Protein AF-A0A8S1TG07-F1 (afdb_monomer_lite)

Organism: NCBI:txid43138

Sequence (524 aa):
MSHNAILKWIGYLVNVPEGTTLKDLSDGRILTNLLNKLNPEVYPQKVQSSPQKNFQMDMLCVTNLVQNLKQSISNLPEINSLLIAKHQDTAEIIKLISIIIKIMIESQLAQEAILKLDEEQVQNILQFINQYQEEDIGNHQPSDRKLLDKIDELEDENQQLKQLLEQQDKNQAQHFNKIKQQEQLLIQKENEISELKLQLQKNIHIEENLSGTLIEQLKFQLTTINKDKKELLEQNEILQHKLQNYQNLENINQQLQQELTQRCKQDKVIEELKTNIEIFKQQMDLKDSKISKLQDQIKQTAQNQQKECSKLVELEMQNEQLKQEIEDTQRSKNKEIHQLNQKLNELKIQVDTIQTERQETQRSSVHYQQSPRCLDSEFKTLLNDNIGGYYSEQTIQEFQQQIQQKEQQLQQKEILYDQKIKTLEAKINKEKETNIQHIQITSQLQEENKKLKIELEKLIDTNYQVSRIHAEKQQNMLLISVIECLNEKVNQLHTQQKEHLKSDKKIQPQILTRNSISLWSAKQ

Foldseek 3Di:
DLQVLLVQLLCLQDPDDPPDDLLNCLLVPSVLSNVCSQPVVLRPDPDDDDPDLDLVNSLVNLVSVVVSLCVVDVDQDDQDSCCSSPVVPSVSSLSSSLSSVVSLVPGPVSVVSLVVDDPVSNVSNVVSNVVVVVVVPPDDDDDCVVVVVVVVVVVVVVVVVVVVVVVVVVVVVVVVVVVVVVVVVVVVVVVVVVVVVVVVVVVVVPDDDDDPDVVVVVVVVVVVVVVVVVVVVVVVVVVVVVVVVVVVVVVVVVVVVVVVVVVVVVVVVVVVVVVVVVVVVVVVVVVVVVVVVVVVVVVVVVVVVVVVVVVVVVVVVVVVVVVVVVVVVVVVVVVVVVVVVVVVVVVVVVVVVVVVVVVVVVVVVVPDPDDDDDPPVVVVVVCCVVVVPPDDPVNVVVVVVVVVVVVVVVVVVVVVVVVVVVVVVVVVVVVVVVVVVVVVVVVVVVVVVVVVVVVVVVVVVVVVVVVVVVVVVVVVVVVVVVVVVVVVVVVVVVVVVVVVVVVPPDDDDDDDDDDDDDPDDDDD

Structure (mmCIF, N/CA/C/O backbone):
data_AF-A0A8S1TG07-F1
#
_entry.id   AF-A0A8S1TG07-F1
#
loop_
_atom_site.group_PDB
_atom_site.id
_atom_site.type_symbol
_atom_site.label_atom_id
_atom_site.label_alt_id
_atom_site.label_comp_id
_atom_site.label_asym_id
_atom_site.label_entity_id
_atom_site.label_seq_id
_atom_site.pdbx_PDB_ins_code
_atom_site.Cartn_x
_atom_site.Cartn_y
_atom_site.Cartn_z
_atom_site.occupancy
_atom_site.B_iso_or_equiv
_atom_site.auth_seq_id
_atom_site.auth_comp_id
_atom_site.auth_asym_id
_atom_site.auth_atom_id
_atom_site.pdbx_PDB_model_num
ATOM 1 N N . MET A 1 1 ? 21.723 26.572 16.203 1.00 52.69 1 MET A N 1
ATOM 2 C CA . MET A 1 1 ? 22.487 25.426 16.739 1.00 52.69 1 MET A CA 1
ATOM 3 C C . MET A 1 1 ? 22.075 24.140 16.019 1.00 52.69 1 MET A C 1
ATOM 5 O O . MET A 1 1 ? 22.934 23.530 15.399 1.00 52.69 1 MET A O 1
ATOM 9 N N . SER A 1 2 ? 20.777 23.817 15.949 1.00 62.00 2 SER A N 1
ATOM 10 C CA . SER A 1 2 ? 20.242 22.598 15.306 1.00 62.00 2 SER A CA 1
ATOM 11 C C . SER A 1 2 ? 20.645 22.348 13.841 1.00 62.00 2 SER A C 1
ATOM 13 O O . SER A 1 2 ? 21.039 21.242 13.486 1.00 62.00 2 SER A O 1
ATOM 15 N N . HIS A 1 3 ? 20.630 23.373 12.984 1.00 76.25 3 HIS A N 1
ATOM 16 C CA . HIS A 1 3 ? 20.900 23.207 11.546 1.00 76.25 3 HIS A CA 1
ATOM 17 C C . HIS A 1 3 ? 22.311 22.707 11.203 1.00 76.25 3 HIS A C 1
ATOM 19 O O . HIS A 1 3 ? 22.504 22.059 10.178 1.00 76.25 3 HIS A O 1
ATOM 25 N N . ASN A 1 4 ? 23.303 22.982 12.055 1.00 82.31 4 ASN A N 1
ATOM 26 C CA . ASN A 1 4 ? 24.678 22.549 11.806 1.00 82.31 4 ASN A CA 1
ATOM 27 C C . ASN A 1 4 ? 24.826 21.030 12.005 1.00 82.31 4 ASN A C 1
ATOM 29 O O . ASN A 1 4 ? 25.563 20.375 11.275 1.00 82.31 4 ASN A O 1
ATOM 33 N N . ALA A 1 5 ? 24.067 20.455 12.946 1.00 85.56 5 ALA A N 1
ATOM 34 C CA . ALA A 1 5 ? 24.003 19.011 13.148 1.00 85.56 5 ALA A CA 1
ATOM 35 C C . ALA A 1 5 ? 23.365 18.299 11.941 1.00 85.56 5 ALA A C 1
ATOM 37 O O . ALA A 1 5 ? 23.879 17.282 11.486 1.00 85.56 5 ALA A O 1
ATOM 38 N N . ILE A 1 6 ? 22.316 18.887 11.352 1.00 87.69 6 ILE A N 1
ATOM 39 C CA . ILE A 1 6 ? 21.683 18.378 10.121 1.00 87.69 6 ILE A CA 1
ATOM 40 C C . ILE A 1 6 ? 22.669 18.390 8.952 1.00 87.69 6 ILE A C 1
ATOM 42 O O . ILE A 1 6 ? 22.798 17.398 8.242 1.00 87.69 6 ILE A O 1
ATOM 46 N N . LEU A 1 7 ? 23.398 19.491 8.761 1.00 87.44 7 LEU A N 1
ATOM 47 C CA . LEU A 1 7 ? 24.392 19.595 7.691 1.00 87.44 7 LEU A CA 1
ATOM 48 C C . LEU A 1 7 ? 25.540 18.596 7.876 1.00 87.44 7 LEU A C 1
ATOM 50 O O . LEU A 1 7 ? 25.976 17.999 6.894 1.00 87.44 7 LEU A O 1
ATOM 54 N N . LYS A 1 8 ? 25.981 18.350 9.117 1.00 87.00 8 LYS A N 1
ATOM 55 C CA . LYS A 1 8 ? 26.945 17.281 9.422 1.00 87.00 8 LYS A CA 1
ATOM 56 C C . LYS A 1 8 ? 26.387 15.894 9.107 1.00 87.00 8 LYS A C 1
ATOM 58 O O . LYS A 1 8 ? 27.087 15.090 8.500 1.00 87.00 8 LYS A O 1
ATOM 63 N N . TRP A 1 9 ? 25.131 15.624 9.462 1.00 90.06 9 TRP A N 1
ATOM 64 C CA . TRP A 1 9 ? 24.476 14.353 9.150 1.00 90.06 9 TRP A CA 1
ATOM 65 C C . TRP A 1 9 ? 24.390 14.112 7.638 1.00 90.06 9 TRP A C 1
ATOM 67 O O . TRP A 1 9 ? 24.780 13.050 7.154 1.00 90.06 9 TRP A O 1
ATOM 77 N N . ILE A 1 10 ? 23.976 15.133 6.880 1.00 89.56 10 ILE A N 1
ATOM 78 C CA . ILE A 1 10 ? 23.982 15.118 5.411 1.00 89.56 10 ILE A CA 1
ATOM 79 C C . ILE A 1 10 ? 25.411 14.922 4.882 1.00 89.56 10 ILE A C 1
ATOM 81 O O . ILE A 1 10 ? 25.613 14.129 3.965 1.00 89.56 10 ILE A O 1
ATOM 85 N N . GLY A 1 11 ? 26.404 15.576 5.491 1.00 86.75 11 GLY A N 1
ATOM 86 C CA . GLY A 1 11 ? 27.824 15.472 5.141 1.00 86.75 11 GLY A CA 1
ATOM 87 C C . GLY A 1 11 ? 28.412 14.060 5.253 1.00 86.75 11 GLY A C 1
ATOM 88 O O . GLY A 1 11 ? 29.303 13.704 4.486 1.00 86.75 11 GLY A O 1
ATOM 89 N N . TYR A 1 12 ? 27.894 13.217 6.153 1.00 87.31 12 TYR A N 1
ATOM 90 C CA . TYR A 1 12 ? 28.292 11.804 6.230 1.00 87.31 12 TYR A CA 1
ATOM 91 C C . TYR A 1 12 ? 27.732 10.950 5.088 1.00 87.31 12 TYR A C 1
ATOM 93 O O . TYR A 1 12 ? 28.267 9.875 4.801 1.00 87.31 12 TYR A O 1
ATOM 101 N N . LEU A 1 13 ? 26.656 11.404 4.447 1.00 86.81 13 LEU A N 1
ATOM 102 C CA . LEU A 1 13 ? 25.990 10.693 3.361 1.00 86.81 13 LEU A CA 1
ATOM 103 C C . LEU A 1 13 ? 26.477 11.188 2.005 1.00 86.81 13 LEU A C 1
ATOM 105 O O . LEU A 1 13 ? 26.804 10.380 1.138 1.00 86.81 13 LEU A O 1
ATOM 109 N N . VAL A 1 14 ? 26.590 12.496 1.817 1.00 86.38 14 VAL A N 1
ATOM 110 C CA . VAL A 1 14 ? 27.080 13.126 0.589 1.00 86.38 14 VAL A CA 1
ATOM 111 C C . VAL A 1 14 ? 28.225 14.071 0.922 1.00 86.38 14 VAL A C 1
ATOM 113 O O . VAL A 1 14 ? 28.182 14.742 1.941 1.00 86.38 14 VAL A O 1
ATOM 116 N N . ASN A 1 15 ? 29.256 14.135 0.072 1.00 78.06 15 ASN A N 1
ATOM 117 C CA . ASN A 1 15 ? 30.380 15.046 0.299 1.00 78.06 15 ASN A CA 1
ATOM 118 C C . ASN A 1 15 ? 29.881 16.497 0.290 1.00 78.06 15 ASN A C 1
ATOM 120 O O . ASN A 1 15 ? 29.569 17.046 -0.768 1.00 78.06 15 ASN A O 1
ATOM 124 N N . VAL A 1 16 ? 29.827 17.103 1.474 1.00 79.81 16 VAL A N 1
ATOM 125 C CA . VAL A 1 16 ? 29.476 18.507 1.688 1.00 79.81 16 VAL A CA 1
ATOM 126 C C . VAL A 1 16 ? 30.754 19.262 2.077 1.00 79.81 16 VAL A C 1
ATOM 128 O O . VAL A 1 16 ? 31.426 18.835 3.016 1.00 79.81 16 VAL A O 1
ATOM 131 N N . PRO A 1 17 ? 31.126 20.355 1.382 1.00 76.75 17 PRO A N 1
ATOM 132 C CA . PRO A 1 17 ? 32.299 21.154 1.738 1.00 76.75 17 PRO A CA 1
ATOM 133 C C . PRO A 1 17 ? 32.243 21.681 3.179 1.00 76.75 17 PRO A C 1
ATOM 135 O O . PRO A 1 17 ? 31.180 22.077 3.667 1.00 76.75 17 PRO A O 1
ATOM 138 N N . GLU A 1 18 ? 33.387 21.742 3.859 1.00 71.81 18 GLU A N 1
ATOM 139 C CA . GLU A 1 18 ? 33.464 22.361 5.186 1.00 71.81 18 GLU A CA 1
ATOM 140 C C . GLU A 1 18 ? 33.040 23.839 5.125 1.00 71.81 18 GLU A C 1
ATOM 142 O O . GLU A 1 18 ? 33.429 24.577 4.222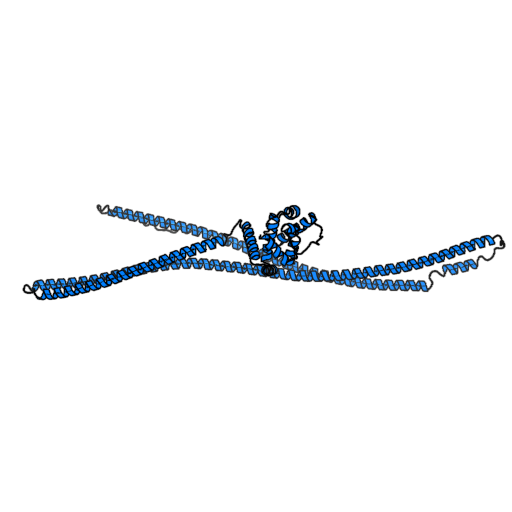 1.00 71.81 18 GLU A O 1
ATOM 147 N N . GLY A 1 19 ? 32.212 24.271 6.082 1.00 75.62 19 GLY A N 1
ATOM 148 C CA . GLY A 1 19 ? 31.660 25.631 6.121 1.00 75.62 19 GLY A CA 1
ATOM 149 C C . GLY A 1 19 ? 30.370 25.838 5.318 1.00 75.62 19 GLY A C 1
ATOM 150 O O . GLY A 1 19 ? 29.871 26.961 5.279 1.00 75.62 19 GLY A O 1
ATOM 151 N N . THR A 1 20 ? 29.807 24.781 4.720 1.00 82.56 20 THR A N 1
ATOM 152 C CA . THR A 1 20 ? 28.484 24.827 4.072 1.00 82.56 20 THR A CA 1
ATOM 153 C C . THR A 1 20 ? 27.418 25.307 5.059 1.00 82.56 20 THR A C 1
ATOM 155 O O . THR A 1 20 ? 27.335 24.835 6.193 1.00 82.56 20 THR A O 1
ATOM 158 N N . THR A 1 21 ? 26.581 26.238 4.614 1.00 85.31 21 THR A N 1
ATOM 159 C CA . THR A 1 21 ? 25.441 26.781 5.357 1.00 85.31 21 THR A CA 1
ATOM 160 C C . THR A 1 21 ? 24.118 26.299 4.760 1.00 85.31 21 THR A C 1
ATOM 162 O O . THR A 1 21 ? 24.073 25.758 3.659 1.00 85.31 21 THR A O 1
ATOM 165 N N . LEU A 1 22 ? 22.995 26.548 5.443 1.00 83.00 22 LEU A N 1
ATOM 166 C CA . LEU A 1 22 ? 21.664 26.255 4.888 1.00 83.00 22 LEU A CA 1
ATOM 167 C C . LEU A 1 22 ? 21.429 26.914 3.523 1.00 83.00 22 LEU A C 1
ATOM 169 O O . LEU A 1 22 ? 20.780 26.331 2.661 1.00 83.00 22 LEU A O 1
ATOM 173 N N . LYS A 1 23 ? 21.965 28.121 3.311 1.00 84.25 23 LYS A N 1
ATOM 174 C CA . LYS A 1 23 ? 21.800 28.847 2.047 1.00 84.25 23 LYS A CA 1
ATOM 175 C C . LYS A 1 23 ? 22.496 28.147 0.889 1.00 84.25 23 LYS A C 1
ATOM 177 O O . LYS A 1 23 ? 22.039 28.260 -0.241 1.00 84.25 23 LYS A O 1
ATOM 182 N N . ASP A 1 24 ? 23.545 27.382 1.158 1.00 85.00 24 ASP A N 1
ATOM 183 C CA . ASP A 1 24 ? 24.257 26.622 0.133 1.00 85.00 24 ASP A CA 1
ATOM 184 C C . ASP A 1 24 ? 23.464 25.390 -0.337 1.00 85.00 24 ASP A C 1
ATOM 186 O O . ASP A 1 24 ? 23.785 24.812 -1.367 1.00 85.00 24 ASP A O 1
ATOM 190 N N . LEU A 1 25 ? 22.372 25.030 0.353 1.00 86.56 25 LEU A N 1
ATOM 191 C CA . LEU A 1 25 ? 21.413 24.019 -0.109 1.00 86.56 25 LEU A CA 1
ATOM 192 C C . LEU A 1 25 ? 20.386 24.575 -1.111 1.00 86.56 25 LEU A C 1
ATOM 194 O O . LEU A 1 25 ? 19.627 23.804 -1.700 1.00 86.56 25 LEU A O 1
ATOM 198 N N . SER A 1 26 ? 20.347 25.899 -1.310 1.00 87.12 26 SER A N 1
ATOM 199 C CA . SER A 1 26 ? 19.372 26.566 -2.188 1.00 87.12 26 SER A CA 1
ATOM 200 C C . SER A 1 26 ? 19.537 26.240 -3.673 1.00 87.12 26 SER A C 1
ATOM 202 O O . SER A 1 26 ? 18.605 26.459 -4.444 1.00 87.12 26 SER A O 1
ATOM 204 N N . ASP A 1 27 ? 20.685 25.687 -4.075 1.00 84.44 27 ASP A N 1
ATOM 205 C CA . ASP A 1 27 ? 20.922 25.231 -5.447 1.00 84.44 27 ASP A CA 1
ATOM 206 C C . ASP A 1 27 ? 20.288 23.861 -5.752 1.00 84.44 27 ASP A C 1
ATOM 208 O O . ASP A 1 27 ? 20.254 23.435 -6.906 1.00 84.44 27 ASP A O 1
ATOM 212 N N . GLY A 1 28 ? 19.785 23.166 -4.723 1.00 84.94 28 GLY A N 1
ATOM 213 C CA . GLY A 1 28 ? 19.126 21.866 -4.821 1.00 84.94 28 GLY A CA 1
ATOM 214 C C . GLY A 1 28 ? 20.052 20.685 -5.130 1.00 84.94 28 GLY A C 1
ATOM 215 O O . GLY A 1 28 ? 19.589 19.543 -5.131 1.00 84.94 28 GLY A O 1
ATOM 216 N N . ARG A 1 29 ? 21.353 20.897 -5.359 1.00 86.38 29 ARG A N 1
ATOM 217 C CA . ARG A 1 29 ? 22.276 19.856 -5.847 1.00 86.38 29 ARG A CA 1
ATOM 218 C C . ARG A 1 29 ? 22.662 18.880 -4.751 1.00 86.38 29 ARG A C 1
ATOM 220 O O . ARG A 1 29 ? 22.574 17.671 -4.950 1.00 86.38 29 ARG A O 1
ATOM 227 N N . ILE A 1 30 ? 23.042 19.404 -3.585 1.00 87.94 30 ILE A N 1
ATOM 228 C CA . ILE A 1 30 ? 23.383 18.591 -2.407 1.00 87.94 30 ILE A CA 1
ATOM 229 C C . ILE A 1 30 ? 22.183 17.717 -2.020 1.00 87.94 30 ILE A C 1
ATOM 231 O O . ILE A 1 30 ? 22.331 16.514 -1.815 1.00 87.94 30 ILE A O 1
ATOM 235 N N . LEU A 1 31 ? 20.986 18.306 -2.005 1.00 90.12 31 LEU A N 1
ATOM 236 C CA . LEU A 1 31 ? 19.740 17.624 -1.657 1.00 90.12 31 LEU A CA 1
ATOM 237 C C . LEU A 1 31 ? 19.324 16.577 -2.703 1.00 90.12 31 LEU A C 1
ATOM 239 O O . LEU A 1 31 ? 18.894 15.484 -2.342 1.00 90.12 31 LEU A O 1
ATOM 243 N N . THR A 1 32 ? 19.510 16.864 -3.993 1.00 88.44 32 THR A N 1
ATOM 244 C CA . THR A 1 32 ? 19.253 15.893 -5.071 1.00 88.44 32 THR A CA 1
ATOM 245 C C . THR A 1 32 ? 20.206 14.701 -4.987 1.00 88.44 32 THR A C 1
ATOM 247 O O . THR A 1 32 ? 19.767 13.557 -5.089 1.00 88.44 32 THR A O 1
ATOM 250 N N . ASN A 1 33 ? 21.499 14.949 -4.755 1.00 87.94 33 ASN A N 1
ATOM 251 C CA . ASN A 1 33 ? 22.495 13.890 -4.578 1.00 87.94 33 ASN A CA 1
ATOM 252 C C . ASN A 1 33 ? 22.193 13.035 -3.344 1.00 87.94 33 ASN A C 1
ATOM 254 O O . ASN A 1 33 ? 22.359 11.818 -3.377 1.00 87.94 33 ASN A O 1
ATOM 258 N N . LEU A 1 34 ? 21.740 13.673 -2.262 1.00 90.25 34 LEU A N 1
ATOM 259 C CA . LEU A 1 34 ? 21.344 12.995 -1.036 1.00 90.25 34 LEU A CA 1
ATOM 260 C C . LEU A 1 34 ? 20.173 12.045 -1.293 1.00 90.25 34 LEU A C 1
ATOM 262 O O . LEU A 1 34 ? 20.295 10.859 -1.009 1.00 90.25 34 LEU A O 1
ATOM 266 N N . LEU A 1 35 ? 19.078 12.526 -1.891 1.00 90.06 35 LEU A N 1
ATOM 267 C CA . LEU A 1 35 ? 17.924 11.677 -2.205 1.00 90.06 35 LEU A CA 1
ATOM 268 C C . LEU A 1 35 ? 18.282 10.533 -3.156 1.00 90.06 35 LEU A C 1
ATOM 270 O O . LEU A 1 35 ? 17.869 9.399 -2.921 1.00 90.06 35 LEU A O 1
ATOM 274 N N . ASN A 1 36 ? 19.094 10.804 -4.182 1.00 89.62 36 ASN A N 1
ATOM 275 C CA . ASN A 1 36 ? 19.564 9.765 -5.094 1.00 89.62 36 ASN A CA 1
ATOM 276 C C . ASN A 1 36 ? 20.380 8.689 -4.368 1.00 89.62 36 ASN A C 1
ATOM 278 O O . ASN A 1 36 ? 20.211 7.507 -4.644 1.00 89.62 36 ASN A O 1
ATOM 282 N N . LYS A 1 37 ? 21.226 9.077 -3.410 1.00 88.38 37 LYS A N 1
ATOM 283 C CA . LYS A 1 37 ? 22.025 8.128 -2.632 1.00 88.38 37 LYS A CA 1
ATOM 284 C C . LYS A 1 37 ? 21.196 7.312 -1.640 1.00 88.38 37 LYS A C 1
ATOM 286 O O . LYS A 1 37 ? 21.542 6.165 -1.376 1.00 88.38 37 LYS A O 1
ATOM 291 N N . LEU A 1 38 ? 20.123 7.888 -1.099 1.00 87.88 38 LEU A N 1
ATOM 292 C CA . LEU A 1 38 ? 19.205 7.187 -0.198 1.00 87.88 38 LEU A CA 1
ATOM 293 C C . LEU A 1 38 ? 18.323 6.190 -0.953 1.00 87.88 38 LEU A C 1
ATOM 295 O O . LEU A 1 38 ? 18.100 5.088 -0.457 1.00 87.88 38 LEU A O 1
ATOM 299 N N . ASN A 1 39 ? 17.820 6.568 -2.132 1.00 86.56 39 ASN A N 1
ATOM 300 C CA . ASN A 1 39 ? 17.015 5.690 -2.975 1.00 86.56 39 ASN A CA 1
ATOM 301 C C . ASN A 1 39 ? 17.141 6.069 -4.470 1.00 86.56 39 ASN A C 1
ATOM 303 O O . ASN A 1 39 ? 16.399 6.932 -4.954 1.00 86.56 39 ASN A O 1
ATOM 307 N N . PRO A 1 40 ? 18.055 5.423 -5.221 1.00 84.38 40 PRO A N 1
ATOM 308 C CA . PRO A 1 40 ? 18.324 5.768 -6.617 1.00 84.38 40 PRO A CA 1
ATOM 309 C C . PRO A 1 40 ? 17.154 5.477 -7.562 1.00 84.38 40 PRO A C 1
ATOM 311 O O . PRO A 1 40 ? 17.006 6.163 -8.573 1.00 84.38 40 PRO A O 1
ATOM 314 N N . GLU A 1 41 ? 16.341 4.463 -7.245 1.00 80.50 41 GLU A N 1
ATOM 315 C CA . GLU A 1 41 ? 15.202 4.039 -8.069 1.00 80.50 41 GLU A CA 1
ATOM 316 C C . GLU A 1 41 ? 14.044 5.037 -7.982 1.00 80.50 41 GLU A C 1
ATOM 318 O O . GLU A 1 41 ? 13.410 5.346 -8.990 1.00 80.50 41 GLU A O 1
ATOM 323 N N . VAL A 1 42 ? 13.801 5.577 -6.784 1.00 81.31 42 VAL A N 1
ATOM 324 C CA . VAL A 1 42 ? 12.736 6.559 -6.528 1.00 81.31 42 VAL A CA 1
ATOM 325 C C . VAL A 1 42 ? 13.178 7.976 -6.907 1.00 81.31 42 VAL A C 1
ATOM 327 O O . VAL A 1 42 ? 12.393 8.748 -7.456 1.00 81.31 42 VAL A O 1
ATOM 330 N N . TYR A 1 43 ? 14.451 8.314 -6.679 1.00 83.31 43 TYR A N 1
ATOM 331 C CA . TYR A 1 43 ? 15.003 9.647 -6.932 1.00 83.31 43 TYR A CA 1
ATOM 332 C C . TYR A 1 43 ? 16.174 9.600 -7.933 1.00 83.31 43 TYR A C 1
ATOM 334 O O . TYR A 1 43 ? 17.329 9.835 -7.561 1.00 83.31 43 TYR A O 1
ATOM 342 N N . PRO A 1 44 ? 15.923 9.313 -9.225 1.00 74.31 44 PRO A N 1
ATOM 343 C CA . PRO A 1 44 ? 16.978 9.232 -10.229 1.00 74.31 44 PRO A CA 1
ATOM 344 C C . PRO A 1 44 ? 17.585 10.610 -10.523 1.00 74.31 44 PRO A C 1
ATOM 346 O O . PRO A 1 44 ? 16.881 11.600 -10.753 1.00 74.31 44 PRO A O 1
ATOM 349 N N . GLN A 1 45 ? 18.915 10.673 -10.569 1.00 70.38 45 GLN A N 1
ATOM 350 C CA . GLN A 1 45 ? 19.649 11.896 -10.875 1.00 70.38 45 GLN A CA 1
ATOM 351 C C . GLN A 1 45 ? 19.559 12.213 -12.380 1.00 70.38 45 GLN A C 1
ATOM 353 O O . GLN A 1 45 ? 20.213 11.582 -13.203 1.00 70.38 45 GLN A O 1
ATOM 358 N N . LYS A 1 46 ? 18.728 13.196 -12.756 1.00 61.19 46 LYS A N 1
ATOM 359 C CA . LYS A 1 46 ? 18.485 13.575 -14.167 1.00 61.19 46 LYS A CA 1
ATOM 360 C C . LYS A 1 46 ? 19.320 14.761 -14.674 1.00 61.19 46 LYS A C 1
ATOM 362 O O . LYS A 1 46 ? 19.208 15.115 -15.843 1.00 61.19 46 LYS A O 1
ATOM 367 N N . VAL A 1 47 ? 20.134 15.402 -13.829 1.00 55.62 47 VAL A N 1
ATOM 368 C CA . VAL A 1 47 ? 20.805 16.672 -14.166 1.00 55.62 47 VAL A CA 1
ATOM 369 C C . VAL A 1 47 ? 22.327 16.516 -14.148 1.00 55.62 47 VAL A C 1
ATOM 371 O O . VAL A 1 47 ? 22.914 16.249 -13.101 1.00 55.62 47 VAL A O 1
ATOM 374 N N . GLN A 1 48 ? 22.965 16.730 -15.304 1.00 51.19 48 GLN A N 1
ATOM 375 C CA . GLN A 1 48 ? 24.410 16.945 -15.409 1.00 51.19 48 GLN A CA 1
ATOM 376 C C . GLN A 1 48 ? 24.771 18.276 -14.737 1.00 51.19 48 GLN A C 1
ATOM 378 O O . GLN A 1 48 ? 24.304 19.345 -15.126 1.00 51.19 48 GLN A O 1
ATOM 383 N N . SER A 1 49 ? 25.599 18.203 -13.701 1.00 51.09 49 SER A N 1
ATOM 384 C CA . SER A 1 49 ? 26.063 19.347 -12.922 1.00 51.09 49 SER A CA 1
ATOM 385 C C . SER A 1 49 ? 27.050 20.206 -13.721 1.00 51.09 49 SER A C 1
ATOM 387 O O . SER A 1 49 ? 28.198 19.805 -13.907 1.00 51.09 49 SER A O 1
ATOM 389 N N . SER A 1 50 ? 26.649 21.411 -14.143 1.00 49.84 50 SER A N 1
ATOM 390 C CA . SER A 1 50 ? 27.598 22.457 -14.547 1.00 49.84 50 SER A CA 1
ATOM 391 C C . SER A 1 50 ? 27.989 23.294 -13.316 1.00 49.84 50 SER A C 1
ATOM 393 O O . SER A 1 50 ? 27.114 23.756 -12.584 1.00 49.84 50 SER A O 1
ATOM 395 N N . PRO A 1 51 ? 29.281 23.500 -13.016 1.00 54.91 51 PRO A N 1
ATOM 396 C CA . PRO A 1 51 ? 29.731 24.149 -11.775 1.00 54.91 51 PRO A CA 1
ATOM 397 C C . PRO A 1 51 ? 29.473 25.668 -11.707 1.00 54.91 51 PRO A C 1
ATOM 399 O O . PRO A 1 51 ? 29.828 26.309 -10.722 1.00 54.91 51 PRO A O 1
ATOM 402 N N . GLN A 1 52 ? 28.862 26.269 -12.731 1.00 58.47 52 GLN A N 1
ATOM 403 C CA . GLN A 1 52 ? 28.565 27.700 -12.753 1.00 58.47 52 GLN A CA 1
ATOM 404 C C . GLN A 1 52 ? 27.273 27.998 -11.979 1.00 58.47 52 GLN A C 1
ATOM 406 O O . GLN A 1 52 ? 26.229 27.410 -12.266 1.00 58.47 52 GLN A O 1
ATOM 411 N N . LYS A 1 53 ? 27.346 28.933 -11.017 1.00 62.66 53 LYS A N 1
ATOM 412 C CA . LYS A 1 53 ? 26.177 29.499 -10.324 1.00 62.66 53 LYS A CA 1
ATOM 413 C C . LYS A 1 53 ? 25.307 30.226 -11.347 1.00 62.66 53 LYS A C 1
ATOM 415 O O . LYS A 1 53 ? 25.642 31.327 -11.782 1.00 62.66 53 LYS A O 1
ATOM 420 N N . ASN A 1 54 ? 24.215 29.595 -11.754 1.00 75.12 54 ASN A N 1
ATOM 421 C CA . ASN A 1 54 ? 23.230 30.176 -12.650 1.00 75.12 54 ASN A CA 1
ATOM 422 C C . ASN A 1 54 ? 21.859 29.951 -12.025 1.00 75.12 54 ASN A C 1
ATOM 424 O O . ASN A 1 54 ? 21.375 28.824 -11.987 1.00 75.12 54 ASN A O 1
ATOM 428 N N . PHE A 1 55 ? 21.219 31.043 -11.609 1.00 78.31 55 PHE A N 1
ATOM 429 C CA . PHE A 1 55 ? 19.893 31.029 -10.999 1.00 78.31 55 PHE A CA 1
ATOM 430 C C . PHE A 1 55 ? 18.869 30.200 -11.799 1.00 78.31 55 PHE A C 1
ATOM 432 O O . PHE A 1 55 ? 18.056 29.500 -11.206 1.00 78.31 55 PHE A O 1
ATOM 439 N N . GLN A 1 56 ? 18.912 30.228 -13.136 1.00 79.44 56 GLN A N 1
ATOM 440 C CA . GLN A 1 56 ? 17.992 29.433 -13.958 1.00 79.44 56 GLN A CA 1
ATOM 441 C C . GLN A 1 56 ? 18.226 27.925 -13.798 1.00 79.44 56 GLN A C 1
ATOM 443 O O . GLN A 1 56 ? 17.269 27.155 -13.767 1.00 79.44 56 GLN A O 1
ATOM 448 N N . MET A 1 57 ? 19.488 27.510 -13.663 1.00 79.44 57 MET A N 1
ATOM 449 C CA . MET A 1 57 ? 19.862 26.112 -13.439 1.00 79.44 57 MET A CA 1
ATOM 450 C C . MET A 1 57 ? 19.558 25.669 -12.010 1.00 79.44 57 MET A C 1
ATOM 452 O O . MET A 1 57 ? 19.076 24.557 -11.814 1.00 79.44 57 MET A O 1
ATOM 456 N N . ASP A 1 58 ? 19.782 26.544 -11.034 1.00 82.25 58 ASP A N 1
ATOM 457 C CA . ASP A 1 58 ? 19.483 26.281 -9.625 1.00 82.25 58 ASP A CA 1
ATOM 458 C C . ASP A 1 58 ? 17.961 26.157 -9.424 1.00 82.25 58 ASP A C 1
ATOM 460 O O . ASP A 1 58 ? 17.475 25.193 -8.836 1.00 82.25 58 ASP A O 1
ATOM 464 N N . MET A 1 59 ? 17.177 27.049 -10.041 1.00 85.38 59 MET A N 1
ATOM 465 C CA . MET A 1 59 ? 15.713 26.971 -10.059 1.00 85.38 59 MET A CA 1
ATOM 466 C C . MET A 1 59 ? 15.219 25.694 -10.740 1.00 85.38 59 MET A C 1
ATOM 468 O O . MET A 1 59 ? 14.305 25.051 -10.228 1.00 85.38 59 MET A O 1
ATOM 472 N N . LEU A 1 60 ? 15.821 25.295 -11.864 1.00 83.69 60 LEU A N 1
ATOM 473 C CA . LEU A 1 60 ? 15.483 24.041 -12.537 1.00 83.69 60 LEU A CA 1
ATOM 474 C C . LEU A 1 60 ? 15.808 22.825 -11.654 1.00 83.69 60 LEU A C 1
ATOM 476 O O . LEU A 1 60 ? 15.003 21.900 -11.570 1.00 83.69 60 LEU A O 1
ATOM 480 N N . CYS A 1 61 ? 16.952 22.836 -10.964 1.00 85.50 61 CYS A N 1
ATOM 481 C CA . CYS A 1 61 ? 17.365 21.767 -10.057 1.00 85.50 61 CYS A CA 1
ATOM 482 C C . CYS A 1 61 ? 16.395 21.627 -8.878 1.00 85.50 61 CYS A C 1
ATOM 484 O O . CYS A 1 61 ? 15.879 20.535 -8.642 1.00 85.50 61 CYS A O 1
ATOM 486 N N . VAL A 1 62 ? 16.054 22.733 -8.210 1.00 87.38 62 VAL A N 1
ATOM 487 C CA . VAL A 1 62 ? 15.084 22.740 -7.104 1.00 87.38 62 VAL A CA 1
ATOM 488 C C . VAL A 1 62 ? 13.675 22.380 -7.585 1.00 87.38 62 VAL A C 1
ATOM 490 O O . VAL A 1 62 ? 12.961 21.655 -6.898 1.00 87.38 62 VAL A O 1
ATOM 493 N N . THR A 1 63 ? 13.258 22.830 -8.771 1.00 87.44 63 THR A N 1
ATOM 494 C CA . THR A 1 63 ? 11.940 22.477 -9.333 1.00 87.44 63 THR A CA 1
ATOM 495 C C . THR A 1 63 ? 11.848 20.979 -9.612 1.00 87.44 63 THR A C 1
ATOM 497 O O . THR A 1 63 ? 10.873 20.341 -9.219 1.00 87.44 63 THR A O 1
ATOM 500 N N . ASN A 1 64 ? 12.887 20.394 -10.215 1.00 86.44 64 ASN A N 1
ATOM 501 C CA . ASN A 1 64 ? 12.962 18.952 -10.452 1.00 86.44 64 ASN A CA 1
ATOM 502 C C . ASN A 1 64 ? 12.999 18.160 -9.138 1.00 86.44 64 ASN A C 1
ATOM 504 O O . ASN A 1 64 ? 12.330 17.137 -9.023 1.00 86.44 64 ASN A O 1
ATOM 508 N N . LEU A 1 65 ? 13.739 18.646 -8.137 1.00 88.94 65 LEU A N 1
ATOM 509 C CA . LEU A 1 65 ? 13.783 18.063 -6.797 1.00 88.94 65 LEU A CA 1
ATOM 510 C C . LEU A 1 65 ? 12.385 18.022 -6.162 1.00 88.94 65 LEU A C 1
ATOM 512 O O . LEU A 1 65 ? 11.928 16.959 -5.747 1.00 88.94 65 LEU A O 1
ATOM 516 N N . VAL A 1 66 ? 11.674 19.153 -6.148 1.00 88.56 66 VAL A N 1
ATOM 517 C CA . VAL A 1 66 ? 10.303 19.239 -5.618 1.00 88.56 66 VAL A CA 1
ATOM 518 C C . VAL A 1 66 ? 9.345 18.360 -6.425 1.00 88.56 66 VAL A C 1
ATOM 520 O O . VAL A 1 66 ? 8.485 17.702 -5.846 1.00 88.56 66 VAL A O 1
ATOM 523 N N . GLN A 1 67 ? 9.493 18.288 -7.749 1.00 86.06 67 GLN A N 1
ATOM 524 C CA . GLN A 1 67 ? 8.660 17.432 -8.594 1.00 86.06 67 GLN A CA 1
ATOM 525 C C . GLN A 1 67 ? 8.882 15.939 -8.309 1.00 86.06 67 GLN A C 1
ATOM 527 O O . GLN A 1 67 ? 7.907 15.197 -8.206 1.00 86.06 67 GLN A O 1
ATOM 532 N N . ASN A 1 68 ? 10.131 15.506 -8.124 1.00 86.19 68 ASN A N 1
ATOM 533 C CA . ASN A 1 68 ? 10.454 14.130 -7.739 1.00 86.19 68 ASN A CA 1
ATOM 534 C C . ASN A 1 68 ? 9.882 13.787 -6.350 1.00 86.19 68 ASN A C 1
ATOM 536 O O . ASN A 1 68 ? 9.328 12.705 -6.150 1.00 86.19 68 ASN A O 1
ATOM 540 N N . LEU A 1 69 ? 9.946 14.730 -5.403 1.00 88.62 69 LEU A N 1
ATOM 541 C CA . LEU A 1 69 ? 9.315 14.584 -4.088 1.00 88.62 69 LEU A CA 1
ATOM 542 C C . LEU A 1 69 ? 7.786 14.464 -4.202 1.00 88.62 69 LEU A C 1
ATOM 544 O O . LEU A 1 69 ? 7.206 13.574 -3.589 1.00 88.62 69 LEU A O 1
ATOM 548 N N . LYS A 1 70 ? 7.133 15.279 -5.043 1.00 86.25 70 LYS A N 1
ATOM 549 C CA . LYS A 1 70 ? 5.676 15.206 -5.290 1.00 86.25 70 LYS A CA 1
ATOM 550 C C . LYS A 1 70 ? 5.234 13.885 -5.918 1.00 86.25 70 LYS A C 1
ATOM 552 O O . LYS A 1 70 ? 4.120 13.440 -5.672 1.00 86.25 70 LYS A O 1
ATOM 557 N N . GLN A 1 71 ? 6.077 13.265 -6.743 1.00 83.56 71 GLN A N 1
ATOM 558 C CA . GLN A 1 71 ? 5.783 11.951 -7.327 1.00 83.56 71 GLN A CA 1
ATOM 559 C C . GLN A 1 71 ? 5.839 10.826 -6.288 1.00 83.56 71 GLN A C 1
ATOM 561 O O . GLN A 1 71 ? 5.146 9.824 -6.441 1.00 83.56 71 GLN A O 1
ATOM 566 N N . SER A 1 72 ? 6.642 11.009 -5.238 1.00 81.88 72 SER A N 1
ATOM 567 C CA . SER A 1 72 ? 6.909 9.988 -4.220 1.00 81.88 72 SER A CA 1
ATOM 568 C C . SER A 1 72 ? 6.046 10.161 -2.963 1.00 81.88 72 SER A C 1
ATOM 570 O O . SER A 1 72 ? 5.774 9.187 -2.268 1.00 81.88 72 SER A O 1
ATOM 572 N N . ILE A 1 73 ? 5.589 11.385 -2.675 1.00 83.50 73 ILE A N 1
ATOM 573 C CA . ILE A 1 73 ? 4.832 11.748 -1.470 1.00 83.50 73 ILE A CA 1
ATOM 574 C C . ILE A 1 73 ? 3.485 12.351 -1.888 1.00 83.50 73 ILE A C 1
ATOM 576 O O . ILE A 1 73 ? 3.426 13.464 -2.411 1.00 83.50 73 ILE A O 1
ATOM 580 N N . SER A 1 74 ? 2.390 11.632 -1.624 1.00 71.25 74 SER A N 1
ATOM 581 C CA . SER A 1 74 ? 1.038 11.993 -2.080 1.00 71.25 74 SER A CA 1
ATOM 582 C C . SER A 1 74 ? 0.473 13.278 -1.459 1.00 71.25 74 SER A C 1
ATOM 584 O O . SER A 1 74 ? -0.334 13.944 -2.098 1.00 71.25 74 SER A O 1
ATOM 586 N N . ASN A 1 75 ? 0.920 13.648 -0.254 1.00 76.50 75 ASN A N 1
ATOM 587 C CA . ASN A 1 75 ? 0.481 14.843 0.481 1.00 76.50 75 ASN A CA 1
ATOM 588 C C . ASN A 1 75 ? 1.662 15.787 0.767 1.00 76.50 75 ASN A C 1
ATOM 590 O O . ASN A 1 75 ? 1.874 16.200 1.904 1.00 76.50 75 ASN A O 1
ATOM 594 N N . LEU A 1 76 ? 2.489 16.075 -0.244 1.00 80.62 76 LEU A N 1
ATOM 595 C CA . LEU A 1 76 ? 3.626 16.979 -0.071 1.00 80.62 76 LEU A CA 1
ATOM 596 C C . LEU A 1 76 ? 3.138 18.423 0.185 1.00 80.62 76 LEU A C 1
ATOM 598 O O . LEU A 1 76 ? 2.373 18.937 -0.638 1.00 80.62 76 LEU A O 1
ATOM 602 N N . PRO A 1 77 ? 3.609 19.104 1.249 1.00 78.88 77 PRO A N 1
ATOM 603 C CA . PRO A 1 77 ? 3.376 20.533 1.446 1.00 78.88 77 PRO A CA 1
ATOM 604 C C . PRO A 1 77 ? 3.785 21.357 0.218 1.00 78.88 77 PRO A C 1
ATOM 606 O O . PRO A 1 77 ? 4.676 20.970 -0.546 1.00 78.88 77 PRO A O 1
ATOM 609 N N . GLU A 1 78 ? 3.144 22.507 0.007 1.00 82.56 78 GLU A N 1
ATOM 610 C CA . GLU A 1 78 ? 3.507 23.391 -1.100 1.00 82.56 78 GLU A CA 1
ATOM 611 C C . GLU A 1 78 ? 4.885 24.021 -0.840 1.00 82.56 78 GLU A C 1
ATOM 613 O O . GLU A 1 78 ? 5.051 24.822 0.076 1.00 82.56 78 GLU A O 1
ATOM 618 N N . ILE A 1 79 ? 5.876 23.629 -1.647 1.00 86.81 79 ILE A N 1
ATOM 619 C CA . ILE A 1 79 ? 7.245 24.155 -1.601 1.00 86.81 79 ILE A CA 1
ATOM 620 C C . ILE A 1 79 ? 7.440 25.111 -2.772 1.00 86.81 79 ILE A C 1
ATOM 622 O O . ILE A 1 79 ? 7.269 24.722 -3.934 1.00 86.81 79 ILE A O 1
ATOM 626 N N . ASN A 1 80 ? 7.852 26.345 -2.486 1.00 86.75 80 ASN A N 1
ATOM 627 C CA . ASN A 1 80 ? 8.064 27.345 -3.521 1.00 86.75 80 ASN A CA 1
ATOM 628 C C . ASN A 1 80 ? 9.514 27.329 -4.032 1.00 86.75 80 ASN A C 1
ATOM 630 O O . ASN A 1 80 ? 10.405 27.986 -3.489 1.00 86.75 80 ASN A O 1
ATOM 634 N N . SER A 1 81 ? 9.742 26.627 -5.145 1.00 86.88 81 SER A N 1
ATOM 635 C CA . SER A 1 81 ? 11.064 26.515 -5.781 1.00 86.88 81 SER A CA 1
ATOM 636 C C . SER A 1 81 ? 11.688 27.868 -6.158 1.00 86.88 81 SER A C 1
ATOM 638 O O . SER A 1 81 ? 12.913 27.989 -6.171 1.00 86.88 81 SER A O 1
ATOM 640 N N . LEU A 1 82 ? 10.875 28.900 -6.430 1.00 85.38 82 LEU A N 1
ATOM 641 C CA . LEU A 1 82 ? 11.359 30.246 -6.753 1.00 85.38 82 LEU A CA 1
ATOM 642 C C . LEU A 1 82 ? 11.928 30.956 -5.517 1.00 85.38 82 LEU A C 1
ATOM 644 O O . LEU A 1 82 ? 12.980 31.591 -5.611 1.00 85.38 82 LEU A O 1
ATOM 648 N N . LEU A 1 83 ? 11.259 30.846 -4.366 1.00 87.69 83 LEU A N 1
ATOM 649 C CA . LEU A 1 83 ? 11.732 31.444 -3.111 1.00 87.69 83 LEU A CA 1
ATOM 650 C C . LEU A 1 83 ? 13.032 30.790 -2.629 1.00 87.69 83 LEU A C 1
ATOM 652 O O . LEU A 1 83 ? 13.931 31.487 -2.158 1.00 87.69 83 LEU A O 1
ATOM 656 N N . ILE A 1 84 ? 13.174 29.483 -2.848 1.00 86.25 84 ILE A N 1
ATOM 657 C CA . ILE A 1 84 ? 14.398 28.741 -2.531 1.00 86.25 84 ILE A CA 1
ATOM 658 C C . ILE A 1 84 ? 15.547 29.181 -3.445 1.00 86.25 84 ILE A C 1
ATOM 660 O O . ILE A 1 84 ? 16.546 29.705 -2.956 1.00 86.25 84 ILE A O 1
ATOM 664 N N . ALA A 1 85 ? 15.404 29.038 -4.766 1.00 84.44 85 ALA A N 1
ATOM 665 C CA . ALA A 1 85 ? 16.522 29.237 -5.691 1.00 84.44 85 ALA A CA 1
ATOM 666 C C . ALA A 1 85 ? 16.890 30.715 -5.919 1.00 84.44 85 ALA A C 1
ATOM 668 O O . ALA A 1 85 ? 18.059 31.036 -6.127 1.00 84.44 85 ALA A O 1
ATOM 669 N N . LYS A 1 86 ? 15.910 31.636 -5.906 1.00 81.19 86 LYS A N 1
ATOM 670 C CA . LYS A 1 86 ? 16.144 33.066 -6.199 1.00 81.19 86 LYS A CA 1
ATOM 671 C C . LYS A 1 86 ? 16.440 33.884 -4.955 1.00 81.19 86 LYS A C 1
ATOM 673 O O . LYS A 1 86 ? 17.312 34.748 -4.971 1.00 81.19 86 LYS A O 1
ATOM 678 N N . HIS A 1 87 ? 15.640 33.668 -3.916 1.00 81.94 87 HIS A N 1
ATOM 679 C CA . HIS A 1 87 ? 15.616 34.520 -2.732 1.00 81.94 87 HIS A CA 1
ATOM 680 C C . HIS A 1 87 ? 16.364 33.902 -1.550 1.00 81.94 87 HIS A C 1
ATOM 682 O O . HIS A 1 87 ? 16.568 34.594 -0.555 1.00 81.94 87 HIS A O 1
ATOM 688 N N . GLN A 1 88 ? 16.819 32.645 -1.681 1.00 85.44 88 GLN A N 1
ATOM 689 C CA . GLN A 1 88 ? 17.476 31.879 -0.619 1.00 85.44 88 GLN A CA 1
ATOM 690 C C . GLN A 1 88 ? 16.688 31.961 0.689 1.00 85.44 88 GLN A C 1
ATOM 692 O O . GLN A 1 88 ? 17.260 32.158 1.765 1.00 85.44 88 GLN A O 1
ATOM 697 N N . ASP A 1 89 ? 15.361 31.882 0.565 1.00 87.56 89 ASP A N 1
ATOM 698 C CA . ASP A 1 89 ? 14.459 32.038 1.690 1.00 87.56 89 ASP A CA 1
ATOM 699 C C . ASP A 1 89 ? 14.686 30.902 2.690 1.00 87.56 89 ASP A C 1
ATOM 701 O O . ASP A 1 89 ? 14.488 29.723 2.389 1.00 87.56 89 ASP A O 1
ATOM 705 N N . THR A 1 90 ? 15.150 31.263 3.885 1.00 84.62 90 THR A N 1
ATOM 706 C CA . THR A 1 90 ? 15.542 30.289 4.904 1.00 84.62 90 THR A CA 1
ATOM 707 C C . THR A 1 90 ? 14.351 29.451 5.369 1.00 84.62 90 THR A C 1
ATOM 709 O O . THR A 1 90 ? 14.545 28.284 5.693 1.00 84.62 90 THR A O 1
ATOM 712 N N . ALA A 1 91 ? 13.133 30.003 5.389 1.00 85.06 91 ALA A N 1
ATOM 713 C CA . ALA A 1 91 ? 11.952 29.272 5.837 1.00 85.06 91 ALA A CA 1
ATOM 714 C C . ALA A 1 91 ? 11.551 28.200 4.814 1.00 85.06 91 ALA A C 1
ATOM 716 O O . ALA A 1 91 ? 11.330 27.051 5.186 1.00 85.06 91 ALA A O 1
ATOM 717 N N . GLU A 1 92 ? 11.545 28.533 3.522 1.00 87.00 92 GLU A N 1
ATOM 718 C CA . GLU A 1 92 ? 11.279 27.558 2.455 1.00 87.00 92 GLU A CA 1
ATOM 719 C C . GLU A 1 92 ? 12.387 26.501 2.329 1.00 87.00 92 GLU A C 1
ATOM 721 O O . GLU A 1 92 ? 12.098 25.322 2.112 1.00 87.00 92 GLU A O 1
ATOM 726 N N . ILE A 1 93 ? 13.653 26.882 2.535 1.00 88.31 93 ILE A N 1
ATOM 727 C CA . ILE A 1 93 ? 14.772 25.928 2.601 1.00 88.31 93 ILE A CA 1
ATOM 728 C C . ILE A 1 93 ? 14.581 24.958 3.772 1.00 88.31 93 ILE A C 1
ATOM 730 O O . ILE A 1 93 ? 14.740 23.751 3.600 1.00 88.31 93 ILE A O 1
ATOM 734 N N . ILE A 1 94 ? 14.212 25.462 4.952 1.00 87.12 94 ILE A N 1
ATOM 735 C CA . ILE A 1 94 ? 13.950 24.631 6.132 1.00 87.12 94 ILE A CA 1
ATOM 736 C C . ILE A 1 94 ? 12.784 23.673 5.874 1.00 87.12 94 ILE A C 1
ATOM 738 O O . ILE A 1 94 ? 12.934 22.486 6.146 1.00 87.12 94 ILE A O 1
ATOM 742 N N . LYS A 1 95 ? 11.673 24.132 5.281 1.00 87.12 95 LYS A N 1
ATOM 743 C CA . LYS A 1 95 ? 10.545 23.256 4.911 1.00 87.12 95 LYS A CA 1
ATOM 744 C C . LYS A 1 95 ? 10.982 22.107 4.003 1.00 87.12 95 LYS A C 1
ATOM 746 O O . LYS A 1 95 ? 10.641 20.951 4.256 1.00 87.12 95 LYS A O 1
ATOM 751 N N . LEU A 1 96 ? 11.770 22.410 2.969 1.00 89.06 96 LEU A N 1
ATOM 752 C CA . LEU A 1 96 ? 12.304 21.400 2.055 1.00 89.06 96 LEU A CA 1
ATOM 753 C C . LEU A 1 96 ? 13.220 20.402 2.785 1.00 89.06 96 LEU A C 1
ATOM 755 O O . LEU A 1 96 ? 13.114 19.196 2.568 1.00 89.06 96 LEU A O 1
ATOM 759 N N . ILE A 1 97 ? 14.088 20.883 3.676 1.00 88.75 97 ILE A N 1
ATOM 760 C CA . ILE A 1 97 ? 14.980 20.032 4.476 1.00 88.75 97 ILE A CA 1
ATOM 761 C C . ILE A 1 97 ? 14.187 19.144 5.436 1.00 88.75 97 ILE A C 1
ATOM 763 O O . ILE A 1 97 ? 14.496 17.962 5.540 1.00 88.75 97 ILE A O 1
ATOM 767 N N . SER A 1 98 ? 13.150 19.664 6.095 1.00 87.31 98 SER A N 1
ATOM 768 C CA . SER A 1 98 ? 12.299 18.888 7.004 1.00 87.31 98 SER A CA 1
ATOM 769 C C . SER A 1 98 ? 11.643 17.704 6.295 1.00 87.31 98 SER A C 1
ATOM 771 O O . SER A 1 98 ? 11.612 16.599 6.831 1.00 87.31 98 SER A O 1
ATOM 773 N N . ILE A 1 99 ? 11.187 17.898 5.056 1.00 88.56 99 ILE A N 1
ATOM 774 C CA . ILE A 1 99 ? 10.641 16.822 4.219 1.00 88.56 99 ILE A CA 1
ATOM 775 C C . ILE A 1 99 ? 11.713 15.778 3.896 1.00 88.56 99 ILE A C 1
ATOM 777 O O . ILE A 1 99 ? 11.468 14.580 4.012 1.00 88.56 99 ILE A O 1
ATOM 781 N N . ILE A 1 100 ? 12.914 16.218 3.522 1.00 89.06 100 ILE A N 1
ATOM 782 C CA . ILE A 1 100 ? 14.022 15.310 3.207 1.00 89.06 100 ILE A CA 1
ATOM 783 C C . ILE A 1 100 ? 14.471 14.534 4.449 1.00 89.06 100 ILE A C 1
ATOM 785 O O . ILE A 1 100 ? 14.767 13.348 4.345 1.00 89.06 100 ILE A O 1
ATOM 789 N N . ILE A 1 101 ? 14.448 15.151 5.630 1.00 88.12 101 ILE A N 1
ATOM 790 C CA . ILE A 1 101 ? 14.739 14.472 6.895 1.00 88.12 101 ILE A CA 1
ATOM 791 C C . ILE A 1 101 ? 13.715 13.372 7.184 1.00 88.12 101 ILE A C 1
ATOM 793 O O . ILE A 1 101 ? 14.124 12.290 7.599 1.00 88.12 101 ILE A O 1
ATOM 797 N N . LYS A 1 102 ? 12.417 13.585 6.911 1.00 86.38 102 LYS A N 1
ATOM 798 C CA . LYS A 1 102 ? 11.403 12.517 7.040 1.00 86.38 102 LYS A CA 1
ATOM 799 C C . LYS A 1 102 ? 11.789 11.291 6.196 1.00 86.38 102 LYS A C 1
ATOM 801 O O . LYS A 1 102 ? 11.747 10.174 6.694 1.00 86.38 102 LYS A O 1
ATOM 806 N N . ILE A 1 103 ? 12.276 11.511 4.972 1.00 87.38 103 ILE A N 1
ATOM 807 C CA . ILE A 1 103 ? 12.767 10.438 4.086 1.00 87.38 103 ILE A CA 1
ATOM 808 C C . ILE A 1 103 ? 14.057 9.804 4.630 1.00 87.38 103 ILE A C 1
ATOM 810 O O . ILE A 1 103 ? 14.231 8.590 4.574 1.00 87.38 103 ILE A O 1
ATOM 814 N N . MET A 1 104 ? 14.979 10.612 5.160 1.00 87.25 104 MET A N 1
ATOM 815 C CA . MET A 1 104 ? 16.231 10.121 5.740 1.00 87.25 104 MET A CA 1
ATOM 816 C C . MET A 1 104 ? 15.984 9.191 6.928 1.00 87.25 104 MET A C 1
ATOM 818 O O . MET A 1 104 ? 16.639 8.163 7.023 1.00 87.25 104 MET A O 1
ATOM 822 N N . ILE A 1 105 ? 15.039 9.506 7.814 1.00 85.81 105 ILE A N 1
ATOM 823 C CA . ILE A 1 105 ? 14.764 8.689 9.007 1.00 85.81 105 ILE A CA 1
ATOM 824 C C . ILE A 1 105 ? 14.329 7.265 8.630 1.00 85.81 105 ILE A C 1
ATOM 826 O O . ILE A 1 105 ? 14.667 6.317 9.334 1.00 85.81 105 ILE A O 1
ATOM 830 N N . GLU A 1 106 ? 13.636 7.098 7.504 1.00 84.00 106 GLU A N 1
ATOM 831 C CA . GLU A 1 106 ? 13.201 5.791 6.997 1.00 84.00 106 GLU A CA 1
ATOM 832 C C . GLU A 1 106 ? 14.323 5.015 6.279 1.00 84.00 106 GLU A C 1
ATOM 834 O O . GLU A 1 106 ? 14.189 3.819 6.020 1.00 84.00 106 GLU A O 1
ATOM 839 N N . SER A 1 107 ? 15.450 5.663 5.964 1.00 87.56 107 SER A N 1
ATOM 840 C CA . SER A 1 107 ? 16.567 5.042 5.251 1.00 87.56 107 SER A CA 1
ATOM 841 C C . SER A 1 107 ? 17.601 4.441 6.201 1.00 87.56 107 SER A C 1
ATOM 843 O O . SER A 1 107 ? 18.202 5.138 7.020 1.00 87.56 107 SER A O 1
ATOM 845 N N . GLN A 1 108 ? 17.914 3.158 6.003 1.00 86.56 108 GLN A N 1
ATOM 846 C CA . GLN A 1 108 ? 18.945 2.451 6.769 1.00 86.56 108 GLN A CA 1
ATOM 847 C C . GLN A 1 108 ? 20.323 3.137 6.686 1.00 86.56 108 GLN A C 1
ATOM 849 O O . GLN A 1 108 ? 21.009 3.270 7.696 1.00 86.56 108 GLN A O 1
ATOM 854 N N . LEU A 1 109 ? 20.710 3.655 5.513 1.00 87.12 109 LEU A N 1
ATOM 855 C CA . LEU A 1 109 ? 21.990 4.357 5.334 1.00 87.12 109 LEU A CA 1
ATOM 856 C C . LEU A 1 109 ? 22.083 5.625 6.191 1.00 87.12 109 LEU A C 1
ATOM 858 O O . LEU A 1 109 ? 23.136 5.938 6.747 1.00 87.12 109 LEU A O 1
ATOM 862 N N . ALA A 1 110 ? 20.983 6.368 6.300 1.00 87.44 110 ALA A N 1
ATOM 863 C CA . ALA A 1 110 ? 20.931 7.573 7.114 1.00 87.44 110 ALA A CA 1
ATOM 864 C C . ALA A 1 110 ? 20.873 7.251 8.614 1.00 87.44 110 ALA A C 1
ATOM 866 O O . ALA A 1 110 ? 21.519 7.953 9.395 1.00 87.44 110 ALA A O 1
ATOM 867 N N . GLN A 1 111 ? 20.193 6.168 9.007 1.00 86.75 111 GLN A N 1
ATOM 868 C CA . GLN A 1 111 ? 20.230 5.649 10.379 1.00 86.75 111 GLN A CA 1
ATOM 869 C C . GLN A 1 111 ? 21.651 5.229 10.786 1.00 86.75 111 GLN A C 1
ATOM 871 O O . GLN A 1 111 ? 22.104 5.571 11.870 1.00 86.75 111 GLN A O 1
ATOM 876 N N . GLU A 1 112 ? 22.420 4.579 9.912 1.00 88.44 112 GLU A N 1
ATOM 877 C CA . GLU A 1 112 ? 23.829 4.262 10.192 1.00 88.44 112 GLU A CA 1
ATOM 878 C C . GLU A 1 112 ? 24.711 5.519 10.272 1.00 88.44 112 GLU A C 1
ATOM 880 O O . GLU A 1 112 ? 25.649 5.588 11.070 1.00 88.44 112 GLU A O 1
ATOM 885 N N . ALA A 1 113 ? 24.417 6.542 9.464 1.00 87.69 113 ALA A N 1
ATOM 886 C CA . ALA A 1 113 ? 25.144 7.808 9.491 1.00 87.69 113 ALA A CA 1
ATOM 887 C C . ALA A 1 113 ? 24.871 8.632 10.761 1.00 87.69 113 ALA A C 1
ATOM 889 O O . ALA A 1 113 ? 25.765 9.355 11.200 1.00 87.69 113 ALA A O 1
ATOM 890 N N . ILE A 1 114 ? 23.683 8.513 11.370 1.00 89.69 114 ILE A N 1
ATOM 891 C CA . ILE A 1 114 ? 23.342 9.263 12.590 1.00 89.69 114 ILE A CA 1
ATOM 892 C C . ILE A 1 114 ? 24.186 8.811 13.789 1.00 89.69 114 ILE A C 1
ATOM 894 O O . ILE A 1 114 ? 24.531 9.626 14.636 1.00 89.69 114 ILE A O 1
ATOM 898 N N . LEU A 1 115 ? 24.603 7.538 13.815 1.00 87.94 115 LEU A N 1
ATOM 899 C CA . LEU A 1 115 ? 25.435 6.957 14.878 1.00 87.94 115 LEU A CA 1
ATOM 900 C C . LEU A 1 115 ? 26.866 7.515 14.910 1.00 87.94 115 LEU A C 1
ATOM 902 O O . LEU A 1 115 ? 27.604 7.266 15.859 1.00 87.94 115 LEU A O 1
ATOM 906 N N . LYS A 1 116 ? 27.278 8.245 13.868 1.00 88.69 116 LYS A N 1
ATOM 907 C CA . LYS A 1 116 ? 28.595 8.897 13.784 1.00 88.69 116 LYS A CA 1
ATOM 908 C C . LYS A 1 116 ? 28.603 10.299 14.398 1.00 88.69 116 LYS A C 1
ATOM 910 O O . LYS A 1 116 ? 29.669 10.905 14.486 1.00 88.69 116 LYS A O 1
ATOM 915 N N . LEU A 1 117 ? 27.434 10.820 14.768 1.00 88.88 117 LEU A N 1
ATOM 916 C CA . LEU A 1 117 ? 27.276 12.123 15.402 1.00 88.88 117 LEU A CA 1
ATOM 917 C C . LEU A 1 117 ? 27.465 12.003 16.916 1.00 88.88 117 LEU A C 1
ATOM 919 O O . LEU A 1 117 ? 27.219 10.951 17.505 1.00 88.88 117 LEU A O 1
ATOM 923 N N . ASP A 1 118 ? 27.891 13.095 17.547 1.00 89.94 118 ASP A N 1
ATOM 924 C CA . ASP A 1 118 ? 27.917 13.177 19.007 1.00 89.94 118 ASP A CA 1
ATOM 925 C C . ASP A 1 118 ? 26.500 13.342 19.586 1.00 89.94 118 ASP A C 1
ATOM 927 O O . ASP A 1 118 ? 25.545 13.703 18.894 1.00 89.94 118 ASP A O 1
ATOM 931 N N . GLU A 1 119 ? 26.356 13.052 20.878 1.00 85.88 119 GLU A N 1
ATOM 932 C CA . GLU A 1 119 ? 25.060 13.057 21.562 1.00 85.88 119 GLU A CA 1
ATOM 933 C C . GLU A 1 119 ? 24.375 14.434 21.499 1.00 85.88 119 GLU A C 1
ATOM 935 O O . GLU A 1 119 ? 23.167 14.522 21.281 1.00 85.88 119 GLU A O 1
ATOM 940 N N . GLU A 1 120 ? 25.149 15.520 21.583 1.00 88.06 120 GLU A N 1
ATOM 941 C CA . GLU A 1 120 ? 24.643 16.888 21.444 1.00 88.06 120 GLU A CA 1
ATOM 942 C C . GLU A 1 120 ? 24.073 17.147 20.036 1.00 88.06 120 GLU A C 1
ATOM 944 O O . GLU A 1 120 ? 23.012 17.761 19.890 1.00 88.06 120 GLU A O 1
ATOM 949 N N . GLN A 1 121 ? 24.730 16.668 18.977 1.00 88.12 121 GLN A N 1
ATOM 950 C CA . GLN A 1 121 ? 24.245 16.773 17.598 1.00 88.12 121 GLN A CA 1
ATOM 951 C C . GLN A 1 121 ? 22.990 15.931 17.368 1.00 88.12 121 GLN A C 1
ATOM 953 O O . GLN A 1 121 ? 22.065 16.405 16.706 1.00 88.12 121 GLN A O 1
ATOM 958 N N . VAL A 1 122 ? 22.919 14.727 17.939 1.00 86.75 122 VAL A N 1
ATOM 959 C CA . VAL A 1 122 ? 21.722 13.879 17.853 1.00 86.75 122 VAL A CA 1
ATOM 960 C C . VAL A 1 122 ? 20.531 14.557 18.535 1.00 86.75 122 VAL A C 1
ATOM 962 O O . VAL A 1 122 ? 19.465 14.666 17.928 1.00 86.75 122 VAL A O 1
ATOM 965 N N . GLN A 1 123 ? 20.710 15.104 19.741 1.00 84.62 123 GLN A N 1
ATOM 966 C CA . GLN A 1 123 ? 19.652 15.843 20.445 1.00 84.62 123 GLN A CA 1
ATOM 967 C C . GLN A 1 123 ? 19.190 17.083 19.666 1.00 84.62 123 GLN A C 1
ATOM 969 O O . GLN A 1 123 ? 17.994 17.347 19.550 1.00 84.62 123 GLN A O 1
ATOM 974 N N . ASN A 1 124 ? 20.126 17.807 19.052 1.00 86.62 124 ASN A N 1
ATOM 975 C CA . ASN A 1 124 ? 19.833 18.946 18.183 1.00 86.62 124 ASN A CA 1
ATOM 976 C C . ASN A 1 124 ? 18.995 18.566 16.943 1.00 86.62 124 ASN A C 1
ATOM 978 O O . ASN A 1 124 ? 18.145 19.351 16.513 1.00 86.62 124 ASN A O 1
ATOM 982 N N . ILE A 1 125 ? 19.224 17.382 16.364 1.00 86.50 125 ILE A N 1
ATOM 983 C CA . ILE A 1 125 ? 18.434 16.853 15.240 1.00 86.50 125 ILE A CA 1
ATOM 984 C C . ILE A 1 125 ? 17.042 16.429 15.714 1.00 86.50 125 ILE A C 1
ATOM 986 O O . ILE A 1 125 ? 16.055 16.786 15.076 1.00 86.50 125 ILE A O 1
ATOM 990 N N . LEU A 1 126 ? 16.941 15.731 16.848 1.00 84.00 126 LEU A N 1
ATOM 991 C CA . LEU A 1 126 ? 15.656 15.335 17.434 1.00 84.00 126 LEU A CA 1
ATOM 992 C C . LEU A 1 126 ? 14.789 16.551 17.776 1.00 84.00 126 LEU A C 1
ATOM 994 O O . LEU A 1 126 ? 13.602 16.576 17.456 1.00 84.00 126 LEU A O 1
ATOM 998 N N . GLN A 1 127 ? 15.387 17.600 18.346 1.00 84.31 127 GLN A N 1
ATOM 999 C CA . GLN A 1 127 ? 14.690 18.855 18.616 1.00 84.31 127 GLN A CA 1
ATOM 1000 C C . GLN A 1 127 ? 14.165 19.502 17.327 1.00 84.31 127 GLN A C 1
ATOM 1002 O O . GLN A 1 127 ? 13.038 19.994 17.306 1.00 84.31 127 GLN A O 1
ATOM 1007 N N . PHE A 1 128 ? 14.952 19.475 16.246 1.00 84.56 128 PHE A N 1
ATOM 1008 C CA . PHE A 1 128 ? 14.514 19.977 14.944 1.00 84.56 128 PHE A CA 1
ATOM 1009 C C . PHE A 1 128 ? 13.350 19.158 14.372 1.00 84.56 128 PHE A C 1
ATOM 1011 O O . PHE A 1 128 ? 12.378 19.737 13.895 1.00 84.56 128 PHE A O 1
ATOM 1018 N N . ILE A 1 129 ? 13.416 17.825 14.446 1.00 82.50 129 ILE A N 1
ATOM 1019 C CA . ILE A 1 129 ? 12.338 16.940 13.985 1.00 82.50 129 ILE A CA 1
ATOM 1020 C C . ILE A 1 129 ? 11.042 17.254 14.735 1.00 82.50 129 ILE A C 1
ATOM 1022 O O . ILE A 1 129 ? 10.015 17.478 14.101 1.00 82.50 129 ILE A O 1
ATOM 1026 N N . ASN A 1 130 ? 11.104 17.351 16.063 1.00 79.75 130 ASN A N 1
ATOM 1027 C CA . ASN A 1 130 ? 9.934 17.637 16.892 1.00 79.75 130 ASN A CA 1
ATOM 1028 C C . ASN A 1 130 ? 9.334 19.018 16.581 1.00 79.75 130 ASN A C 1
ATOM 1030 O O . ASN A 1 130 ? 8.121 19.144 16.443 1.00 79.75 130 ASN A O 1
ATOM 1034 N N . GLN A 1 131 ? 10.177 20.039 16.392 1.00 77.62 131 GLN A N 1
ATOM 1035 C CA . GLN A 1 131 ? 9.728 21.401 16.089 1.00 77.62 131 GLN A CA 1
ATOM 1036 C C . GLN A 1 131 ? 8.963 21.502 14.756 1.00 77.62 131 GLN A C 1
ATOM 1038 O O . GLN A 1 131 ? 8.021 22.280 14.656 1.00 77.62 131 GLN A O 1
ATOM 1043 N N . TYR A 1 132 ? 9.348 20.723 13.740 1.00 67.50 132 TYR A N 1
ATOM 1044 C CA . TYR A 1 132 ? 8.745 20.778 12.399 1.00 67.50 132 TYR A CA 1
ATOM 1045 C C . TYR A 1 132 ? 7.797 19.607 12.088 1.00 67.50 132 TYR A C 1
ATOM 1047 O O . TYR A 1 132 ? 7.291 19.503 10.971 1.00 67.50 132 TYR A O 1
ATOM 1055 N N . GLN A 1 133 ? 7.525 18.733 13.063 1.00 60.66 133 GLN A N 1
ATOM 1056 C CA . GLN A 1 133 ? 6.407 17.784 13.019 1.00 60.66 133 GLN A CA 1
ATOM 1057 C C . GLN A 1 133 ? 5.112 18.382 13.596 1.00 60.66 133 GLN A C 1
ATOM 1059 O O . GLN A 1 133 ? 4.031 17.969 13.185 1.00 60.66 133 GLN A O 1
ATOM 1064 N N . GLU A 1 134 ? 5.195 19.388 14.475 1.00 48.44 134 GLU A N 1
ATOM 1065 C CA . GLU A 1 134 ? 4.016 20.038 15.075 1.00 48.44 134 GLU A CA 1
ATOM 1066 C C . GLU A 1 134 ? 3.227 20.942 14.098 1.00 48.44 134 GLU A C 1
ATOM 1068 O O . GLU A 1 134 ? 2.037 21.164 14.315 1.00 48.44 134 GLU A O 1
ATOM 1073 N N . GLU A 1 135 ? 3.816 21.399 12.982 1.00 46.22 135 GLU A N 1
ATOM 1074 C CA . GLU A 1 135 ? 3.117 22.238 11.982 1.00 46.22 135 GLU A CA 1
ATOM 1075 C C . GLU A 1 135 ? 2.190 21.455 11.019 1.00 46.22 135 GLU A C 1
ATOM 1077 O O . GLU A 1 135 ? 1.317 22.062 10.402 1.00 46.22 135 GLU A O 1
ATOM 1082 N N . ASP A 1 136 ? 2.297 20.120 10.933 1.00 38.59 136 ASP A N 1
ATOM 1083 C CA . ASP A 1 136 ? 1.401 19.263 10.122 1.00 38.59 136 ASP A CA 1
ATOM 1084 C C . ASP A 1 136 ? 0.187 18.725 10.922 1.00 38.59 136 ASP A C 1
ATOM 1086 O O . ASP A 1 136 ? -0.702 18.088 10.354 1.00 38.59 136 ASP A O 1
ATOM 1090 N N . ILE A 1 137 ? 0.078 19.003 12.232 1.00 34.41 137 ILE A N 1
ATOM 1091 C CA . ILE A 1 137 ? -1.025 18.515 13.094 1.00 34.41 137 ILE A CA 1
ATOM 1092 C C . ILE A 1 137 ? -2.159 19.553 13.163 1.00 34.41 137 ILE A C 1
ATOM 1094 O O . ILE A 1 137 ? -2.766 19.834 14.194 1.00 34.41 137 ILE A O 1
ATOM 1098 N N . GLY A 1 138 ? -2.471 20.126 12.005 1.00 34.88 138 GLY A N 1
ATOM 1099 C CA . GLY A 1 138 ? -3.641 20.960 11.770 1.00 34.88 138 GLY A CA 1
ATOM 1100 C C . GLY A 1 138 ? -4.848 20.166 11.274 1.00 34.88 138 GLY A C 1
ATOM 1101 O O . GLY A 1 138 ? -5.593 20.708 10.473 1.00 34.88 138 GLY A O 1
ATOM 1102 N N . ASN A 1 139 ? -5.011 18.888 11.642 1.00 38.53 139 ASN A N 1
ATOM 1103 C CA . ASN A 1 139 ? -6.301 18.189 11.761 1.00 38.53 139 ASN A CA 1
ATOM 1104 C C . ASN A 1 139 ? -6.095 16.699 12.091 1.00 38.53 139 ASN A C 1
ATOM 1106 O O . ASN A 1 139 ? -5.517 15.950 11.316 1.00 38.53 139 ASN A O 1
ATOM 1110 N N . HIS A 1 140 ? -6.674 16.288 13.223 1.00 37.41 140 HIS A N 1
ATOM 1111 C CA . HIS A 1 140 ? -6.941 14.904 13.642 1.00 37.41 140 HIS A CA 1
ATOM 1112 C C . HIS A 1 140 ? -5.738 14.017 14.003 1.00 37.41 140 HIS A C 1
ATOM 1114 O O . HIS A 1 140 ? -5.434 13.054 13.314 1.00 37.41 140 HIS A O 1
ATOM 1120 N N . GLN A 1 141 ? -5.181 14.248 15.194 1.00 35.50 141 GLN A N 1
ATOM 1121 C CA . GLN A 1 141 ? -5.059 13.235 16.258 1.00 35.50 141 GLN A CA 1
ATOM 1122 C C . GLN A 1 141 ? -4.611 13.946 17.552 1.00 35.50 141 GLN A C 1
ATOM 1124 O O . GLN A 1 141 ? -3.687 14.755 17.497 1.00 35.50 141 GLN A O 1
ATOM 1129 N N . PRO A 1 142 ? -5.264 13.736 18.713 1.00 41.44 142 PRO A N 1
ATOM 1130 C CA . PRO A 1 142 ? -4.742 14.245 19.973 1.00 41.44 142 PRO A CA 1
ATOM 1131 C C . PRO A 1 142 ? -3.472 13.459 20.292 1.00 41.44 142 PRO A C 1
ATOM 1133 O O . PRO A 1 142 ? -3.527 12.259 20.542 1.00 41.44 142 PRO A O 1
ATOM 1136 N N . SER A 1 143 ? -2.349 14.162 20.200 1.00 45.84 143 SER A N 1
ATOM 1137 C CA . SER A 1 143 ? -0.993 13.663 20.370 1.00 45.84 143 SER A CA 1
ATOM 1138 C C . SER A 1 143 ? -0.799 12.932 21.695 1.00 45.84 143 SER A C 1
ATOM 1140 O O . SER A 1 143 ? -1.357 13.314 22.728 1.00 45.84 143 SER A O 1
ATOM 1142 N N . ASP A 1 144 ? 0.073 11.927 21.656 1.00 50.91 144 ASP A N 1
ATOM 1143 C CA . ASP A 1 144 ? 0.505 11.069 22.765 1.00 50.91 144 ASP A CA 1
ATOM 1144 C C . ASP A 1 144 ? 0.937 11.824 24.033 1.00 50.91 144 ASP A C 1
ATOM 1146 O O . ASP A 1 144 ? 1.003 11.241 25.106 1.00 50.91 144 ASP A O 1
ATOM 1150 N N . ARG A 1 145 ? 1.154 13.140 23.950 1.00 48.19 145 ARG A N 1
ATOM 1151 C CA . ARG A 1 145 ? 1.419 14.021 25.090 1.00 48.19 145 ARG A CA 1
ATOM 1152 C C . ARG A 1 145 ? 0.196 14.246 25.980 1.00 48.19 145 ARG A C 1
ATOM 1154 O O . ARG A 1 145 ? 0.332 14.204 27.190 1.00 48.19 145 ARG A O 1
ATOM 1161 N N . LYS A 1 146 ? -1.008 14.375 25.405 1.00 54.25 146 LYS A N 1
ATOM 1162 C CA . LYS A 1 146 ? -2.253 14.397 26.196 1.00 54.25 146 LYS A CA 1
ATOM 1163 C C . LYS A 1 146 ? -2.569 13.036 26.799 1.00 54.25 146 LYS A C 1
ATOM 1165 O O . LYS A 1 146 ? -3.234 12.989 27.822 1.00 54.25 146 LYS A O 1
ATOM 1170 N N . LEU A 1 147 ? -2.143 11.949 26.152 1.00 52.34 147 LEU A N 1
ATOM 1171 C CA . LEU A 1 147 ? -2.240 10.604 26.717 1.00 52.34 147 LEU A CA 1
ATOM 1172 C C . LEU A 1 147 ? -1.233 10.416 27.851 1.00 52.34 147 LEU A C 1
ATOM 1174 O O . LEU A 1 147 ? -1.621 9.853 28.861 1.00 52.34 147 LEU A O 1
ATOM 1178 N N . LEU A 1 148 ? -0.006 10.932 27.729 1.00 55.22 148 LEU A N 1
ATOM 1179 C CA . LEU A 1 148 ? 0.974 10.948 28.818 1.00 55.22 148 LEU A CA 1
ATOM 1180 C C . LEU A 1 148 ? 0.475 11.767 30.011 1.00 55.22 148 LEU A C 1
ATOM 1182 O O . LEU A 1 148 ? 0.426 11.236 31.109 1.00 55.22 148 LEU A O 1
ATOM 1186 N N . ASP A 1 149 ? -0.010 12.990 29.781 1.00 65.62 149 ASP A N 1
ATOM 1187 C CA . ASP A 1 149 ? -0.587 13.821 30.845 1.00 65.62 149 ASP A CA 1
ATOM 1188 C C . ASP A 1 149 ? -1.799 13.118 31.496 1.00 65.62 149 ASP A C 1
ATOM 1190 O O . ASP A 1 149 ? -1.985 13.176 32.707 1.00 65.62 149 ASP A O 1
ATOM 1194 N N . LYS A 1 150 ? -2.607 12.387 30.708 1.00 69.94 150 LYS A N 1
ATOM 1195 C CA . LYS A 1 150 ? -3.720 11.566 31.218 1.00 69.94 150 LYS A CA 1
ATOM 1196 C C . LYS A 1 150 ? -3.239 10.345 32.003 1.00 69.94 150 LYS A C 1
ATOM 1198 O O . LYS A 1 150 ? -3.925 9.927 32.926 1.00 69.94 150 LYS A O 1
ATOM 1203 N N . ILE A 1 151 ? -2.125 9.735 31.607 1.00 68.19 151 ILE A N 1
ATOM 1204 C CA . ILE A 1 151 ? -1.523 8.587 32.292 1.00 68.19 151 ILE A CA 1
ATOM 1205 C C . ILE A 1 151 ? -0.950 9.041 33.633 1.00 68.19 151 ILE A C 1
ATOM 1207 O O . ILE A 1 151 ? -1.231 8.385 34.629 1.00 68.19 151 ILE A O 1
ATOM 1211 N N . ASP A 1 152 ? -0.259 10.180 33.675 1.00 73.31 152 ASP A N 1
ATOM 1212 C CA . ASP A 1 152 ? 0.263 10.769 34.910 1.00 73.31 152 ASP A CA 1
ATOM 1213 C C . ASP A 1 152 ? -0.891 11.173 35.853 1.00 73.31 152 ASP A C 1
ATOM 1215 O O . ASP A 1 152 ? -0.880 10.817 37.031 1.00 73.31 152 ASP A O 1
ATOM 1219 N N . GLU A 1 153 ? -1.955 11.808 35.332 1.00 78.88 153 GLU A N 1
ATOM 1220 C CA . GLU A 1 153 ? -3.186 12.089 36.097 1.00 78.88 153 GLU A CA 1
ATOM 1221 C C . GLU A 1 153 ? -3.825 10.802 36.653 1.00 78.88 153 GLU A C 1
ATOM 1223 O O . GLU A 1 153 ? -4.239 10.755 37.813 1.00 78.88 153 GLU A O 1
ATOM 1228 N N . LEU A 1 154 ? -3.902 9.741 35.842 1.00 74.69 154 LEU A N 1
ATOM 1229 C CA . LEU A 1 154 ? -4.468 8.457 36.258 1.00 74.69 154 LEU A CA 1
ATOM 1230 C C . LEU A 1 154 ? -3.570 7.722 37.262 1.00 74.69 154 LEU A C 1
ATOM 1232 O O . LEU A 1 154 ? -4.097 7.022 38.126 1.00 74.69 154 LEU A O 1
ATOM 1236 N N . GLU A 1 155 ? -2.245 7.855 37.186 1.00 78.94 155 GLU A N 1
ATOM 1237 C CA . GLU A 1 155 ? -1.323 7.306 38.186 1.00 78.94 155 GLU A CA 1
ATOM 1238 C C . GLU A 1 155 ? -1.466 8.021 39.533 1.00 78.94 155 GLU A C 1
ATOM 1240 O O . GLU A 1 155 ? -1.526 7.348 40.570 1.00 78.94 155 GLU A O 1
ATOM 1245 N N . ASP A 1 156 ? -1.617 9.346 39.526 1.00 83.38 156 ASP A N 1
ATOM 1246 C CA . ASP A 1 156 ? -1.881 10.140 40.727 1.00 83.38 156 ASP A CA 1
ATOM 1247 C C . ASP A 1 156 ? -3.244 9.787 41.353 1.00 83.38 156 ASP A C 1
ATOM 1249 O O . ASP A 1 156 ? -3.337 9.558 42.566 1.00 83.38 156 ASP A O 1
ATOM 1253 N N . GLU A 1 157 ? -4.303 9.654 40.545 1.00 82.25 157 GLU A N 1
ATOM 1254 C CA . GLU A 1 157 ? -5.623 9.195 41.008 1.00 82.25 157 GLU A CA 1
ATOM 1255 C C . GLU A 1 157 ? -5.559 7.775 41.596 1.00 82.25 157 GLU A C 1
ATOM 1257 O O . GLU A 1 157 ? -6.169 7.484 42.631 1.00 82.25 157 GLU A O 1
ATOM 1262 N N . ASN A 1 158 ? -4.779 6.883 40.983 1.00 79.38 158 ASN A N 1
ATOM 1263 C CA . ASN A 1 158 ? -4.613 5.510 41.453 1.00 79.38 158 ASN A CA 1
ATOM 1264 C C . ASN A 1 158 ? -3.810 5.449 42.767 1.00 79.38 158 ASN A C 1
ATOM 1266 O O . ASN A 1 158 ? -4.138 4.661 43.659 1.00 79.38 158 ASN A O 1
ATOM 1270 N N . GLN A 1 159 ? -2.813 6.323 42.957 1.00 79.94 159 GLN A N 1
ATOM 1271 C CA . GLN A 1 159 ? -2.132 6.477 44.249 1.00 79.94 159 GLN A CA 1
ATOM 1272 C C . GLN A 1 159 ? -3.078 6.992 45.343 1.00 79.94 159 GLN A C 1
ATOM 1274 O O . GLN A 1 159 ? -3.057 6.466 46.460 1.00 79.94 159 GLN A O 1
ATOM 1279 N N . GLN A 1 160 ? -3.945 7.961 45.034 1.00 83.69 160 GLN A N 1
ATOM 1280 C CA . GLN A 1 160 ? -4.949 8.464 45.981 1.00 83.69 160 GLN A CA 1
ATOM 1281 C C . GLN A 1 160 ? -5.976 7.388 46.359 1.00 83.69 160 GLN A C 1
ATOM 1283 O O . GLN A 1 160 ? -6.290 7.218 47.540 1.00 83.69 160 GLN A O 1
ATOM 1288 N N . LEU A 1 161 ? -6.453 6.602 45.387 1.00 79.56 161 LEU A N 1
ATOM 1289 C CA . LEU A 1 161 ? -7.344 5.463 45.633 1.00 79.56 161 LEU A CA 1
ATOM 1290 C C . LEU A 1 161 ? -6.690 4.409 46.531 1.00 79.56 161 LEU A C 1
ATOM 1292 O O . LEU A 1 161 ? -7.344 3.878 47.428 1.00 79.56 161 LEU A O 1
ATOM 1296 N N . LYS A 1 162 ? -5.393 4.145 46.346 1.00 81.25 162 LYS A N 1
ATOM 1297 C CA . LYS A 1 162 ? -4.637 3.200 47.177 1.00 81.25 162 LYS A CA 1
ATOM 1298 C C . LYS A 1 162 ? -4.517 3.675 48.628 1.00 81.25 162 LYS A C 1
ATOM 1300 O O . LYS A 1 162 ? -4.707 2.878 49.544 1.00 81.25 162 LYS A O 1
ATOM 1305 N N . GLN A 1 163 ? -4.289 4.973 48.845 1.00 81.88 163 GLN A N 1
ATOM 1306 C CA . GLN A 1 163 ? -4.288 5.572 50.187 1.00 81.88 163 GLN A CA 1
ATOM 1307 C C . GLN A 1 163 ? -5.676 5.517 50.846 1.00 81.88 163 GLN A C 1
ATOM 1309 O O . GLN A 1 163 ? -5.781 5.202 52.033 1.00 81.88 163 GLN A O 1
ATOM 1314 N N . LEU A 1 164 ? -6.747 5.765 50.083 1.00 82.31 164 LEU A N 1
ATOM 1315 C CA . LEU A 1 164 ? -8.127 5.638 50.564 1.00 82.31 164 LEU A CA 1
ATOM 1316 C C . LEU A 1 164 ? -8.469 4.195 50.958 1.00 82.31 164 LEU A C 1
ATOM 1318 O O . LEU A 1 164 ? -9.078 3.987 52.009 1.00 82.31 164 LEU A O 1
ATOM 1322 N N . LEU A 1 165 ? -8.035 3.207 50.169 1.00 77.69 165 LEU A N 1
ATOM 1323 C CA . LEU A 1 165 ? -8.209 1.784 50.478 1.00 77.69 165 LEU A CA 1
ATOM 1324 C C . LEU A 1 165 ? -7.461 1.388 51.758 1.00 77.69 165 LEU A C 1
ATOM 1326 O O . LEU A 1 165 ? -8.056 0.790 52.651 1.00 77.69 165 LEU A O 1
ATOM 1330 N N . GLU A 1 166 ? -6.199 1.800 51.912 1.00 81.62 166 GLU A N 1
ATOM 1331 C CA . GLU A 1 166 ? -5.437 1.552 53.145 1.00 81.62 166 GLU A CA 1
ATOM 1332 C C . GLU A 1 166 ? -6.080 2.209 54.376 1.00 81.62 166 GLU A C 1
ATOM 1334 O O . GLU A 1 166 ? -6.036 1.668 55.487 1.00 81.62 166 GLU A O 1
ATOM 1339 N N . GLN A 1 167 ? -6.690 3.383 54.209 1.00 83.00 167 GLN A N 1
ATOM 1340 C CA . GLN A 1 167 ? -7.394 4.063 55.290 1.00 83.00 167 GLN A CA 1
ATOM 1341 C C . GLN A 1 167 ? -8.726 3.382 55.628 1.00 83.00 167 GLN A C 1
ATOM 1343 O O . GLN A 1 167 ? -9.087 3.288 56.806 1.00 83.00 167 GLN A O 1
ATOM 1348 N N . GLN A 1 168 ? -9.426 2.846 54.628 1.00 80.62 168 GLN A N 1
ATOM 1349 C CA . GLN A 1 168 ? -10.617 2.026 54.825 1.00 80.62 168 GLN A CA 1
ATOM 1350 C C . GLN A 1 168 ? -10.283 0.717 55.553 1.00 80.62 168 GLN A C 1
ATOM 1352 O O . GLN A 1 168 ? -10.981 0.380 56.511 1.00 80.62 168 GLN A O 1
ATOM 1357 N N . ASP A 1 169 ? -9.192 0.041 55.193 1.00 79.44 169 ASP A N 1
ATOM 1358 C CA . ASP A 1 169 ? -8.727 -1.176 55.870 1.00 79.44 169 ASP A CA 1
ATOM 1359 C C . ASP A 1 169 ? -8.349 -0.902 57.331 1.00 79.44 169 ASP A C 1
ATOM 1361 O O . ASP A 1 169 ? -8.731 -1.651 58.236 1.00 79.44 169 ASP A O 1
ATOM 1365 N N . LYS A 1 170 ? -7.676 0.225 57.608 1.00 81.12 170 LYS A N 1
ATOM 1366 C CA . LYS A 1 170 ? -7.401 0.668 58.987 1.00 81.12 170 LYS A CA 1
ATOM 1367 C C . LYS A 1 170 ? -8.688 0.909 59.776 1.00 81.12 170 LYS A C 1
ATOM 1369 O O . LYS A 1 170 ? -8.780 0.490 60.932 1.00 81.12 170 LYS A O 1
ATOM 1374 N N . ASN A 1 171 ? -9.688 1.547 59.170 1.00 80.50 171 ASN A N 1
ATOM 1375 C CA . ASN A 1 171 ? -10.979 1.788 59.816 1.00 80.50 171 ASN A CA 1
ATOM 1376 C C . ASN A 1 171 ? -11.747 0.479 60.057 1.00 80.50 171 ASN A C 1
ATOM 1378 O O . ASN A 1 171 ? -12.301 0.285 61.140 1.00 80.50 171 ASN A O 1
ATOM 1382 N N . GLN A 1 172 ? -11.739 -0.454 59.102 1.00 76.19 172 GLN A N 1
ATOM 1383 C CA . GLN A 1 172 ? -12.351 -1.775 59.263 1.00 76.19 172 GLN A CA 1
ATOM 1384 C C . GLN A 1 172 ? -11.665 -2.586 60.368 1.00 76.19 172 GLN A C 1
ATOM 1386 O O . GLN A 1 172 ? -12.352 -3.155 61.216 1.00 76.19 172 GLN A O 1
ATOM 1391 N N . ALA A 1 173 ? -10.332 -2.564 60.444 1.00 79.62 173 ALA A N 1
ATOM 1392 C CA . ALA A 1 173 ? -9.587 -3.200 61.529 1.00 79.62 173 ALA A CA 1
ATOM 1393 C C . ALA A 1 173 ? -9.929 -2.590 62.904 1.00 79.62 173 ALA A C 1
ATOM 1395 O O . ALA A 1 173 ? -10.083 -3.312 63.893 1.00 79.62 173 ALA A O 1
ATOM 1396 N N . GLN A 1 174 ? -10.112 -1.267 62.985 1.00 79.56 174 GLN A N 1
ATOM 1397 C CA . GLN A 1 174 ? -10.575 -0.603 64.209 1.00 79.56 174 GLN A CA 1
ATOM 1398 C C . GLN A 1 174 ? -12.007 -1.004 64.589 1.00 79.56 174 GLN A C 1
ATOM 1400 O O . GLN A 1 174 ? -12.278 -1.246 65.768 1.00 79.56 174 GLN A O 1
ATOM 1405 N N . HIS A 1 175 ? -12.917 -1.104 63.618 1.00 76.00 175 HIS A N 1
ATOM 1406 C CA . HIS A 1 175 ? -14.277 -1.593 63.849 1.00 76.00 175 HIS A CA 1
ATOM 1407 C C . HIS A 1 175 ? -14.283 -3.044 64.337 1.00 76.00 175 HIS A C 1
ATOM 1409 O O . HIS A 1 175 ? -14.963 -3.347 65.316 1.00 76.00 175 HIS A O 1
ATOM 1415 N N . PHE A 1 176 ? -13.470 -3.912 63.734 1.00 81.44 176 PHE A N 1
ATOM 1416 C CA . PHE A 1 176 ? -13.333 -5.306 64.149 1.00 81.44 176 PHE A CA 1
ATOM 1417 C C . PHE A 1 176 ? -12.817 -5.425 65.591 1.00 81.44 176 PHE A C 1
ATOM 1419 O O . PHE A 1 176 ? -13.357 -6.184 66.394 1.00 81.44 176 PHE A O 1
ATOM 1426 N N . ASN A 1 177 ? -11.832 -4.605 65.970 1.00 83.81 177 ASN A N 1
ATOM 1427 C CA . ASN A 1 177 ? -11.340 -4.556 67.347 1.00 83.81 177 ASN A CA 1
ATOM 1428 C C . ASN A 1 177 ? -12.404 -4.064 68.343 1.00 83.81 177 ASN A C 1
ATOM 1430 O O . ASN A 1 177 ? -12.493 -4.607 69.443 1.00 83.81 177 ASN A O 1
ATOM 1434 N N . LYS A 1 178 ? -13.237 -3.081 67.969 1.00 82.81 178 LYS A N 1
ATOM 1435 C CA . LYS A 1 178 ? -14.366 -2.631 68.806 1.00 82.81 178 LYS A CA 1
ATOM 1436 C C . LYS A 1 178 ? -15.419 -3.723 68.988 1.00 82.81 178 LYS A C 1
ATOM 1438 O O . LYS A 1 178 ? -15.888 -3.907 70.106 1.00 82.81 178 LYS A O 1
ATOM 1443 N N . ILE A 1 179 ? -15.754 -4.461 67.927 1.00 79.56 179 ILE A N 1
ATOM 1444 C CA . ILE A 1 179 ? -16.686 -5.599 67.998 1.00 79.56 179 ILE A CA 1
ATOM 1445 C C . ILE A 1 179 ? -16.132 -6.663 68.950 1.00 79.56 179 ILE A C 1
ATOM 1447 O O . ILE A 1 179 ? -16.818 -7.068 69.881 1.00 79.56 179 ILE A O 1
ATOM 1451 N N . LYS A 1 180 ? -14.851 -7.019 68.812 1.00 83.00 180 LYS A N 1
ATOM 1452 C CA . LYS A 1 180 ? -14.194 -7.996 69.690 1.00 83.00 180 LYS A CA 1
ATOM 1453 C C . LYS A 1 180 ? -14.171 -7.560 71.163 1.00 83.00 180 LYS A C 1
ATOM 1455 O O . LYS A 1 180 ? -14.332 -8.386 72.057 1.00 83.00 180 LYS A O 1
ATOM 1460 N N . GLN A 1 181 ? -13.992 -6.265 71.435 1.00 81.50 181 GLN A N 1
ATOM 1461 C CA . GLN A 1 181 ? -14.104 -5.715 72.793 1.00 81.50 181 GLN A CA 1
ATOM 1462 C C . GLN A 1 181 ? -15.539 -5.790 73.330 1.00 81.50 181 GLN A C 1
ATOM 1464 O O . GLN A 1 181 ? -15.735 -6.113 74.500 1.00 81.50 181 GLN A O 1
ATOM 1469 N N . GLN A 1 182 ? -16.542 -5.513 72.493 1.00 78.81 182 GLN A N 1
ATOM 1470 C CA . GLN A 1 182 ? -17.951 -5.629 72.875 1.00 78.81 182 GLN A CA 1
ATOM 1471 C C . GLN A 1 182 ? -18.345 -7.081 73.162 1.00 78.81 182 GLN A C 1
ATOM 1473 O O . GLN A 1 182 ? -19.012 -7.323 74.162 1.00 78.81 182 GLN A O 1
ATOM 1478 N N . GLU A 1 183 ? -17.876 -8.042 72.365 1.00 80.25 183 GLU A N 1
ATOM 1479 C CA . GLU A 1 183 ? -18.071 -9.478 72.614 1.00 80.25 183 GLU A CA 1
ATOM 1480 C C . GLU A 1 183 ? -17.469 -9.909 73.958 1.00 80.25 183 GLU A C 1
ATOM 1482 O O . GLU A 1 183 ? -18.126 -10.590 74.743 1.00 80.25 183 GLU A O 1
ATOM 1487 N N . GLN A 1 184 ? -16.251 -9.459 74.281 1.00 81.12 184 GLN A N 1
ATOM 1488 C CA . GLN A 1 184 ? -15.631 -9.736 75.583 1.00 81.12 184 GLN A CA 1
ATOM 1489 C C . GLN A 1 184 ? -16.428 -9.141 76.749 1.00 81.12 184 GLN A C 1
ATOM 1491 O O . GLN A 1 184 ? -16.597 -9.796 77.780 1.00 81.12 184 GLN A O 1
ATOM 1496 N N . LEU A 1 185 ? -16.945 -7.920 76.586 1.00 84.75 185 LEU A N 1
ATOM 1497 C CA . LEU A 1 185 ? -17.775 -7.268 77.598 1.00 84.75 185 LEU A CA 1
ATOM 1498 C C . LEU A 1 185 ? -19.108 -8.006 77.793 1.00 84.75 185 LEU A C 1
ATOM 1500 O O . LEU A 1 185 ? -19.597 -8.114 78.916 1.00 84.75 185 LEU A O 1
ATOM 1504 N N . LEU A 1 186 ? -19.679 -8.537 76.711 1.00 81.94 186 LEU A N 1
ATOM 1505 C CA . LEU A 1 186 ? -20.930 -9.290 76.732 1.00 81.94 186 LEU A CA 1
ATOM 1506 C C . LEU A 1 186 ? -20.756 -10.620 77.474 1.00 81.94 186 LEU A C 1
ATOM 1508 O O . LEU A 1 186 ? -21.525 -10.897 78.389 1.00 81.94 186 LEU A O 1
ATOM 1512 N N . ILE A 1 187 ? -19.672 -11.355 77.202 1.00 82.62 187 ILE A N 1
ATOM 1513 C CA . ILE A 1 187 ? -19.295 -12.570 77.948 1.00 82.62 187 ILE A CA 1
ATOM 1514 C C . ILE A 1 187 ? -19.102 -12.260 79.441 1.00 82.62 187 ILE A C 1
ATOM 1516 O O . ILE A 1 187 ? -19.550 -13.010 80.310 1.00 82.62 187 ILE A O 1
ATOM 1520 N N . GLN A 1 188 ? -18.457 -11.137 79.771 1.00 82.19 188 GLN A N 1
ATOM 1521 C CA . GLN A 1 188 ? -18.280 -10.723 81.163 1.00 82.19 188 GLN A CA 1
ATOM 1522 C C . GLN A 1 188 ? -19.629 -10.454 81.848 1.00 82.19 188 GLN A C 1
ATOM 1524 O O . GLN A 1 188 ? -19.847 -10.898 82.975 1.00 82.19 188 GLN A O 1
ATOM 1529 N N . LYS A 1 189 ? -20.560 -9.789 81.155 1.00 80.31 189 LYS A N 1
ATOM 1530 C CA . LYS A 1 189 ? -21.912 -9.527 81.666 1.00 80.31 189 LYS A CA 1
ATOM 1531 C C . LYS A 1 189 ? -22.757 -10.794 81.784 1.00 80.31 189 LYS A C 1
ATOM 1533 O O . LYS A 1 189 ? -23.502 -10.927 82.750 1.00 80.31 189 LYS A O 1
ATOM 1538 N N . GLU A 1 190 ? -22.620 -11.748 80.869 1.00 81.56 190 GLU A N 1
ATOM 1539 C CA . GLU A 1 190 ? -23.273 -13.059 80.968 1.00 81.56 190 GLU A CA 1
ATOM 1540 C C . GLU A 1 190 ? -22.780 -13.862 82.178 1.00 81.56 190 GLU A C 1
ATOM 1542 O O . GLU A 1 190 ? -23.581 -14.501 82.870 1.00 81.56 190 GLU A O 1
ATOM 1547 N N . ASN A 1 191 ? -21.484 -13.774 82.488 1.00 80.62 191 ASN A N 1
ATOM 1548 C CA . ASN A 1 191 ? -20.913 -14.376 83.690 1.00 80.62 191 ASN A CA 1
ATOM 1549 C C . ASN A 1 191 ? -21.440 -13.702 84.966 1.00 80.62 191 ASN A C 1
ATOM 1551 O O . ASN A 1 191 ? -21.892 -14.408 85.865 1.00 80.62 191 ASN A O 1
ATOM 1555 N N . GLU A 1 192 ? -21.489 -12.364 85.021 1.00 77.69 192 GLU A N 1
ATOM 1556 C CA . GLU A 1 192 ? -22.089 -11.620 86.146 1.00 77.69 192 GLU A CA 1
ATOM 1557 C C . GLU A 1 192 ? -23.568 -11.996 86.357 1.00 77.69 192 GLU A C 1
ATOM 1559 O O . GLU A 1 192 ? -24.008 -12.227 87.483 1.00 77.69 192 GLU A O 1
ATOM 1564 N N . ILE A 1 193 ? -24.350 -12.110 85.276 1.00 78.06 193 ILE A N 1
ATOM 1565 C CA . ILE A 1 193 ? -25.757 -12.537 85.338 1.00 78.06 193 ILE A CA 1
ATOM 1566 C C . ILE A 1 193 ? -25.871 -13.972 85.862 1.00 78.06 193 ILE A C 1
ATOM 1568 O O . ILE A 1 193 ? -26.783 -14.278 86.634 1.00 78.06 193 ILE A O 1
ATOM 1572 N N . SER A 1 194 ? -24.966 -14.858 85.452 1.00 79.25 194 SER A N 1
ATOM 1573 C CA . SER A 1 194 ? -24.932 -16.244 85.927 1.00 79.25 194 SER A CA 1
ATOM 1574 C C . SER A 1 194 ? -24.596 -16.320 87.419 1.00 79.25 194 SER A C 1
ATOM 1576 O O . SER A 1 194 ? -25.220 -17.088 88.153 1.00 79.25 194 SER A O 1
ATOM 1578 N N . GLU A 1 195 ? -23.691 -15.466 87.896 1.00 74.50 195 GLU A N 1
ATOM 1579 C CA . GLU A 1 195 ? -23.328 -15.339 89.310 1.00 74.50 195 GLU A CA 1
ATOM 1580 C C . GLU A 1 195 ? -24.476 -14.770 90.158 1.00 74.50 195 GLU A C 1
ATOM 1582 O O . GLU A 1 195 ? -24.812 -15.324 91.209 1.00 74.50 195 GLU A O 1
ATOM 1587 N N . LEU A 1 196 ? -25.151 -13.727 89.661 1.00 74.81 196 LEU A N 1
ATOM 1588 C CA . LEU A 1 196 ? -26.350 -13.160 90.283 1.00 74.81 196 LEU A CA 1
ATOM 1589 C C . LEU A 1 196 ? -27.488 -14.183 90.345 1.00 74.81 196 LEU A C 1
ATOM 1591 O O . LEU A 1 196 ? -28.171 -14.270 91.363 1.00 74.81 196 LEU A O 1
ATOM 1595 N N . LYS A 1 197 ? -27.679 -15.006 89.304 1.00 75.62 197 LYS A N 1
ATOM 1596 C CA . LYS A 1 197 ? -28.647 -16.118 89.327 1.00 75.62 197 LYS A CA 1
ATOM 1597 C C . LYS A 1 197 ? -28.291 -17.167 90.380 1.00 75.62 197 LYS A C 1
ATOM 1599 O O . LYS A 1 197 ? -29.190 -17.649 91.068 1.00 75.62 197 LYS A O 1
ATOM 1604 N N . LEU A 1 198 ? -27.007 -17.485 90.543 1.00 69.81 198 LEU A N 1
ATOM 1605 C CA . LEU A 1 198 ? -26.530 -18.415 91.569 1.00 69.81 198 LEU A CA 1
ATOM 1606 C C . LEU A 1 198 ? -26.743 -17.854 92.990 1.00 69.81 198 LEU A C 1
ATOM 1608 O O . LEU A 1 198 ? -27.111 -18.594 93.902 1.00 69.81 198 LEU A O 1
ATOM 1612 N N . GLN A 1 199 ? -26.559 -16.543 93.186 1.00 63.53 199 GLN A N 1
ATOM 1613 C CA . GLN A 1 199 ? -26.883 -15.847 94.440 1.00 63.53 199 GLN A CA 1
ATOM 1614 C C . GLN A 1 199 ? -28.390 -15.790 94.704 1.00 63.53 199 GLN A C 1
ATOM 1616 O O . GLN A 1 199 ? -28.821 -16.039 95.828 1.00 63.53 199 GLN A O 1
ATOM 1621 N N . LEU A 1 200 ? -29.204 -15.525 93.679 1.00 64.75 200 LEU A N 1
ATOM 1622 C CA . LEU A 1 200 ? -30.660 -15.517 93.801 1.00 64.75 200 LEU A CA 1
ATOM 1623 C C . LEU A 1 200 ? -31.186 -16.907 94.191 1.00 64.75 200 LEU A C 1
ATOM 1625 O O . LEU A 1 200 ? -32.037 -17.015 95.066 1.00 64.75 200 LEU A O 1
ATOM 1629 N N . GLN A 1 201 ? -30.629 -17.978 93.612 1.00 58.81 201 GLN A N 1
ATOM 1630 C CA . GLN A 1 201 ? -30.942 -19.360 93.998 1.00 58.81 201 GLN A CA 1
ATOM 1631 C C . GLN A 1 201 ? -30.528 -19.691 95.439 1.00 58.81 201 GLN A C 1
ATOM 1633 O O . GLN A 1 201 ? -31.242 -20.429 96.114 1.00 58.81 201 GLN A O 1
ATOM 1638 N N . LYS A 1 202 ? -29.422 -19.123 95.942 1.00 54.19 202 LYS A N 1
ATOM 1639 C CA . LYS A 1 202 ? -29.032 -19.245 97.359 1.00 54.19 202 LYS A CA 1
ATOM 1640 C C . LYS A 1 202 ? -29.973 -18.475 98.295 1.00 54.19 202 LYS A C 1
ATOM 1642 O O . LYS A 1 202 ? -30.267 -18.972 99.376 1.00 54.19 202 LYS A O 1
ATOM 1647 N N . ASN A 1 203 ? -30.484 -17.318 97.870 1.00 45.88 203 ASN A N 1
ATOM 1648 C CA . ASN A 1 203 ? -31.414 -16.500 98.659 1.00 45.88 203 ASN A CA 1
ATOM 1649 C C . ASN A 1 203 ? -32.843 -17.078 98.685 1.00 45.88 203 ASN A C 1
ATOM 1651 O O . ASN A 1 203 ? -33.502 -17.019 99.718 1.00 45.88 203 ASN A O 1
ATOM 1655 N N . ILE A 1 204 ? -33.293 -17.717 97.598 1.00 52.22 204 ILE A N 1
ATOM 1656 C CA . ILE A 1 204 ? -34.594 -18.414 97.529 1.00 52.22 204 ILE A CA 1
ATOM 1657 C C . ILE A 1 204 ? -34.643 -19.634 98.474 1.00 52.22 204 ILE A C 1
ATOM 1659 O O . ILE A 1 204 ? -35.720 -20.058 98.879 1.00 52.22 204 ILE A O 1
ATOM 1663 N N . HIS A 1 205 ? -33.496 -20.168 98.913 1.00 43.84 205 HIS A N 1
ATOM 1664 C CA . HIS A 1 205 ? -33.449 -21.301 99.845 1.00 43.84 205 HIS A CA 1
ATOM 1665 C C . HIS A 1 205 ? -33.767 -20.937 101.312 1.00 43.84 205 HIS A C 1
ATOM 1667 O O . HIS A 1 205 ? -33.873 -21.833 102.146 1.00 43.84 205 HIS A O 1
ATOM 1673 N N . ILE A 1 206 ? -33.928 -19.648 101.642 1.00 45.91 206 ILE A N 1
ATOM 1674 C CA . ILE A 1 206 ? -34.206 -19.176 103.013 1.00 45.91 206 ILE A CA 1
ATOM 1675 C C . ILE A 1 206 ? -35.683 -18.777 103.214 1.00 45.91 206 ILE A C 1
ATOM 1677 O O . ILE A 1 206 ? -36.134 -18.681 104.352 1.00 45.91 206 ILE A O 1
ATOM 1681 N N . GLU A 1 207 ? -36.477 -18.622 102.151 1.00 42.97 207 GLU A N 1
ATOM 1682 C CA . GLU A 1 207 ? -37.779 -17.936 102.232 1.00 42.97 207 GLU A CA 1
ATOM 1683 C C . GLU A 1 207 ? -38.983 -18.742 101.712 1.00 42.97 207 GLU A C 1
ATOM 1685 O O . GLU A 1 207 ? -39.916 -18.189 101.140 1.00 42.97 207 GLU A O 1
ATOM 1690 N N . GLU A 1 208 ? -39.018 -20.057 101.940 1.00 41.19 208 GLU A N 1
ATOM 1691 C CA . GLU A 1 208 ? -40.212 -20.860 101.634 1.00 41.19 208 GLU A CA 1
ATOM 1692 C C . GLU A 1 208 ? -40.701 -21.644 102.849 1.00 41.19 208 GLU A C 1
ATOM 1694 O O . GLU A 1 208 ? -40.523 -22.852 102.977 1.00 41.19 208 GLU A O 1
ATOM 1699 N N . ASN A 1 209 ? -41.388 -20.922 103.736 1.00 48.38 209 ASN A N 1
ATOM 1700 C CA . ASN A 1 209 ? -42.434 -21.493 104.571 1.00 48.38 209 ASN A CA 1
ATOM 1701 C C . ASN A 1 209 ? -43.723 -20.681 104.373 1.00 48.38 209 ASN A C 1
ATOM 1703 O O . ASN A 1 209 ? -43.769 -19.510 104.738 1.00 48.38 209 ASN A O 1
ATOM 1707 N N . LEU A 1 210 ? -44.751 -21.379 103.862 1.00 46.44 210 LEU A N 1
ATOM 1708 C CA . LEU A 1 210 ? -46.198 -21.081 103.826 1.00 46.44 210 LEU A CA 1
ATOM 1709 C C . LEU A 1 210 ? -46.822 -20.769 102.444 1.00 46.44 210 LEU A C 1
ATOM 1711 O O . LEU A 1 210 ? -46.518 -19.773 101.799 1.00 46.44 210 LEU A O 1
ATOM 1715 N N . SER A 1 211 ? -47.825 -21.603 102.107 1.00 48.09 211 SER A N 1
ATOM 1716 C CA . SER A 1 211 ? -48.806 -21.535 100.996 1.00 48.09 211 SER A CA 1
ATOM 1717 C C . SER A 1 211 ? -48.483 -22.340 99.717 1.00 48.09 211 SER A C 1
ATOM 1719 O O . SER A 1 211 ? -48.360 -21.803 98.618 1.00 48.09 211 SER A O 1
ATOM 1721 N N . GLY A 1 212 ? -48.373 -23.669 99.861 1.00 53.75 212 GLY A N 1
ATOM 1722 C CA . GLY A 1 212 ? -47.822 -24.584 98.848 1.00 53.75 212 GLY A CA 1
ATOM 1723 C C . GLY A 1 212 ? -48.611 -24.780 97.545 1.00 53.75 212 GLY A C 1
ATOM 1724 O O . GLY A 1 212 ? -47.993 -24.962 96.510 1.00 53.75 212 GLY A O 1
ATOM 1725 N N . THR A 1 213 ? -49.941 -24.701 97.506 1.00 54.78 213 THR A N 1
ATOM 1726 C CA . THR A 1 213 ? -50.667 -25.242 96.332 1.00 54.78 213 THR A CA 1
ATOM 1727 C C . THR A 1 213 ? -50.938 -24.233 95.210 1.00 54.78 213 THR A C 1
ATOM 1729 O O . THR A 1 213 ? -50.865 -24.589 94.035 1.00 54.78 213 THR A O 1
ATOM 1732 N N . LEU A 1 214 ? -51.218 -22.962 95.530 1.00 53.88 214 LEU A N 1
ATOM 1733 C CA . LEU A 1 214 ? -51.460 -21.929 94.506 1.00 53.88 214 LEU A CA 1
ATOM 1734 C C . LEU A 1 214 ? -50.147 -21.353 93.950 1.00 53.88 214 LEU A C 1
ATOM 1736 O O . LEU A 1 214 ? -50.058 -21.011 92.772 1.00 53.88 214 LEU A O 1
ATOM 1740 N N . ILE A 1 215 ? -49.116 -21.272 94.799 1.00 60.22 215 ILE A N 1
ATOM 1741 C CA . ILE A 1 215 ? -47.787 -20.781 94.424 1.00 60.22 215 ILE A CA 1
ATOM 1742 C C . ILE A 1 215 ? -47.077 -21.794 93.520 1.00 60.22 215 ILE A C 1
ATOM 1744 O O . ILE A 1 215 ? -46.460 -21.378 92.544 1.00 60.22 215 ILE A O 1
ATOM 1748 N N . GLU A 1 216 ? -47.202 -23.105 93.760 1.00 61.94 216 GLU A N 1
ATOM 1749 C CA . GLU A 1 216 ? -46.655 -24.125 92.851 1.00 61.94 216 GLU A CA 1
ATOM 1750 C C . GLU A 1 216 ? -47.341 -24.120 91.483 1.00 61.94 216 GLU A C 1
ATOM 1752 O O . GLU A 1 216 ? -46.656 -24.197 90.465 1.00 61.94 216 GLU A O 1
ATOM 1757 N N . GLN A 1 217 ? -48.668 -23.948 91.425 1.00 63.72 217 GLN A N 1
ATOM 1758 C CA . GLN A 1 217 ? -49.377 -23.817 90.147 1.00 63.72 217 GLN A CA 1
ATOM 1759 C C . GLN A 1 217 ? -48.962 -22.555 89.384 1.00 63.72 217 GLN A C 1
ATOM 1761 O O . GLN A 1 217 ? -48.690 -22.631 88.185 1.00 63.72 217 GLN A O 1
ATOM 1766 N N . LEU A 1 218 ? -48.853 -21.410 90.064 1.00 67.12 218 LEU A N 1
ATOM 1767 C CA . LEU A 1 218 ? -48.372 -20.173 89.445 1.00 67.12 218 LEU A CA 1
ATOM 1768 C C . LEU A 1 218 ? -46.906 -20.283 89.014 1.00 67.12 218 LEU A C 1
ATOM 1770 O O . LEU A 1 218 ? -46.576 -19.836 87.921 1.00 67.12 218 LEU A O 1
ATOM 1774 N N . LYS A 1 219 ? -46.034 -20.925 89.803 1.00 75.19 219 LYS A N 1
ATOM 1775 C CA . LYS A 1 219 ? -44.634 -21.199 89.433 1.00 75.19 219 LYS A CA 1
ATOM 1776 C C . LYS A 1 219 ? -44.530 -22.129 88.231 1.00 75.19 219 LYS A C 1
ATOM 1778 O O . LYS A 1 219 ? -43.705 -21.870 87.357 1.00 75.19 219 LYS A O 1
ATOM 1783 N N . PHE A 1 220 ? -45.356 -23.173 88.163 1.00 75.06 220 PHE A N 1
ATOM 1784 C CA . PHE A 1 220 ? -45.407 -24.102 87.033 1.00 75.06 220 PHE A CA 1
ATOM 1785 C C . PHE A 1 220 ? -45.882 -23.397 85.755 1.00 75.06 220 PHE A C 1
ATOM 1787 O O . PHE A 1 220 ? -45.266 -23.524 84.696 1.00 75.06 220 PHE A O 1
ATOM 1794 N N . GLN A 1 221 ? -46.922 -22.563 85.855 1.00 74.00 221 GLN A N 1
ATOM 1795 C CA . GLN A 1 221 ? -47.365 -21.722 84.741 1.00 74.00 221 GLN A CA 1
ATOM 1796 C C . GLN A 1 221 ? -46.277 -20.724 84.322 1.00 74.00 221 GLN A C 1
ATOM 1798 O O . GLN A 1 221 ? -45.988 -20.609 83.136 1.00 74.00 221 GLN A O 1
ATOM 1803 N N . LEU A 1 222 ? -45.600 -20.068 85.269 1.00 78.12 222 LEU A N 1
ATOM 1804 C CA . LEU A 1 222 ? -44.490 -19.148 84.990 1.00 78.12 222 LEU A CA 1
ATOM 1805 C C . LEU A 1 222 ? -43.284 -19.836 84.343 1.00 78.12 222 LEU A C 1
ATOM 1807 O O . LEU A 1 222 ? -42.650 -19.255 83.466 1.00 78.12 222 LEU A O 1
ATOM 1811 N N . THR A 1 223 ? -42.951 -21.063 84.747 1.00 77.81 223 THR A N 1
ATOM 1812 C CA . THR A 1 223 ? -41.862 -21.834 84.123 1.00 77.81 223 THR A CA 1
ATOM 1813 C C . THR A 1 223 ? -42.226 -22.273 82.715 1.00 77.81 223 THR A C 1
ATOM 1815 O O . THR A 1 223 ? -41.383 -22.16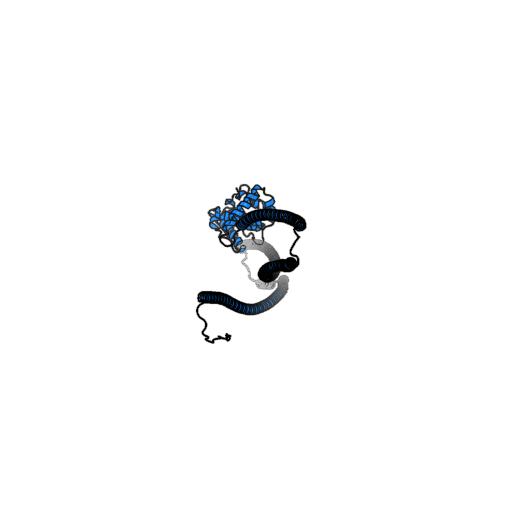8 81.828 1.00 77.81 223 THR A O 1
ATOM 1818 N N . THR A 1 224 ? -43.477 -22.676 82.488 1.00 77.44 224 THR A N 1
ATOM 1819 C CA . THR A 1 224 ? -43.978 -23.009 81.146 1.00 77.44 224 THR A CA 1
ATOM 1820 C C . THR A 1 224 ? -43.947 -21.776 80.239 1.00 77.44 224 THR A C 1
ATOM 1822 O O . THR A 1 224 ? -43.329 -21.811 79.183 1.00 77.44 224 THR A O 1
ATOM 1825 N N . ILE A 1 225 ? -44.463 -20.634 80.709 1.00 78.25 225 ILE A N 1
ATOM 1826 C CA . ILE A 1 225 ? -44.434 -19.358 79.974 1.00 78.25 225 ILE A CA 1
ATOM 1827 C C . ILE A 1 225 ? -42.997 -18.909 79.677 1.00 78.25 225 ILE A C 1
ATOM 1829 O O . ILE A 1 225 ? -42.711 -18.434 78.581 1.00 78.25 225 ILE A O 1
ATOM 1833 N N . ASN A 1 226 ? -42.070 -19.051 80.627 1.00 79.94 226 ASN A N 1
ATOM 1834 C CA . ASN A 1 226 ? -40.668 -18.695 80.404 1.00 79.94 226 ASN A CA 1
ATOM 1835 C C . ASN A 1 226 ? -39.978 -19.632 79.408 1.00 79.94 226 ASN A C 1
ATOM 1837 O O . ASN A 1 226 ? -39.130 -19.171 78.644 1.00 79.94 226 ASN A O 1
ATOM 1841 N N . LYS A 1 227 ? -40.336 -20.920 79.400 1.00 83.56 227 LYS A N 1
ATOM 1842 C CA . LYS A 1 227 ? -39.848 -21.881 78.411 1.00 83.56 227 LYS A CA 1
ATOM 1843 C C . LYS A 1 227 ? -40.368 -21.532 77.015 1.00 83.56 227 LYS A C 1
ATOM 1845 O O . LYS A 1 227 ? -39.556 -21.363 76.112 1.00 83.56 227 LYS A O 1
ATOM 1850 N N . ASP A 1 228 ? -41.672 -21.308 76.875 1.00 81.44 228 ASP A N 1
ATOM 1851 C CA . ASP A 1 228 ? -42.301 -20.932 75.604 1.00 81.44 228 ASP A CA 1
ATOM 1852 C C . ASP A 1 228 ? -41.749 -19.596 75.083 1.00 81.44 228 ASP A C 1
ATOM 1854 O O . ASP A 1 228 ? -41.451 -19.446 73.899 1.00 81.44 228 ASP A O 1
ATOM 1858 N N . LYS A 1 229 ? -41.525 -18.623 75.977 1.00 84.94 229 LYS A N 1
ATOM 1859 C CA . LYS A 1 229 ? -40.886 -17.342 75.643 1.00 84.94 229 LYS A CA 1
ATOM 1860 C C . LYS A 1 229 ? -39.449 -17.528 75.151 1.00 84.94 229 LYS A C 1
ATOM 1862 O O . LYS A 1 229 ? -39.031 -16.811 74.245 1.00 84.94 229 LYS A O 1
ATOM 1867 N N . LYS A 1 230 ? -38.691 -18.453 75.747 1.00 87.00 230 LYS A N 1
ATOM 1868 C CA . LYS A 1 230 ? -37.320 -18.758 75.323 1.00 87.00 230 LYS A CA 1
ATOM 1869 C C . LYS A 1 230 ? -37.304 -19.425 73.945 1.00 87.00 230 LYS A C 1
ATOM 1871 O O . LYS A 1 230 ? -36.545 -18.985 73.092 1.00 87.00 230 LYS A O 1
ATOM 1876 N N . GLU A 1 231 ? -38.177 -20.402 73.706 1.00 86.56 231 GLU A N 1
ATOM 1877 C CA . GLU A 1 231 ? -38.319 -21.046 72.391 1.00 86.56 231 GLU A CA 1
ATOM 1878 C C . GLU A 1 231 ? -38.753 -20.039 71.309 1.00 86.56 231 GLU A C 1
ATOM 1880 O O . GLU A 1 231 ? -38.216 -20.050 70.202 1.00 86.56 231 GLU A O 1
ATOM 1885 N N . LEU A 1 232 ? -39.659 -19.108 71.631 1.00 84.56 232 LEU A N 1
ATOM 1886 C CA . LEU A 1 232 ? -40.049 -18.014 70.731 1.00 84.56 232 LEU A CA 1
ATOM 1887 C C . LEU A 1 232 ? -38.897 -17.046 70.429 1.00 84.56 232 LEU A C 1
ATOM 1889 O O . LEU A 1 232 ? -38.779 -16.586 69.295 1.00 84.56 232 LEU A O 1
ATOM 1893 N N . LEU A 1 233 ? -38.057 -16.727 71.417 1.00 86.69 233 LEU A N 1
ATOM 1894 C CA . LEU A 1 233 ? -36.871 -15.888 71.216 1.00 86.69 233 LEU A CA 1
ATOM 1895 C C . LEU A 1 233 ? -35.845 -16.580 70.311 1.00 86.69 233 LEU A C 1
ATOM 1897 O O . LEU A 1 233 ? -35.401 -15.965 69.345 1.00 86.69 233 LEU A O 1
ATOM 1901 N N . GLU A 1 234 ? -35.552 -17.861 70.552 1.00 89.44 234 GLU A N 1
ATOM 1902 C CA . GLU A 1 234 ? -34.657 -18.660 69.699 1.00 89.44 234 GLU A CA 1
ATOM 1903 C C . GLU A 1 234 ? -35.201 -18.767 68.261 1.00 89.44 234 GLU A C 1
ATOM 1905 O O . GLU A 1 234 ? -34.463 -18.582 67.291 1.00 89.44 234 GLU A O 1
ATOM 1910 N N . GLN A 1 235 ? -36.511 -18.981 68.082 1.00 87.50 235 GLN A N 1
ATOM 1911 C CA . GLN A 1 235 ? -37.132 -18.970 66.751 1.00 87.50 235 GLN A CA 1
ATOM 1912 C C . GLN A 1 235 ? -37.028 -17.606 66.058 1.00 87.50 235 GLN A C 1
ATOM 1914 O O . GLN A 1 235 ? -36.830 -17.550 64.841 1.00 87.50 235 GLN A O 1
ATOM 1919 N N . ASN A 1 236 ? -37.152 -16.510 66.808 1.00 88.94 236 ASN A N 1
ATOM 1920 C CA . ASN A 1 236 ? -37.048 -15.160 66.265 1.00 88.94 236 ASN A CA 1
ATOM 1921 C C . ASN A 1 236 ? -35.608 -14.829 65.833 1.00 88.94 236 ASN A C 1
ATOM 1923 O O . ASN A 1 236 ? -35.415 -14.273 64.755 1.00 88.94 236 ASN A O 1
ATOM 1927 N N . GLU A 1 237 ? -34.596 -15.243 66.601 1.00 90.81 237 GLU A N 1
ATOM 1928 C CA . GLU A 1 237 ? -33.182 -15.124 66.206 1.00 90.81 237 GLU A CA 1
ATOM 1929 C C . GLU A 1 237 ? -32.883 -15.916 64.925 1.00 90.81 237 GLU A C 1
ATOM 1931 O O . GLU A 1 237 ? -32.265 -15.398 63.992 1.00 90.81 237 GLU A O 1
ATOM 1936 N N . ILE A 1 238 ? -33.399 -17.146 64.817 1.00 90.50 238 ILE A N 1
ATOM 1937 C CA . ILE A 1 238 ? -33.272 -17.959 63.597 1.00 90.50 238 ILE A CA 1
ATOM 1938 C C . ILE A 1 238 ? -33.939 -17.261 62.402 1.00 90.50 238 ILE A C 1
ATOM 1940 O O . ILE A 1 238 ? -33.402 -17.276 61.291 1.00 90.50 238 ILE A O 1
ATOM 1944 N N . LEU A 1 239 ? -35.112 -16.654 62.600 1.00 88.94 239 LEU A N 1
ATOM 1945 C CA . LEU A 1 239 ? -35.812 -15.907 61.554 1.00 88.94 239 LEU A CA 1
ATOM 1946 C C . LEU A 1 239 ? -35.049 -14.646 61.138 1.00 88.94 239 LEU A C 1
ATOM 1948 O O . LEU A 1 239 ? -34.963 -14.384 59.939 1.00 88.94 239 LEU A O 1
ATOM 1952 N N . GLN A 1 240 ? -34.452 -13.913 62.080 1.00 88.44 240 GLN A N 1
ATOM 1953 C CA . GLN A 1 240 ? -33.598 -12.763 61.777 1.00 88.44 240 GLN A CA 1
ATOM 1954 C C . GLN A 1 240 ? -32.368 -13.171 60.962 1.00 88.44 240 GLN A C 1
ATOM 1956 O O . GLN A 1 240 ? -32.099 -12.561 59.928 1.00 88.44 240 GLN A O 1
ATOM 1961 N N . HIS A 1 241 ? -31.689 -14.258 61.340 1.00 90.75 241 HIS A N 1
ATOM 1962 C CA . HIS A 1 241 ? -30.577 -14.800 60.556 1.00 90.75 241 HIS A CA 1
ATOM 1963 C C . HIS A 1 241 ? -31.002 -15.215 59.142 1.00 90.75 241 HIS A C 1
ATOM 1965 O O . HIS A 1 241 ? -30.294 -14.938 58.173 1.00 90.75 241 HIS A O 1
ATOM 1971 N N . LYS A 1 242 ? -32.175 -15.845 58.988 1.00 89.81 242 LYS A N 1
ATOM 1972 C CA . LYS A 1 242 ? -32.721 -16.182 57.662 1.00 89.81 242 LYS A CA 1
ATOM 1973 C C . LYS A 1 242 ? -33.013 -14.932 56.832 1.00 89.81 242 LYS A C 1
ATOM 1975 O O . LYS A 1 242 ? -32.677 -14.912 55.653 1.00 89.81 242 LYS A O 1
ATOM 1980 N N . LEU A 1 243 ? -33.599 -13.899 57.432 1.00 90.62 243 LEU A N 1
ATOM 1981 C CA . LEU A 1 243 ? -33.865 -12.611 56.781 1.00 90.62 243 LEU A CA 1
ATOM 1982 C C . LEU A 1 243 ? -32.576 -11.946 56.290 1.00 90.62 243 LEU A C 1
ATOM 1984 O O . LEU A 1 243 ? -32.508 -11.516 55.140 1.00 90.62 243 LEU A O 1
ATOM 1988 N N . GLN A 1 244 ? -31.539 -11.942 57.124 1.00 91.25 244 GLN A N 1
ATOM 1989 C CA . GLN A 1 244 ? -30.232 -11.403 56.762 1.00 91.25 244 GLN A CA 1
ATOM 1990 C C . GLN A 1 244 ? -29.576 -12.205 55.627 1.00 91.25 244 GLN A C 1
ATOM 1992 O O . GLN A 1 244 ? -29.014 -11.625 54.699 1.00 91.25 244 GLN A O 1
ATOM 1997 N N . ASN A 1 245 ? -29.717 -13.534 55.634 1.00 91.25 245 ASN A N 1
ATOM 1998 C CA . ASN A 1 245 ? -29.259 -14.377 54.529 1.00 91.25 245 ASN A CA 1
ATOM 1999 C C . ASN A 1 245 ? -30.006 -14.090 53.219 1.00 91.25 245 ASN A C 1
ATOM 2001 O 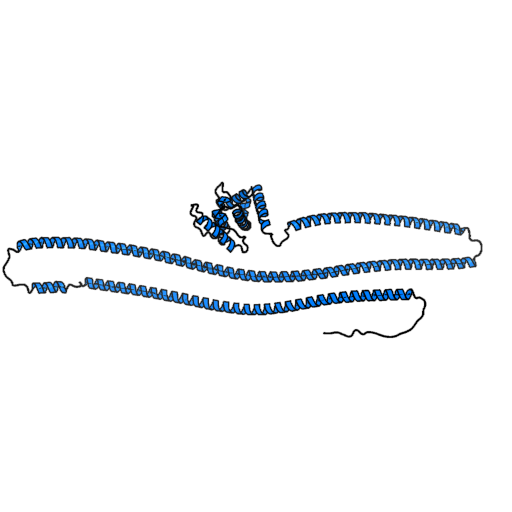O . ASN A 1 245 ? -29.377 -14.067 52.163 1.00 91.25 245 ASN A O 1
ATOM 2005 N N . TYR A 1 246 ? -31.319 -13.842 53.263 1.00 90.19 246 TYR A N 1
ATOM 2006 C CA . TYR A 1 246 ? -32.079 -13.466 52.068 1.00 90.19 246 TYR A CA 1
ATOM 2007 C C . TYR A 1 246 ? -31.649 -12.108 51.508 1.00 90.19 246 TYR A C 1
ATOM 2009 O O . TYR A 1 246 ? -31.468 -11.998 50.299 1.00 90.19 246 TYR A O 1
ATOM 2017 N N . GLN A 1 247 ? -31.402 -11.111 52.363 1.00 88.31 247 GLN A N 1
ATOM 2018 C CA . GLN A 1 247 ? -30.847 -9.823 51.925 1.00 88.31 247 GLN A CA 1
ATOM 2019 C C . GLN A 1 247 ? -29.461 -9.980 51.284 1.00 88.31 247 GLN A C 1
ATOM 2021 O O . GLN A 1 247 ? -29.185 -9.379 50.247 1.00 88.31 247 GLN A O 1
ATOM 2026 N N . ASN A 1 248 ? -28.598 -10.827 51.852 1.00 91.94 248 ASN A N 1
ATOM 2027 C CA . ASN A 1 248 ? -27.295 -11.122 51.254 1.00 91.94 248 ASN A CA 1
ATOM 2028 C C . ASN A 1 248 ? -27.432 -11.798 49.880 1.00 91.94 248 ASN A C 1
ATOM 2030 O O . ASN A 1 248 ? -26.727 -11.424 48.945 1.00 91.94 248 ASN A O 1
ATOM 2034 N N . LEU A 1 249 ? -28.351 -12.757 49.733 1.00 90.81 249 LEU A N 1
ATOM 2035 C CA . LEU A 1 249 ? -28.629 -13.412 48.449 1.00 90.81 249 LEU A CA 1
ATOM 2036 C C . LEU A 1 249 ? -29.170 -12.434 47.402 1.00 90.81 249 LEU A C 1
ATOM 2038 O O . LEU A 1 249 ? -28.786 -12.520 46.237 1.00 90.81 249 LEU A O 1
ATOM 2042 N N . GLU A 1 250 ? -30.029 -11.498 47.801 1.00 90.31 250 GLU A N 1
ATOM 2043 C CA . GLU A 1 250 ? -30.557 -10.463 46.911 1.00 90.31 250 GLU A CA 1
ATOM 2044 C C . GLU A 1 250 ? -29.441 -9.541 46.397 1.00 90.31 250 GLU A C 1
ATOM 2046 O O . GLU A 1 250 ? -29.349 -9.306 45.190 1.00 90.31 250 GLU A O 1
ATOM 2051 N N . ASN A 1 251 ? -28.527 -9.119 47.276 1.00 90.69 251 ASN A N 1
ATOM 2052 C CA . ASN A 1 251 ? -27.356 -8.325 46.895 1.00 90.69 251 ASN A CA 1
ATOM 2053 C C . ASN A 1 251 ? -26.432 -9.075 45.923 1.00 90.69 251 ASN A C 1
ATOM 2055 O O . ASN A 1 251 ? -26.006 -8.508 44.916 1.00 90.69 251 ASN A O 1
ATOM 2059 N N . ILE A 1 252 ? -26.152 -10.357 46.186 1.00 91.19 252 ILE A N 1
ATOM 2060 C CA . ILE A 1 252 ? -25.343 -11.197 45.286 1.00 91.19 252 ILE A CA 1
ATOM 2061 C C . ILE A 1 252 ? -26.021 -11.315 43.917 1.00 91.19 252 ILE A C 1
ATOM 2063 O O . ILE A 1 252 ? -25.362 -11.190 42.888 1.00 91.19 252 ILE A O 1
ATOM 2067 N N . ASN A 1 253 ? -27.339 -11.517 43.883 1.00 90.12 253 ASN A N 1
ATOM 2068 C CA . ASN A 1 253 ? -28.081 -11.650 42.632 1.00 90.12 253 ASN A CA 1
ATOM 2069 C C . ASN A 1 253 ? -28.051 -10.352 41.801 1.00 90.12 253 ASN A C 1
ATOM 2071 O O . ASN A 1 253 ? -27.881 -10.398 40.582 1.00 90.12 253 ASN A O 1
ATOM 2075 N N . GLN A 1 254 ? -28.138 -9.187 42.452 1.00 90.81 254 GLN A N 1
ATOM 2076 C CA . GLN A 1 254 ? -27.979 -7.892 41.781 1.00 90.81 254 GLN A CA 1
ATOM 2077 C C . GLN A 1 254 ? -26.569 -7.709 41.201 1.00 90.81 254 GLN A C 1
ATOM 2079 O O . GLN A 1 254 ? -26.437 -7.276 40.054 1.00 90.81 254 GLN A O 1
ATOM 2084 N N . GLN A 1 255 ? -25.518 -8.081 41.942 1.00 89.75 255 GLN A N 1
ATOM 2085 C CA . GLN A 1 255 ? -24.142 -8.054 41.427 1.00 89.75 255 GLN A CA 1
ATOM 2086 C C . GLN A 1 255 ? -23.977 -8.978 40.215 1.00 89.75 255 GLN A C 1
ATOM 2088 O O . GLN A 1 255 ? -23.423 -8.566 39.196 1.00 89.75 255 GLN A O 1
ATOM 2093 N N . LEU A 1 256 ? -24.534 -10.190 40.277 1.00 91.69 256 LEU A N 1
ATOM 2094 C CA . LEU A 1 256 ? -24.459 -11.159 39.183 1.00 91.69 256 LEU A CA 1
ATOM 2095 C C . LEU A 1 256 ? -25.168 -10.652 37.914 1.00 91.69 256 LEU A C 1
ATOM 2097 O O . LEU A 1 256 ? -24.673 -10.843 36.802 1.00 91.69 256 LEU A O 1
ATOM 2101 N N . GLN A 1 257 ? -26.303 -9.958 38.059 1.00 88.94 257 GLN A N 1
ATOM 2102 C CA . GLN A 1 257 ? -26.991 -9.311 36.935 1.00 88.94 257 GLN A CA 1
ATOM 2103 C C . GLN A 1 257 ? -26.165 -8.183 36.305 1.00 88.94 257 GLN A C 1
ATOM 2105 O O . GLN A 1 257 ? -26.146 -8.048 35.075 1.00 88.94 257 GLN A O 1
ATOM 2110 N N . GLN A 1 258 ? -25.477 -7.379 37.117 1.00 89.38 258 GLN A N 1
ATOM 2111 C CA . GLN A 1 258 ? -24.585 -6.333 36.612 1.00 89.38 258 GLN A CA 1
ATOM 2112 C C . GLN A 1 258 ? -23.412 -6.940 35.835 1.00 89.38 258 GLN A C 1
ATOM 2114 O O . GLN A 1 258 ? -23.129 -6.506 34.716 1.00 89.38 258 GLN A O 1
ATOM 2119 N N . GLU A 1 259 ? -22.797 -7.993 36.372 1.00 89.25 259 GLU A N 1
ATOM 2120 C CA . GLU A 1 259 ? -21.667 -8.684 35.748 1.00 89.25 259 GLU A CA 1
ATOM 2121 C C . GLU A 1 259 ? -22.066 -9.360 34.422 1.00 89.25 259 GLU A C 1
ATOM 2123 O O . GLU A 1 259 ? -21.379 -9.206 33.409 1.00 89.25 259 GLU A O 1
ATOM 2128 N N . LEU A 1 260 ? -23.235 -10.015 34.372 1.00 89.06 260 LEU A N 1
ATOM 2129 C CA . LEU A 1 260 ? -23.807 -10.569 33.135 1.00 89.06 260 LEU A CA 1
ATOM 2130 C C . LEU A 1 260 ? -24.070 -9.486 32.083 1.00 89.06 260 LEU A C 1
ATOM 2132 O O . LEU 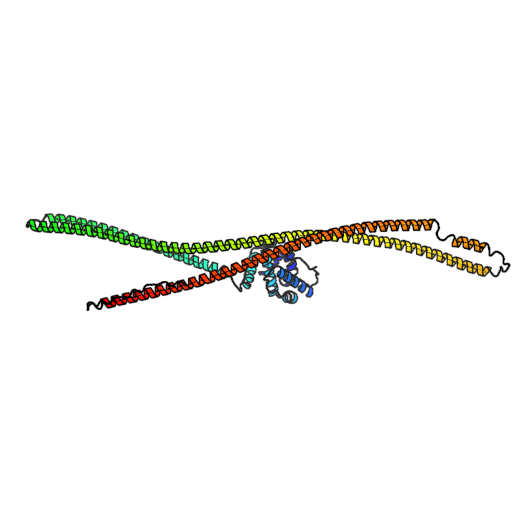A 1 260 ? -23.774 -9.668 30.901 1.00 89.06 260 LEU A O 1
ATOM 2136 N N . THR A 1 261 ? -24.594 -8.334 32.504 1.00 85.38 261 THR A N 1
ATOM 2137 C CA . THR A 1 261 ? -24.833 -7.199 31.603 1.00 85.38 261 THR A CA 1
ATOM 2138 C C . THR A 1 261 ? -23.518 -6.654 31.043 1.00 85.38 261 THR A C 1
ATOM 2140 O O . THR A 1 261 ? -23.444 -6.295 29.865 1.00 85.38 261 THR A O 1
ATOM 2143 N N . GLN A 1 262 ? -22.466 -6.609 31.862 1.00 88.69 262 GLN A N 1
ATOM 2144 C CA . GLN A 1 262 ? -21.139 -6.164 31.449 1.00 88.69 262 GLN A CA 1
ATOM 2145 C C . GLN A 1 262 ? -20.478 -7.156 30.485 1.00 88.69 262 GLN A C 1
ATOM 2147 O O . GLN A 1 262 ? -19.960 -6.726 29.453 1.00 88.69 262 GLN A O 1
ATOM 2152 N N . ARG A 1 263 ? -20.587 -8.468 30.735 1.00 84.12 263 ARG A N 1
ATOM 2153 C CA . ARG A 1 263 ? -20.145 -9.510 29.792 1.00 84.12 263 ARG A CA 1
ATOM 2154 C C . ARG A 1 263 ? -20.847 -9.414 28.441 1.00 84.12 263 ARG A C 1
ATOM 2156 O O . ARG A 1 263 ? -20.177 -9.383 27.417 1.00 84.12 263 ARG A O 1
ATOM 2163 N N . CYS A 1 264 ? -22.167 -9.227 28.424 1.00 85.88 264 CYS A N 1
ATOM 2164 C CA . CYS A 1 264 ? -22.919 -9.007 27.182 1.00 85.88 264 CYS A CA 1
ATOM 2165 C C . CYS A 1 264 ? -22.422 -7.791 26.377 1.00 85.88 264 CYS A C 1
ATOM 2167 O O . CYS A 1 264 ? -22.515 -7.781 25.149 1.00 85.88 264 CYS A O 1
ATOM 2169 N N . LYS A 1 265 ? -21.923 -6.738 27.041 1.00 84.44 265 LYS A N 1
ATOM 2170 C CA . LYS A 1 265 ? -21.301 -5.592 26.355 1.00 84.44 265 LYS A CA 1
ATOM 2171 C C . LYS A 1 265 ? -19.930 -5.963 25.788 1.00 84.44 265 LYS A C 1
ATOM 2173 O O . LYS A 1 265 ? -19.640 -5.594 24.656 1.00 84.44 265 LYS A O 1
ATOM 2178 N N . GLN A 1 266 ? -19.120 -6.700 26.546 1.00 82.56 266 GLN A N 1
ATOM 2179 C CA . GLN A 1 266 ? -17.808 -7.176 26.098 1.00 82.56 266 GLN A CA 1
ATOM 2180 C C . GLN A 1 266 ? -17.920 -8.113 24.888 1.00 82.56 266 GLN A C 1
ATOM 2182 O O . GLN A 1 266 ? -17.172 -7.945 23.931 1.00 82.56 266 GLN A O 1
ATOM 2187 N N . ASP A 1 267 ? -18.899 -9.020 24.868 1.00 85.19 267 ASP A N 1
ATOM 2188 C CA . ASP A 1 267 ? -19.113 -9.942 23.744 1.00 85.19 267 ASP A CA 1
ATOM 2189 C C . ASP A 1 267 ? -19.417 -9.204 22.430 1.00 85.19 267 ASP A C 1
ATOM 2191 O O . ASP A 1 267 ? -18.939 -9.600 21.368 1.00 85.19 267 ASP A O 1
ATOM 2195 N N . LYS A 1 268 ? -20.148 -8.081 22.489 1.00 84.38 268 LYS A N 1
ATOM 2196 C CA . LYS A 1 268 ? -20.386 -7.232 21.308 1.00 84.38 268 LYS A CA 1
ATOM 2197 C C . LYS A 1 268 ? -19.101 -6.606 20.780 1.00 84.38 268 LYS A C 1
ATOM 2199 O O . LYS A 1 268 ? -18.881 -6.613 19.574 1.00 84.38 268 LYS A O 1
ATOM 2204 N N . VAL A 1 269 ? -18.252 -6.106 21.678 1.00 87.81 269 VAL A N 1
ATOM 2205 C CA . VAL A 1 269 ? -16.944 -5.547 21.305 1.00 87.81 269 VAL A CA 1
ATOM 2206 C C . VAL A 1 269 ? -16.068 -6.628 20.671 1.00 87.81 269 VAL A C 1
ATOM 2208 O O . VAL A 1 269 ? -15.399 -6.371 19.676 1.00 87.81 269 VAL A O 1
ATOM 2211 N N . ILE A 1 270 ? -16.102 -7.857 21.194 1.00 88.12 270 ILE A N 1
ATOM 2212 C CA . ILE A 1 270 ? -15.361 -8.987 20.620 1.00 88.12 270 ILE A CA 1
ATOM 2213 C C . ILE A 1 270 ? -15.843 -9.306 19.197 1.00 88.12 270 ILE A C 1
ATOM 2215 O O . ILE A 1 270 ? -15.011 -9.514 18.315 1.00 88.12 270 ILE A O 1
ATOM 2219 N N . GLU A 1 271 ? -17.153 -9.328 18.942 1.00 88.75 271 GLU A N 1
ATOM 2220 C CA . GLU A 1 271 ? -17.688 -9.561 17.591 1.00 88.75 271 GLU A CA 1
ATOM 2221 C C . GLU A 1 271 ? -17.350 -8.426 16.610 1.00 88.75 271 GLU A C 1
ATOM 2223 O O . GLU A 1 271 ? -16.963 -8.688 15.467 1.00 88.75 271 GLU A O 1
ATOM 2228 N N . GLU A 1 272 ? -17.399 -7.165 17.050 1.00 87.75 272 GLU A N 1
ATOM 2229 C CA . GLU A 1 272 ? -16.933 -6.032 16.238 1.00 87.75 272 GLU A CA 1
ATOM 2230 C C . GLU A 1 272 ? -15.439 -6.156 15.906 1.00 87.75 272 GLU A C 1
ATOM 2232 O O . GLU A 1 272 ? -15.041 -5.991 14.750 1.00 87.75 272 GLU A O 1
ATOM 2237 N N . LEU A 1 273 ? -14.605 -6.523 16.885 1.00 85.31 273 LEU A N 1
ATOM 2238 C CA . LEU A 1 273 ? -13.173 -6.740 16.674 1.00 85.31 273 LEU A CA 1
ATOM 2239 C C . LEU A 1 273 ? -12.898 -7.895 15.703 1.00 85.31 273 LEU A C 1
ATOM 2241 O O . LEU A 1 273 ? -12.050 -7.745 14.825 1.00 85.31 273 LEU A O 1
ATOM 2245 N N . LYS A 1 274 ? -13.625 -9.016 15.796 1.00 85.56 274 LYS A N 1
ATOM 2246 C CA . LYS A 1 274 ? -13.514 -10.119 14.822 1.00 85.56 274 LYS A CA 1
ATOM 2247 C C . LYS A 1 274 ? -13.868 -9.666 13.410 1.00 85.56 274 LYS A C 1
ATOM 2249 O O . LYS A 1 274 ? -13.144 -9.984 12.471 1.00 85.56 274 LYS A O 1
ATOM 2254 N N . THR A 1 275 ? -14.944 -8.894 13.270 1.00 89.75 275 THR A N 1
ATOM 2255 C CA . THR A 1 275 ? -15.383 -8.365 11.973 1.00 89.75 275 THR A CA 1
ATOM 2256 C C . THR A 1 275 ? -14.319 -7.443 11.374 1.00 89.75 275 THR A C 1
ATOM 2258 O O . THR A 1 275 ? -13.970 -7.574 10.202 1.00 89.75 275 THR A O 1
ATOM 2261 N N . ASN A 1 276 ? -13.731 -6.564 12.189 1.00 86.44 276 ASN A N 1
ATOM 2262 C CA . ASN A 1 276 ? -12.646 -5.683 11.756 1.00 86.44 276 ASN A CA 1
ATOM 2263 C C . ASN A 1 276 ? -11.394 -6.467 11.335 1.00 86.44 276 ASN A C 1
ATOM 2265 O O . ASN A 1 276 ? -10.787 -6.138 10.317 1.00 86.44 276 ASN A O 1
ATOM 2269 N N . ILE A 1 277 ? -11.024 -7.520 12.071 1.00 88.19 277 ILE A N 1
ATOM 2270 C CA . ILE A 1 277 ? -9.908 -8.405 11.702 1.00 88.19 277 ILE A CA 1
ATOM 2271 C C . ILE A 1 277 ? -10.159 -9.058 10.336 1.00 88.19 277 ILE A C 1
ATOM 2273 O O . ILE A 1 277 ? -9.256 -9.073 9.500 1.00 88.19 277 ILE A O 1
ATOM 2277 N N . GLU A 1 278 ? -11.373 -9.551 10.080 1.00 90.44 278 GLU A N 1
ATOM 2278 C CA . GLU A 1 278 ? -11.737 -10.166 8.797 1.00 90.44 278 GLU A CA 1
ATOM 2279 C C . GLU A 1 278 ? -11.615 -9.160 7.637 1.00 90.44 278 GLU A C 1
ATOM 2281 O O . GLU A 1 278 ? -11.020 -9.465 6.602 1.00 90.44 278 GLU A O 1
ATOM 2286 N N . ILE A 1 279 ? -12.090 -7.924 7.837 1.00 88.62 279 ILE A N 1
ATOM 2287 C CA . ILE A 1 279 ? -11.966 -6.835 6.854 1.00 88.62 279 ILE A CA 1
ATOM 2288 C C . ILE A 1 279 ? -10.492 -6.513 6.579 1.00 88.62 279 ILE A C 1
ATOM 2290 O O . ILE A 1 279 ? -10.087 -6.403 5.419 1.00 88.62 279 ILE A O 1
ATOM 2294 N N . PHE A 1 280 ? -9.667 -6.375 7.621 1.00 86.38 280 PHE A N 1
ATOM 2295 C CA . PHE A 1 280 ? -8.240 -6.098 7.445 1.00 86.38 280 PHE A CA 1
ATOM 2296 C C . PHE A 1 280 ? -7.514 -7.232 6.717 1.00 86.38 280 PHE A C 1
ATOM 2298 O O . PHE A 1 280 ? -6.638 -6.964 5.893 1.00 86.38 280 PHE A O 1
ATOM 2305 N N . LYS A 1 281 ? -7.910 -8.484 6.958 1.00 90.56 281 LYS A N 1
ATOM 2306 C CA . LYS A 1 281 ? -7.354 -9.651 6.270 1.00 90.56 281 LYS A CA 1
ATOM 2307 C C . LYS A 1 281 ? -7.674 -9.631 4.773 1.00 90.56 281 LYS A C 1
ATOM 2309 O O . LYS A 1 281 ? -6.760 -9.733 3.962 1.00 90.56 281 LYS A O 1
ATOM 2314 N N . GLN A 1 282 ? -8.927 -9.357 4.405 1.00 87.31 282 GLN A N 1
ATOM 2315 C CA . GLN A 1 282 ? -9.327 -9.189 3.000 1.00 87.31 282 GLN A CA 1
ATOM 2316 C C . GLN A 1 282 ? -8.569 -8.043 2.308 1.00 87.31 282 GLN A C 1
ATOM 2318 O O . GLN A 1 282 ? -8.187 -8.152 1.141 1.00 87.31 282 GLN A O 1
ATOM 2323 N N . GLN A 1 283 ? -8.311 -6.940 3.021 1.00 82.00 283 GLN A N 1
ATOM 2324 C CA . GLN A 1 283 ? -7.509 -5.836 2.488 1.00 82.00 283 GLN A CA 1
ATOM 2325 C C . GLN A 1 283 ? -6.036 -6.212 2.282 1.00 82.00 283 GLN A C 1
ATOM 2327 O O . GLN A 1 283 ? -5.438 -5.748 1.308 1.00 82.00 283 GLN A O 1
ATOM 2332 N N . MET A 1 284 ? -5.441 -7.026 3.163 1.00 86.31 284 MET A N 1
ATOM 2333 C CA . MET A 1 284 ? -4.088 -7.547 2.940 1.00 86.31 284 MET A CA 1
ATOM 2334 C C . MET A 1 284 ? -4.036 -8.458 1.718 1.00 86.31 284 MET A C 1
ATOM 2336 O O . MET A 1 284 ? -3.194 -8.229 0.857 1.00 86.31 284 MET A O 1
ATOM 2340 N N . ASP A 1 285 ? -4.976 -9.395 1.576 1.00 88.81 285 ASP A N 1
ATOM 2341 C CA . ASP A 1 285 ? -5.006 -10.323 0.436 1.00 88.81 285 ASP A CA 1
ATOM 2342 C C . ASP A 1 285 ? -5.088 -9.567 -0.909 1.00 88.81 285 ASP A C 1
ATOM 2344 O O . ASP A 1 285 ? -4.405 -9.897 -1.885 1.00 88.81 285 ASP A O 1
ATOM 2348 N N . LEU A 1 286 ? -5.872 -8.480 -0.957 1.00 86.25 286 LEU A N 1
ATOM 2349 C CA . LEU A 1 286 ? -5.939 -7.578 -2.113 1.00 86.25 286 LEU A CA 1
ATOM 2350 C C . LEU A 1 286 ? -4.606 -6.865 -2.389 1.00 86.25 286 LEU A C 1
ATOM 2352 O O . LEU A 1 286 ? -4.213 -6.716 -3.552 1.00 86.25 286 LEU A O 1
ATOM 2356 N N . LYS A 1 287 ? -3.909 -6.405 -1.342 1.00 86.44 287 LYS A N 1
ATOM 2357 C CA . LYS A 1 287 ? -2.593 -5.762 -1.477 1.00 86.44 287 LYS A CA 1
ATOM 2358 C C . LYS A 1 287 ? -1.534 -6.757 -1.944 1.00 86.44 287 LYS A C 1
ATOM 2360 O O . LYS A 1 287 ? -0.796 -6.423 -2.867 1.00 86.44 287 LYS A O 1
ATOM 2365 N N . ASP A 1 288 ? -1.514 -7.969 -1.405 1.00 86.31 288 ASP A N 1
ATOM 2366 C CA . ASP A 1 288 ? -0.574 -9.023 -1.800 1.00 86.31 288 ASP A CA 1
ATOM 2367 C C . ASP A 1 288 ? -0.775 -9.435 -3.262 1.00 86.31 288 ASP A C 1
ATOM 2369 O O . ASP A 1 288 ? 0.187 -9.522 -4.030 1.00 86.31 288 ASP A O 1
ATOM 2373 N N . SER A 1 289 ? -2.031 -9.561 -3.705 1.00 87.88 289 SER A N 1
ATOM 2374 C CA . SER A 1 289 ? -2.349 -9.778 -5.122 1.00 87.88 289 SER A CA 1
ATOM 2375 C C . SER A 1 289 ? -1.816 -8.646 -6.013 1.00 87.88 289 SER A C 1
ATOM 2377 O O . SER A 1 289 ? -1.254 -8.889 -7.087 1.00 87.88 289 SER A O 1
ATOM 2379 N N . LYS A 1 290 ? -1.941 -7.389 -5.567 1.00 87.69 290 LYS A N 1
ATOM 2380 C CA . LYS A 1 290 ? -1.425 -6.223 -6.298 1.00 87.69 290 LYS A CA 1
ATOM 2381 C C . LYS A 1 290 ? 0.106 -6.199 -6.335 1.00 87.69 290 LYS A C 1
ATOM 2383 O O . LYS A 1 290 ? 0.667 -5.884 -7.383 1.00 87.69 290 LYS A O 1
ATOM 2388 N N . ILE A 1 291 ? 0.771 -6.559 -5.237 1.00 86.69 291 ILE A N 1
ATOM 2389 C CA . ILE A 1 291 ? 2.234 -6.678 -5.160 1.00 86.69 291 ILE A CA 1
ATOM 2390 C C . ILE A 1 291 ? 2.728 -7.746 -6.136 1.00 86.69 291 ILE A C 1
ATOM 2392 O O . ILE A 1 291 ? 3.648 -7.478 -6.907 1.00 86.69 291 ILE A O 1
ATOM 2396 N N . SER A 1 292 ? 2.082 -8.914 -6.175 1.00 88.94 292 SER A N 1
ATOM 2397 C CA . SER A 1 292 ? 2.432 -9.982 -7.117 1.00 88.94 292 SER A CA 1
ATOM 2398 C C . SER A 1 292 ? 2.329 -9.512 -8.575 1.00 88.94 292 SER A C 1
ATOM 2400 O O . SER A 1 292 ? 3.277 -9.685 -9.340 1.00 88.94 292 SER A O 1
ATOM 2402 N N . LYS A 1 293 ? 1.243 -8.815 -8.944 1.00 88.50 293 LYS A N 1
ATOM 2403 C CA . LYS A 1 293 ? 1.087 -8.240 -10.295 1.00 88.50 293 LYS A CA 1
ATOM 2404 C C . LYS A 1 293 ? 2.171 -7.209 -10.632 1.00 88.50 293 LYS A C 1
ATOM 2406 O O . LYS A 1 293 ? 2.661 -7.185 -11.759 1.00 88.50 293 LYS A O 1
ATOM 2411 N N . LEU A 1 294 ? 2.553 -6.358 -9.676 1.00 82.62 294 LEU A N 1
ATOM 2412 C CA . LEU A 1 294 ? 3.620 -5.369 -9.872 1.00 82.62 294 LEU A CA 1
ATOM 2413 C C . LEU A 1 294 ? 4.995 -6.032 -10.037 1.00 82.62 294 LEU A C 1
ATOM 2415 O O . LEU A 1 294 ? 5.772 -5.614 -10.892 1.00 82.62 294 LEU A O 1
ATOM 2419 N N . GLN A 1 295 ? 5.288 -7.092 -9.281 1.00 82.31 295 GLN A N 1
ATOM 2420 C CA . GLN A 1 295 ? 6.539 -7.842 -9.425 1.00 82.31 295 GLN A CA 1
ATOM 2421 C C . GLN A 1 295 ? 6.674 -8.485 -10.811 1.00 82.31 295 GLN A C 1
ATOM 2423 O O . GLN A 1 295 ? 7.756 -8.445 -11.403 1.00 82.31 295 GLN A O 1
ATOM 2428 N N . ASP A 1 296 ? 5.587 -9.030 -11.360 1.00 88.62 296 ASP A N 1
ATOM 2429 C CA . ASP A 1 296 ? 5.596 -9.589 -12.714 1.00 88.62 296 ASP A CA 1
ATOM 2430 C C . ASP A 1 296 ? 5.818 -8.503 -13.780 1.00 88.62 296 ASP A C 1
ATOM 2432 O O . ASP A 1 296 ? 6.612 -8.697 -14.706 1.00 88.62 296 ASP A O 1
ATOM 2436 N N . GLN A 1 297 ? 5.219 -7.318 -13.609 1.00 84.62 297 GLN A N 1
ATOM 2437 C CA . GLN A 1 297 ? 5.470 -6.164 -14.483 1.00 84.62 297 GLN A CA 1
ATOM 2438 C C . GLN A 1 297 ? 6.929 -5.688 -14.428 1.00 84.62 297 GLN A C 1
ATOM 2440 O O . GLN A 1 297 ? 7.514 -5.381 -15.472 1.00 84.62 297 GLN A O 1
ATOM 2445 N N . ILE A 1 298 ? 7.547 -5.664 -13.242 1.00 85.56 298 ILE A N 1
ATOM 2446 C CA . ILE A 1 298 ? 8.966 -5.306 -13.080 1.00 85.56 298 ILE A CA 1
ATOM 2447 C C . ILE A 1 298 ? 9.856 -6.304 -13.829 1.00 85.56 298 ILE A C 1
ATOM 2449 O O . ILE A 1 298 ? 10.717 -5.891 -14.609 1.00 85.56 298 ILE A O 1
ATOM 2453 N N . LYS A 1 299 ? 9.616 -7.615 -13.674 1.00 86.88 299 LYS A N 1
ATOM 2454 C CA . LYS A 1 299 ? 10.371 -8.657 -14.396 1.00 86.88 299 LYS A CA 1
ATOM 2455 C C . LYS A 1 299 ? 10.258 -8.501 -15.911 1.00 86.88 299 LYS A C 1
ATOM 2457 O O . LYS A 1 299 ? 11.259 -8.615 -16.621 1.00 86.88 299 LYS A O 1
ATOM 2462 N N . GLN A 1 300 ? 9.056 -8.222 -16.410 1.00 85.69 300 GLN A N 1
ATOM 2463 C CA . GLN A 1 300 ? 8.826 -8.041 -17.841 1.00 85.69 300 GLN A CA 1
ATOM 2464 C C . GLN A 1 300 ? 9.513 -6.776 -18.376 1.00 85.69 300 GLN A C 1
ATOM 2466 O O . GLN A 1 300 ? 10.114 -6.805 -19.452 1.00 85.69 300 GLN A O 1
ATOM 2471 N N . THR A 1 301 ? 9.499 -5.689 -17.602 1.00 81.69 301 THR A N 1
ATOM 2472 C CA . THR A 1 301 ? 10.180 -4.433 -17.952 1.00 81.69 301 THR A CA 1
ATOM 2473 C C . THR A 1 301 ? 11.698 -4.614 -17.996 1.00 81.69 301 THR A C 1
ATOM 2475 O O . THR A 1 301 ? 12.329 -4.206 -18.970 1.00 81.69 301 THR A O 1
ATOM 2478 N N . ALA A 1 302 ? 12.280 -5.307 -17.013 1.00 83.38 302 ALA A N 1
ATOM 2479 C CA . ALA A 1 302 ? 13.712 -5.608 -16.982 1.00 83.38 302 ALA A CA 1
ATOM 2480 C C . ALA A 1 302 ? 14.156 -6.459 -18.189 1.00 83.38 302 ALA A C 1
ATOM 2482 O O . ALA A 1 302 ? 15.166 -6.162 -18.829 1.00 83.38 302 ALA A O 1
ATOM 2483 N N . GLN A 1 303 ? 13.370 -7.475 -18.570 1.00 82.69 303 GLN A N 1
ATOM 2484 C CA . GLN A 1 303 ? 13.650 -8.261 -19.779 1.00 82.69 303 GLN A CA 1
ATOM 2485 C C . GLN A 1 303 ? 13.583 -7.427 -21.0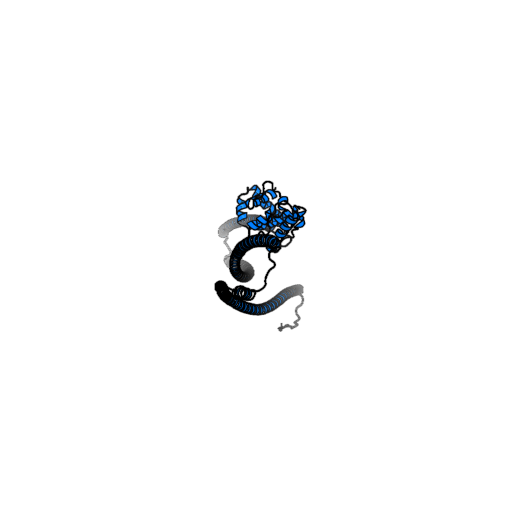63 1.00 82.69 303 GLN A C 1
ATOM 2487 O O . GLN A 1 303 ? 14.350 -7.672 -21.999 1.00 82.69 303 GLN A O 1
ATOM 2492 N N . ASN A 1 304 ? 12.661 -6.466 -21.141 1.00 86.56 304 ASN A N 1
ATOM 2493 C CA . ASN A 1 304 ? 12.555 -5.584 -22.299 1.00 86.56 304 ASN A CA 1
ATOM 2494 C C . ASN A 1 304 ? 13.750 -4.627 -22.380 1.00 86.56 304 ASN A C 1
ATOM 2496 O O . ASN A 1 304 ? 14.357 -4.534 -23.445 1.00 86.56 304 ASN A O 1
ATOM 2500 N N . GLN A 1 305 ? 14.164 -4.027 -21.260 1.00 79.44 305 GLN A N 1
ATOM 2501 C CA . GLN A 1 305 ? 15.367 -3.188 -21.205 1.00 79.44 305 GLN A CA 1
ATOM 2502 C C . GLN A 1 305 ? 16.623 -3.954 -21.635 1.00 79.44 305 GLN A C 1
ATOM 2504 O O . GLN A 1 305 ? 17.412 -3.450 -22.429 1.00 79.44 305 GLN A O 1
ATOM 2509 N N . GLN A 1 306 ? 16.790 -5.207 -21.201 1.00 84.00 306 GLN A N 1
ATOM 2510 C CA . GLN A 1 306 ? 17.940 -6.019 -21.608 1.00 84.00 306 GLN A CA 1
ATOM 2511 C C . GLN A 1 306 ? 17.973 -6.279 -23.126 1.00 84.00 306 GLN A C 1
ATOM 2513 O O . GLN A 1 306 ? 19.041 -6.241 -23.747 1.00 84.00 306 GLN A O 1
ATOM 2518 N N . LYS A 1 307 ? 16.810 -6.514 -23.748 1.00 84.75 307 LYS A N 1
ATOM 2519 C CA . LYS A 1 307 ? 16.704 -6.656 -25.212 1.00 84.75 307 LYS A CA 1
ATOM 2520 C C . LYS A 1 307 ? 17.018 -5.349 -25.932 1.00 84.75 307 LYS A C 1
ATOM 2522 O O . LYS A 1 307 ? 17.676 -5.383 -26.969 1.00 84.75 307 LYS A O 1
ATOM 2527 N N . GLU A 1 308 ? 16.565 -4.220 -25.398 1.00 83.25 308 GLU A N 1
ATOM 2528 C CA . GLU A 1 308 ? 16.861 -2.900 -25.959 1.00 83.25 308 GLU A CA 1
ATOM 2529 C C . GLU A 1 308 ? 18.352 -2.566 -25.870 1.00 83.25 308 GLU A C 1
ATOM 2531 O O . GLU A 1 308 ? 18.932 -2.177 -26.882 1.00 83.25 308 GLU A O 1
ATOM 2536 N N . CYS A 1 309 ? 19.004 -2.819 -24.730 1.00 80.25 309 CYS A N 1
ATOM 2537 C CA . CYS A 1 309 ? 20.455 -2.669 -24.593 1.00 80.25 309 CYS A CA 1
ATOM 2538 C C . CYS A 1 309 ? 21.217 -3.554 -25.586 1.00 80.25 309 CYS A C 1
ATOM 2540 O O . CYS A 1 309 ? 22.141 -3.082 -26.241 1.00 80.25 309 CYS A O 1
ATOM 2542 N N . SER A 1 310 ? 20.805 -4.814 -25.752 1.00 85.25 310 SER A N 1
ATOM 2543 C CA . SER A 1 310 ? 21.443 -5.722 -26.718 1.00 85.25 310 SER A CA 1
ATOM 2544 C C . SER A 1 310 ? 21.327 -5.189 -28.152 1.00 85.25 310 SER A C 1
ATOM 2546 O O . SER A 1 310 ? 22.290 -5.213 -28.913 1.00 85.25 310 SER A O 1
ATOM 2548 N N . LYS A 1 311 ? 20.159 -4.641 -28.505 1.00 88.88 311 LYS A N 1
ATOM 2549 C CA . LYS A 1 311 ? 19.912 -4.040 -29.819 1.00 88.88 311 LYS A CA 1
ATOM 2550 C C . LYS A 1 311 ? 20.706 -2.747 -30.032 1.00 88.88 311 LYS A C 1
ATOM 2552 O O . LYS A 1 311 ? 21.1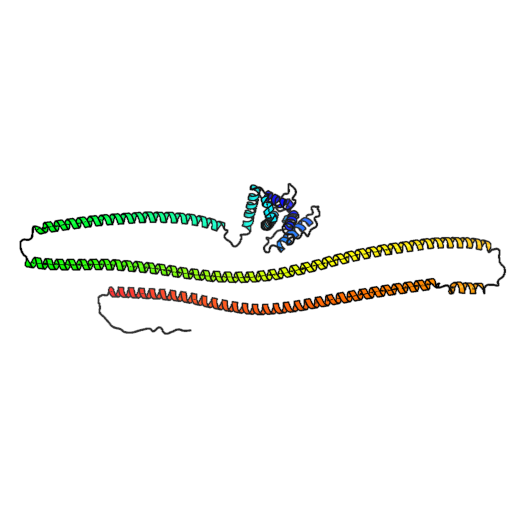25 -2.480 -31.154 1.00 88.88 311 LYS A O 1
ATOM 2557 N N . LEU A 1 312 ? 20.910 -1.951 -28.981 1.00 85.44 312 LEU A N 1
ATOM 2558 C CA . LEU A 1 312 ? 21.751 -0.754 -29.034 1.00 85.44 312 LEU A CA 1
ATOM 2559 C C . LEU A 1 312 ? 23.198 -1.129 -29.382 1.00 85.44 312 LEU A C 1
ATOM 2561 O O . LEU A 1 312 ? 23.757 -0.561 -30.314 1.00 85.44 312 LEU A O 1
ATOM 2565 N N . VAL A 1 313 ? 23.753 -2.143 -28.710 1.00 87.25 313 VAL A N 1
ATOM 2566 C CA . VAL A 1 313 ? 25.113 -2.642 -28.971 1.00 87.25 313 VAL A CA 1
ATOM 2567 C C . VAL A 1 313 ? 25.253 -3.168 -30.405 1.00 87.25 313 VAL A C 1
ATOM 2569 O O . VAL A 1 313 ? 26.234 -2.864 -31.081 1.00 87.25 313 VAL A O 1
ATOM 2572 N N . GLU A 1 314 ? 24.264 -3.913 -30.915 1.00 88.62 314 GLU A N 1
ATOM 2573 C CA . GLU A 1 314 ? 24.260 -4.354 -32.320 1.00 88.62 314 GLU A CA 1
ATOM 2574 C C . GLU A 1 314 ? 24.280 -3.175 -33.304 1.00 88.62 314 GLU A C 1
ATOM 2576 O O . GLU A 1 314 ? 25.012 -3.212 -34.296 1.00 88.62 314 GLU A O 1
ATOM 2581 N N . LEU A 1 315 ? 23.497 -2.125 -33.039 1.00 87.25 315 LEU A N 1
ATOM 2582 C CA . LEU A 1 315 ? 23.460 -0.928 -33.881 1.00 87.25 315 LEU A CA 1
ATOM 2583 C C . LEU A 1 315 ? 24.769 -0.133 -33.816 1.00 87.25 315 LEU A C 1
ATOM 2585 O O . LEU A 1 315 ? 25.213 0.370 -34.846 1.00 87.25 315 LEU A O 1
ATOM 2589 N N . GLU A 1 316 ? 25.402 -0.037 -32.647 1.00 86.69 316 GLU A N 1
ATOM 2590 C CA . GLU A 1 316 ? 26.717 0.596 -32.489 1.00 86.69 316 GLU A CA 1
ATOM 2591 C C . GLU A 1 316 ? 27.793 -0.143 -33.293 1.00 86.69 316 GLU A C 1
ATOM 2593 O O . GLU A 1 316 ? 28.537 0.495 -34.038 1.00 86.69 316 GLU A O 1
ATOM 2598 N N . MET A 1 317 ? 27.821 -1.481 -33.244 1.00 88.38 317 MET A N 1
ATOM 2599 C CA . MET A 1 317 ? 28.749 -2.267 -34.069 1.00 88.38 317 MET A CA 1
ATOM 2600 C C . MET A 1 317 ? 28.505 -2.079 -35.571 1.00 88.38 317 MET A C 1
ATOM 2602 O O . MET A 1 317 ? 29.463 -1.947 -36.333 1.00 88.38 317 MET A O 1
ATOM 2606 N N . GLN A 1 318 ? 27.241 -2.057 -36.009 1.00 89.94 318 GLN A N 1
ATOM 2607 C CA . GLN A 1 318 ? 26.903 -1.803 -37.415 1.00 89.94 318 GLN A CA 1
ATOM 2608 C C . GLN A 1 318 ? 27.341 -0.404 -37.860 1.00 89.94 318 GLN A C 1
ATOM 2610 O O . GLN A 1 318 ? 27.825 -0.243 -38.979 1.00 89.94 318 GLN A O 1
ATOM 2615 N N . ASN A 1 319 ? 27.200 0.601 -36.993 1.00 90.19 319 ASN A N 1
ATOM 2616 C CA . ASN A 1 319 ? 27.662 1.958 -37.275 1.00 90.19 319 ASN A CA 1
ATOM 2617 C C . ASN A 1 319 ? 29.185 2.019 -37.429 1.00 90.19 319 ASN A C 1
ATOM 2619 O O . ASN A 1 319 ? 29.674 2.661 -38.357 1.00 90.19 319 ASN A O 1
ATOM 2623 N N . GLU A 1 320 ? 29.932 1.332 -36.562 1.00 87.69 320 GLU A N 1
ATOM 2624 C CA . GLU A 1 320 ? 31.394 1.308 -36.657 1.00 87.69 320 GLU A CA 1
ATOM 2625 C C . GLU A 1 320 ? 31.860 0.571 -37.924 1.00 87.69 320 GLU A C 1
ATOM 2627 O O . GLU A 1 320 ? 32.745 1.058 -38.627 1.00 87.69 320 GLU A O 1
ATOM 2632 N N . GLN A 1 321 ? 31.202 -0.537 -38.292 1.00 89.31 321 GLN A N 1
ATOM 2633 C CA . GLN A 1 321 ? 31.450 -1.219 -39.570 1.00 89.31 321 GLN A CA 1
ATOM 2634 C C . GLN A 1 321 ? 31.188 -0.309 -40.774 1.00 89.31 321 GLN A C 1
ATOM 2636 O O . GLN A 1 321 ? 32.039 -0.202 -41.654 1.00 89.31 321 GLN A O 1
ATOM 2641 N N . LEU A 1 322 ? 30.046 0.385 -40.803 1.00 88.00 322 LEU A N 1
ATOM 2642 C CA . LEU A 1 322 ? 29.714 1.318 -41.884 1.00 88.00 322 LEU A CA 1
ATOM 2643 C C . LEU A 1 322 ? 30.728 2.459 -41.985 1.00 88.00 322 LEU A C 1
ATOM 2645 O O . LEU A 1 322 ? 31.120 2.852 -43.083 1.00 88.00 322 LEU A O 1
ATOM 2649 N N . LYS A 1 323 ? 31.179 2.991 -40.849 1.00 87.50 323 LYS A N 1
ATOM 2650 C CA . LYS A 1 323 ? 32.199 4.040 -40.810 1.00 87.50 323 LYS A CA 1
ATOM 2651 C C . LYS A 1 323 ? 33.520 3.554 -41.407 1.00 87.50 323 LYS A C 1
ATOM 2653 O O . LYS A 1 323 ? 34.123 4.268 -42.207 1.00 87.50 323 LYS A O 1
ATOM 2658 N N . GLN A 1 324 ? 33.921 2.327 -41.087 1.00 91.06 324 GLN A N 1
ATOM 2659 C CA . GLN A 1 324 ? 35.114 1.709 -41.656 1.00 91.06 324 GLN A CA 1
ATOM 2660 C C . GLN A 1 324 ? 34.980 1.473 -43.170 1.00 91.06 324 GLN A C 1
ATOM 2662 O O . GLN A 1 324 ? 35.893 1.812 -43.923 1.00 91.06 324 GLN A O 1
ATOM 2667 N N . GLU A 1 325 ? 33.826 0.990 -43.642 1.00 90.25 325 GLU A N 1
ATOM 2668 C CA . GLU A 1 325 ? 33.551 0.835 -45.079 1.00 90.25 325 GLU A CA 1
ATOM 2669 C C . GLU A 1 325 ? 33.612 2.171 -45.836 1.00 90.25 325 GLU A C 1
ATOM 2671 O O . GLU A 1 325 ? 34.151 2.238 -46.948 1.00 90.25 325 GLU A O 1
ATOM 2676 N N . ILE A 1 326 ? 33.091 3.251 -45.240 1.00 87.38 326 ILE A N 1
ATOM 2677 C CA . ILE A 1 326 ? 33.170 4.603 -45.808 1.00 87.38 326 ILE A CA 1
ATOM 2678 C C . ILE A 1 326 ? 34.632 5.053 -45.911 1.00 87.38 326 ILE A C 1
ATOM 2680 O O . ILE A 1 326 ? 35.045 5.526 -46.974 1.00 87.38 326 ILE A O 1
ATOM 2684 N N . GLU A 1 327 ? 35.428 4.881 -44.851 1.00 88.81 327 GLU A N 1
ATOM 2685 C CA . GLU A 1 327 ? 36.849 5.248 -44.855 1.00 88.81 327 GLU A CA 1
ATOM 2686 C C . GLU A 1 327 ? 37.648 4.475 -45.911 1.00 88.81 327 GLU A C 1
ATOM 2688 O O . GLU A 1 327 ? 38.436 5.071 -46.654 1.00 88.81 327 GLU A O 1
ATOM 2693 N N . ASP A 1 328 ? 37.437 3.164 -46.025 1.00 89.44 328 ASP A N 1
ATOM 2694 C CA . ASP A 1 328 ? 38.141 2.329 -46.999 1.00 89.44 328 ASP A CA 1
ATOM 2695 C C . ASP A 1 328 ? 37.734 2.665 -48.439 1.00 89.44 328 ASP A C 1
ATOM 2697 O O . ASP A 1 328 ? 38.593 2.783 -49.325 1.00 89.44 328 ASP A O 1
ATOM 2701 N N . THR A 1 329 ? 36.446 2.931 -48.671 1.00 89.69 329 THR A N 1
ATOM 2702 C CA . THR A 1 329 ? 35.950 3.415 -49.966 1.00 89.69 329 THR A CA 1
ATOM 2703 C C . THR A 1 329 ? 36.586 4.757 -50.324 1.00 89.69 329 THR A C 1
ATOM 2705 O O . THR A 1 329 ? 37.051 4.948 -51.452 1.00 89.69 329 THR A O 1
ATOM 2708 N N . GLN A 1 330 ? 36.675 5.681 -49.365 1.00 90.12 330 GLN A N 1
ATOM 2709 C CA . GLN A 1 330 ? 37.282 6.992 -49.574 1.00 90.12 330 GLN A CA 1
ATOM 2710 C C . GLN A 1 330 ? 38.784 6.887 -49.872 1.00 90.12 330 GLN A C 1
ATOM 2712 O O . GLN A 1 330 ? 39.278 7.549 -50.787 1.00 90.12 330 GLN A O 1
ATOM 2717 N N . ARG A 1 331 ? 39.518 6.009 -49.175 1.00 88.62 331 ARG A N 1
ATOM 2718 C CA . ARG A 1 331 ? 40.931 5.722 -49.484 1.00 88.62 331 ARG A CA 1
ATOM 2719 C C . ARG A 1 331 ? 41.100 5.149 -50.888 1.00 88.62 331 ARG A C 1
ATOM 2721 O O . ARG A 1 331 ? 42.011 5.570 -51.601 1.00 88.62 331 ARG A O 1
ATOM 2728 N N . SER A 1 332 ? 40.236 4.217 -51.292 1.00 88.44 332 SER A N 1
ATOM 2729 C CA . SER A 1 332 ? 40.255 3.631 -52.637 1.00 88.44 332 SER A CA 1
ATOM 2730 C C . SER A 1 332 ? 40.034 4.699 -53.715 1.00 88.44 332 SER A C 1
ATOM 2732 O O . SER A 1 332 ? 40.845 4.838 -54.632 1.00 88.44 332 SER A O 1
ATOM 2734 N N . LYS A 1 333 ? 39.016 5.552 -53.541 1.00 85.50 333 LYS A N 1
ATOM 2735 C CA . LYS A 1 333 ? 38.728 6.661 -54.462 1.00 85.50 333 LYS A CA 1
ATOM 2736 C C . LYS A 1 333 ? 39.838 7.707 -54.519 1.00 85.50 333 LYS A C 1
ATOM 2738 O O . LYS A 1 333 ? 40.165 8.183 -55.602 1.00 85.50 333 LYS A O 1
ATOM 2743 N N . ASN A 1 334 ? 40.486 8.015 -53.399 1.00 86.88 334 ASN A N 1
ATOM 2744 C CA . ASN A 1 334 ? 41.635 8.923 -53.394 1.00 86.88 334 ASN A CA 1
ATOM 2745 C C . ASN A 1 334 ? 42.830 8.362 -54.182 1.00 86.88 334 ASN A C 1
ATOM 2747 O O . ASN A 1 334 ? 43.515 9.121 -54.870 1.00 86.88 334 ASN A O 1
ATOM 2751 N N . LYS A 1 335 ? 43.071 7.044 -54.129 1.00 88.12 335 LYS A N 1
ATOM 2752 C CA . LYS A 1 335 ? 44.098 6.393 -54.962 1.00 88.12 335 LYS A CA 1
ATOM 2753 C C . LYS A 1 335 ? 43.754 6.480 -56.450 1.00 88.12 335 LYS A C 1
ATOM 2755 O O . LYS A 1 335 ? 44.629 6.815 -57.243 1.00 88.12 335 LYS A O 1
ATOM 2760 N N . GLU A 1 336 ? 42.494 6.240 -56.812 1.00 90.44 336 GLU A N 1
ATOM 2761 C CA . GLU A 1 336 ? 41.998 6.366 -58.191 1.00 90.44 336 GLU A CA 1
ATOM 2762 C C . GLU A 1 336 ? 42.188 7.798 -58.725 1.00 90.44 336 GLU A C 1
ATOM 2764 O O . GLU A 1 336 ? 42.757 7.993 -59.797 1.00 90.44 336 GLU A O 1
ATOM 2769 N N . ILE A 1 337 ? 41.822 8.818 -57.938 1.00 85.44 337 ILE A N 1
ATOM 2770 C CA . ILE A 1 337 ? 42.053 10.233 -58.282 1.00 85.44 337 ILE A CA 1
ATOM 2771 C C . ILE A 1 337 ? 43.546 10.514 -58.486 1.00 85.44 337 ILE A C 1
ATOM 2773 O O . ILE A 1 337 ? 43.922 11.210 -59.428 1.00 85.44 337 ILE A O 1
ATOM 2777 N N . HIS A 1 338 ? 44.415 9.977 -57.625 1.00 87.12 338 HIS A N 1
ATOM 2778 C CA . HIS A 1 338 ? 45.857 10.167 -57.764 1.00 87.12 338 HIS A CA 1
ATOM 2779 C C . HIS A 1 338 ? 46.393 9.568 -59.073 1.00 87.12 338 HIS A C 1
ATOM 2781 O O . HIS A 1 338 ? 47.145 10.236 -59.782 1.00 87.12 338 HIS A O 1
ATOM 2787 N N . GLN A 1 339 ? 45.959 8.356 -59.430 1.00 86.69 339 GLN A N 1
ATOM 2788 C CA . GLN A 1 339 ? 46.319 7.709 -60.696 1.00 86.69 339 GLN A CA 1
ATOM 2789 C C . GLN A 1 339 ? 45.803 8.493 -61.911 1.00 86.69 339 GLN A C 1
ATOM 2791 O O . GLN A 1 339 ? 46.539 8.700 -62.875 1.00 86.69 339 GLN A O 1
ATOM 2796 N N . LEU A 1 340 ? 44.564 8.990 -61.856 1.00 87.44 340 LEU A N 1
ATOM 2797 C CA . LEU A 1 340 ? 43.999 9.825 -62.919 1.00 87.44 340 LEU A CA 1
ATOM 2798 C C . LEU A 1 340 ? 44.777 11.136 -63.092 1.00 87.44 340 LEU A C 1
ATOM 2800 O O . LEU A 1 340 ? 45.040 11.537 -64.223 1.00 87.44 340 LEU A O 1
ATOM 2804 N N . ASN A 1 341 ? 45.205 11.772 -61.999 1.00 82.75 341 ASN A N 1
ATOM 2805 C CA . ASN A 1 341 ? 46.032 12.979 -62.055 1.00 82.75 341 ASN A CA 1
ATOM 2806 C C . ASN A 1 341 ? 47.415 12.718 -62.669 1.00 82.75 341 ASN A C 1
ATOM 2808 O O . ASN A 1 341 ? 47.905 13.546 -63.435 1.00 82.75 341 ASN A O 1
ATOM 2812 N N . GLN A 1 342 ? 48.038 11.573 -62.371 1.00 87.00 342 GLN A N 1
ATOM 2813 C CA . GLN A 1 342 ? 49.294 11.172 -63.017 1.00 87.00 342 GLN A CA 1
ATOM 2814 C C . GLN A 1 342 ? 49.101 11.013 -64.530 1.00 87.00 342 GLN A C 1
ATOM 2816 O O . GLN A 1 342 ? 49.823 11.635 -65.306 1.00 87.00 342 GLN A O 1
ATOM 2821 N N . LYS A 1 343 ? 48.059 10.287 -64.946 1.00 88.06 343 LYS A N 1
ATOM 2822 C CA . LYS A 1 343 ? 47.730 10.087 -66.363 1.00 88.06 343 LYS A CA 1
ATOM 2823 C C . LYS A 1 343 ? 47.397 11.398 -67.084 1.00 88.06 343 LYS A C 1
ATOM 2825 O O . LYS A 1 343 ? 47.766 11.585 -68.239 1.00 88.06 343 LYS A O 1
ATOM 2830 N N . LEU A 1 344 ? 46.724 12.331 -66.408 1.00 86.25 344 LEU A N 1
ATOM 2831 C CA . LEU A 1 344 ? 46.440 13.661 -66.948 1.00 86.25 344 LEU A CA 1
ATOM 2832 C C . LEU A 1 344 ? 47.727 14.471 -67.170 1.00 86.25 344 LEU A C 1
ATOM 2834 O O . LEU A 1 344 ? 47.855 15.133 -68.197 1.00 86.25 344 LEU A O 1
ATOM 2838 N N . ASN A 1 345 ? 48.694 14.387 -66.252 1.00 84.81 345 ASN A N 1
ATOM 2839 C CA . ASN A 1 345 ? 50.008 15.009 -66.435 1.00 84.81 345 ASN A CA 1
ATOM 2840 C C . ASN A 1 345 ? 50.788 14.378 -67.595 1.00 84.81 345 ASN A C 1
ATOM 2842 O O . ASN A 1 345 ? 51.378 15.108 -68.387 1.00 84.81 345 ASN A O 1
ATOM 2846 N N . GLU A 1 346 ? 50.762 13.051 -67.735 1.00 85.00 346 GLU A N 1
ATOM 2847 C CA . GLU A 1 346 ? 51.380 12.353 -68.870 1.00 85.00 346 GLU A CA 1
ATOM 2848 C C . GLU A 1 346 ? 50.767 12.790 -70.205 1.00 85.00 346 GLU A C 1
ATOM 2850 O O . GLU A 1 346 ? 51.492 13.140 -71.134 1.00 85.00 346 GLU A O 1
ATOM 2855 N N . LEU A 1 347 ? 49.434 12.843 -70.289 1.00 81.38 347 LEU A N 1
ATOM 2856 C CA . LEU A 1 347 ? 48.732 13.328 -71.479 1.00 81.38 347 LEU A CA 1
ATOM 2857 C C . LEU A 1 347 ? 49.054 14.793 -71.775 1.00 81.38 347 LEU A C 1
ATOM 2859 O O . LEU A 1 347 ? 49.219 15.155 -72.936 1.00 81.38 347 LEU A O 1
ATOM 2863 N N . LYS A 1 348 ? 49.181 15.637 -70.746 1.00 84.88 348 LYS A N 1
ATOM 2864 C CA . LYS A 1 348 ? 49.590 17.034 -70.918 1.00 84.88 348 LYS A CA 1
ATOM 2865 C C . LYS A 1 348 ? 50.988 17.133 -71.532 1.00 84.88 348 LYS A C 1
ATOM 2867 O O . LYS A 1 348 ? 51.159 17.871 -72.494 1.00 84.88 348 LYS A O 1
ATOM 2872 N N . ILE A 1 349 ? 51.945 16.344 -71.035 1.00 83.56 349 ILE A N 1
ATOM 2873 C CA . ILE A 1 349 ? 53.297 16.265 -71.607 1.00 83.56 349 ILE A CA 1
ATOM 2874 C C . ILE A 1 349 ? 53.229 15.816 -73.071 1.00 83.56 349 ILE A C 1
ATOM 2876 O O . ILE A 1 349 ? 53.837 16.454 -73.920 1.00 83.56 349 ILE A O 1
ATOM 2880 N N . GLN A 1 350 ? 52.452 14.775 -73.388 1.00 82.69 350 GLN A N 1
ATOM 2881 C CA . GLN A 1 350 ? 52.290 14.303 -74.769 1.00 82.69 350 GLN A CA 1
ATOM 2882 C C . GLN A 1 350 ? 51.689 15.371 -75.688 1.00 82.69 350 GLN A C 1
ATOM 2884 O O . GLN A 1 350 ? 52.159 15.544 -76.808 1.00 82.69 350 GLN A O 1
ATOM 2889 N N . VAL A 1 351 ? 50.673 16.106 -75.228 1.00 81.06 351 VAL A N 1
ATOM 2890 C CA . VAL A 1 351 ? 50.082 17.215 -75.990 1.00 81.06 351 VAL A CA 1
ATOM 2891 C C . VAL A 1 351 ? 51.110 18.320 -76.223 1.00 81.06 351 VAL A C 1
ATOM 2893 O O . VAL A 1 351 ? 51.237 18.781 -77.355 1.00 81.06 351 VAL A O 1
ATOM 2896 N N . ASP A 1 352 ? 51.874 18.706 -75.199 1.00 78.00 352 ASP A N 1
ATOM 2897 C CA . ASP A 1 352 ? 52.930 19.716 -75.319 1.00 78.00 352 ASP A CA 1
ATOM 2898 C C . ASP A 1 352 ? 54.028 19.259 -76.304 1.00 78.00 352 ASP A C 1
ATOM 2900 O O . ASP A 1 352 ? 54.476 20.042 -77.149 1.00 78.00 352 ASP A O 1
ATOM 2904 N N . THR A 1 353 ? 54.414 17.977 -76.271 1.00 78.06 353 THR A N 1
ATOM 2905 C CA . THR A 1 353 ? 55.350 17.370 -77.232 1.00 78.06 353 THR A CA 1
ATOM 2906 C C . THR A 1 353 ? 54.792 17.410 -78.651 1.00 78.06 353 THR A C 1
ATOM 2908 O O . THR A 1 353 ? 55.440 17.968 -79.532 1.00 78.06 353 THR A O 1
ATOM 2911 N N . ILE A 1 354 ? 53.567 16.927 -78.873 1.00 78.31 354 ILE A N 1
ATOM 2912 C CA . ILE A 1 354 ? 52.913 16.946 -80.191 1.00 78.31 354 ILE A CA 1
ATOM 2913 C C . ILE A 1 354 ? 52.764 18.381 -80.703 1.00 78.31 354 ILE A C 1
ATOM 2915 O O . ILE A 1 354 ? 52.924 18.641 -81.891 1.00 78.31 354 ILE A O 1
ATOM 2919 N N . GLN A 1 355 ? 52.460 19.345 -79.834 1.00 75.50 355 GLN A N 1
ATOM 2920 C CA . GLN A 1 355 ? 52.330 20.748 -80.219 1.00 75.50 355 GLN A CA 1
ATOM 2921 C C . GLN A 1 355 ? 53.680 21.355 -80.627 1.00 75.50 355 GLN A C 1
ATOM 2923 O O . GLN A 1 355 ? 53.731 22.141 -81.577 1.00 75.50 355 GLN A O 1
ATOM 2928 N N . THR A 1 356 ? 54.766 20.941 -79.972 1.00 71.25 356 THR A N 1
ATOM 2929 C CA . THR A 1 356 ? 56.145 21.295 -80.339 1.00 71.25 356 THR A CA 1
ATOM 2930 C C . THR A 1 356 ? 56.537 20.661 -81.678 1.00 71.25 356 THR A C 1
ATOM 2932 O O . THR A 1 356 ? 56.946 21.369 -82.598 1.00 71.25 356 THR A O 1
ATOM 2935 N N . GLU A 1 357 ? 56.296 19.359 -81.843 1.00 74.62 357 GLU A N 1
ATOM 2936 C CA . GLU A 1 357 ? 56.523 18.625 -83.094 1.00 74.62 357 GLU A CA 1
ATOM 2937 C C . GLU A 1 357 ? 55.690 19.205 -84.245 1.00 74.62 357 GLU A C 1
ATOM 2939 O O . GLU A 1 357 ? 56.167 19.327 -85.371 1.00 74.62 357 GLU A O 1
ATOM 2944 N N . ARG A 1 358 ? 54.454 19.647 -83.987 1.00 70.44 358 ARG A N 1
ATOM 2945 C CA . ARG A 1 358 ? 53.600 20.308 -84.984 1.00 70.44 358 ARG A CA 1
ATOM 2946 C C . ARG A 1 358 ? 54.169 21.656 -85.420 1.00 70.44 358 ARG A C 1
ATOM 2948 O O . ARG A 1 358 ? 54.076 21.983 -86.602 1.00 70.44 358 ARG A O 1
ATOM 2955 N N . GLN A 1 359 ? 54.761 22.429 -84.508 1.00 64.25 359 GLN A N 1
ATOM 2956 C CA . GLN A 1 359 ? 55.456 23.674 -84.854 1.00 64.25 359 GLN A CA 1
ATOM 2957 C C . GLN A 1 359 ? 56.731 23.407 -85.669 1.00 64.25 359 GLN A C 1
ATOM 2959 O O . GLN A 1 359 ? 56.997 24.131 -86.631 1.00 64.25 359 GLN A O 1
ATOM 2964 N N . GLU A 1 360 ? 57.486 22.351 -85.357 1.00 58.53 360 GLU A N 1
ATOM 2965 C CA . GLU A 1 360 ? 58.629 21.907 -86.169 1.00 58.53 360 GLU A CA 1
ATOM 2966 C C . GLU A 1 360 ? 58.198 21.400 -87.550 1.00 58.53 360 GLU A C 1
ATOM 2968 O O . GLU A 1 360 ? 58.782 21.779 -88.566 1.00 58.53 360 GLU A O 1
ATOM 2973 N N . THR A 1 361 ? 57.110 20.635 -87.623 1.00 56.59 361 THR A N 1
ATOM 2974 C CA . THR A 1 361 ? 56.553 20.131 -88.885 1.00 56.59 361 THR A CA 1
ATOM 2975 C C . THR A 1 361 ? 55.990 21.273 -89.736 1.00 56.59 361 THR A C 1
ATOM 2977 O O . THR A 1 361 ? 56.177 21.280 -90.949 1.00 56.59 361 THR A O 1
ATOM 2980 N N . GLN A 1 362 ? 55.379 22.301 -89.131 1.00 53.06 362 GLN A N 1
ATOM 2981 C CA . GLN A 1 362 ? 54.964 23.518 -89.843 1.00 53.06 362 GLN A CA 1
ATOM 2982 C C . GLN A 1 362 ? 56.157 24.311 -90.387 1.00 53.06 362 GLN A C 1
ATOM 2984 O O . GLN A 1 362 ? 56.076 24.804 -91.513 1.00 53.06 362 GLN A O 1
ATOM 2989 N N . ARG A 1 363 ? 57.281 24.373 -89.656 1.00 49.81 363 ARG A N 1
ATOM 2990 C CA . ARG A 1 363 ? 58.543 24.948 -90.159 1.00 49.81 363 ARG A CA 1
ATOM 2991 C C . ARG A 1 363 ? 59.155 24.117 -91.293 1.00 49.81 363 ARG A C 1
ATOM 2993 O O . ARG A 1 363 ? 59.739 24.692 -92.206 1.00 49.81 363 ARG A O 1
ATOM 3000 N N . SER A 1 364 ? 58.970 22.798 -91.276 1.00 43.25 364 SER A N 1
ATOM 3001 C CA . SER A 1 364 ? 59.443 21.883 -92.325 1.00 43.25 364 SER A CA 1
ATOM 3002 C C . SER A 1 364 ? 58.512 21.823 -93.556 1.00 43.25 364 SER A C 1
ATOM 3004 O O . SER A 1 364 ? 58.950 21.530 -94.669 1.00 43.25 364 SER A O 1
ATOM 3006 N N . SER A 1 365 ? 57.224 22.167 -93.409 1.00 40.84 365 SER A N 1
ATOM 3007 C CA . SER A 1 365 ? 56.214 22.037 -94.480 1.00 40.84 365 SER A CA 1
ATOM 3008 C C . SER A 1 365 ? 56.281 23.098 -95.587 1.00 40.84 365 SER A C 1
ATOM 3010 O O . SER A 1 365 ? 55.579 22.978 -96.588 1.00 40.84 365 SER A O 1
ATOM 3012 N N . VAL A 1 366 ? 57.173 24.091 -95.482 1.00 45.38 366 VAL A N 1
ATOM 3013 C CA . VAL A 1 366 ? 57.493 24.984 -96.613 1.00 45.38 366 VAL A CA 1
ATOM 3014 C C . VAL A 1 366 ? 58.291 24.240 -97.703 1.00 45.38 366 VAL A C 1
ATOM 3016 O O . VAL A 1 366 ? 58.413 24.749 -98.814 1.00 45.38 366 VAL A O 1
ATOM 3019 N N . HIS A 1 367 ? 58.787 23.019 -97.443 1.00 42.25 367 HIS A N 1
ATOM 3020 C CA . HIS A 1 367 ? 59.726 22.345 -98.346 1.00 42.25 367 HIS A CA 1
ATOM 3021 C C . HIS A 1 367 ? 59.252 21.084 -99.084 1.00 42.25 367 HIS A C 1
ATOM 3023 O O . HIS A 1 367 ? 60.009 20.583 -99.909 1.00 42.25 367 HIS A O 1
ATOM 3029 N N . TYR A 1 368 ? 58.020 20.602 -98.897 1.00 37.00 368 TYR A N 1
ATOM 3030 C CA . TYR A 1 368 ? 57.526 19.429 -99.637 1.00 37.00 368 TYR A CA 1
ATOM 3031 C C . TYR A 1 368 ? 56.107 19.637 -100.182 1.00 37.00 368 TYR A C 1
ATOM 3033 O O . TYR A 1 368 ? 55.135 19.026 -99.749 1.00 37.00 368 TYR A O 1
ATOM 3041 N N . GLN A 1 369 ? 56.000 20.499 -101.195 1.00 37.44 369 GLN A N 1
ATOM 3042 C CA . GLN A 1 369 ? 54.959 20.389 -102.215 1.00 37.44 369 GLN A CA 1
ATOM 3043 C C . GLN A 1 369 ? 55.471 19.451 -103.312 1.00 37.44 369 GLN A C 1
ATOM 3045 O O . GLN A 1 369 ? 56.242 19.903 -104.152 1.00 37.44 369 GLN A O 1
ATOM 3050 N N . GLN A 1 370 ? 55.055 18.178 -103.327 1.00 32.34 370 GLN A N 1
ATOM 3051 C CA . GLN A 1 370 ? 54.862 17.413 -104.570 1.00 32.34 370 GLN A CA 1
ATOM 3052 C C . GLN A 1 370 ? 54.234 16.024 -104.342 1.00 32.34 370 GLN A C 1
ATOM 3054 O O . GLN A 1 370 ? 54.778 15.173 -103.652 1.00 32.34 370 GLN A O 1
ATOM 3059 N N . SER A 1 371 ? 53.145 15.810 -105.085 1.00 32.81 371 SER A N 1
ATOM 3060 C CA . SER A 1 371 ? 52.580 14.543 -105.569 1.00 32.81 371 SER A CA 1
ATOM 3061 C C . SER A 1 371 ? 51.584 13.750 -104.688 1.00 32.81 371 SER A C 1
ATOM 3063 O O . SER A 1 371 ? 51.958 13.170 -103.672 1.00 32.81 371 SER A O 1
ATOM 3065 N N . PRO A 1 372 ? 50.306 13.659 -105.124 1.00 45.00 372 PRO A N 1
ATOM 3066 C CA . PRO A 1 372 ? 49.236 12.893 -104.496 1.00 45.00 372 PRO A CA 1
ATOM 3067 C C . PRO A 1 372 ? 49.073 11.523 -105.168 1.00 45.00 372 PRO A C 1
ATOM 3069 O O . PRO A 1 372 ? 48.795 11.464 -106.364 1.00 45.00 372 PRO A O 1
ATOM 3072 N N . ARG A 1 373 ? 49.214 10.431 -104.406 1.00 43.72 373 ARG A N 1
ATOM 3073 C CA . ARG A 1 373 ? 48.688 9.075 -104.695 1.00 43.72 373 ARG A CA 1
ATOM 3074 C C . ARG A 1 373 ? 49.214 8.113 -103.625 1.00 43.72 373 ARG A C 1
ATOM 3076 O O . ARG A 1 373 ? 50.322 7.630 -103.782 1.00 43.72 373 ARG A O 1
ATOM 3083 N N . CYS A 1 374 ? 48.446 7.893 -102.552 1.00 42.41 374 CYS A N 1
ATOM 3084 C CA . CYS A 1 374 ? 48.488 6.683 -101.695 1.00 42.41 374 CYS A CA 1
ATOM 3085 C C . CYS A 1 374 ? 47.447 6.693 -100.543 1.00 42.41 374 CYS A C 1
ATOM 3087 O O . CYS A 1 374 ? 47.569 5.936 -99.590 1.00 42.41 374 CYS A O 1
ATOM 3089 N N . LEU A 1 375 ? 46.386 7.507 -100.610 1.00 47.03 375 LEU A N 1
ATOM 3090 C CA . LEU A 1 375 ? 45.440 7.701 -99.495 1.00 47.03 375 LEU A CA 1
ATOM 3091 C C . LEU A 1 375 ? 44.267 6.700 -99.445 1.00 47.03 375 LEU A C 1
ATOM 3093 O O . LEU A 1 375 ? 43.202 7.051 -98.954 1.00 47.03 375 LEU A O 1
ATOM 3097 N N . ASP A 1 376 ? 44.431 5.469 -99.941 1.00 45.78 376 ASP A N 1
ATOM 3098 C CA . ASP A 1 376 ? 43.336 4.476 -99.919 1.00 45.78 376 ASP A CA 1
ATOM 3099 C C . ASP A 1 376 ? 43.675 3.183 -99.153 1.00 45.78 376 ASP A C 1
ATOM 3101 O O . ASP A 1 376 ? 42.779 2.531 -98.619 1.00 45.78 376 ASP A O 1
ATOM 3105 N N . SER A 1 377 ? 44.961 2.831 -98.985 1.00 46.84 377 SER A N 1
ATOM 3106 C CA . SER A 1 377 ? 45.340 1.699 -98.120 1.00 46.84 377 SER A CA 1
ATOM 3107 C C . SER A 1 377 ? 45.536 2.115 -96.664 1.00 46.84 377 SER A C 1
ATOM 3109 O O . SER A 1 377 ? 45.064 1.415 -95.777 1.00 46.84 377 SER A O 1
ATOM 3111 N N . GLU A 1 378 ? 46.151 3.271 -96.396 1.00 51.84 378 GLU A N 1
ATOM 3112 C CA . GLU A 1 378 ? 46.381 3.741 -95.020 1.00 51.84 378 GLU A CA 1
ATOM 3113 C C . GLU A 1 378 ? 45.080 4.111 -94.303 1.00 51.84 378 GLU A C 1
ATOM 3115 O O . GLU A 1 378 ? 44.954 3.858 -93.110 1.00 51.84 378 GLU A O 1
ATOM 3120 N N . PHE A 1 379 ? 44.064 4.600 -95.023 1.00 53.00 379 PHE A N 1
ATOM 3121 C CA . PHE A 1 379 ? 42.754 4.895 -94.437 1.00 53.00 379 PHE A CA 1
ATOM 3122 C C . PHE A 1 379 ? 41.989 3.615 -94.057 1.00 53.00 379 PHE A C 1
ATOM 3124 O O . PHE A 1 379 ? 41.309 3.585 -93.034 1.00 53.00 379 PHE A O 1
ATOM 3131 N N . LYS A 1 380 ? 42.150 2.527 -94.827 1.00 49.50 380 LYS A N 1
ATOM 3132 C CA . LYS A 1 380 ? 41.565 1.212 -94.515 1.00 49.50 380 LYS A CA 1
ATOM 3133 C C . LYS A 1 380 ? 42.243 0.534 -93.327 1.00 49.50 380 LYS A C 1
ATOM 3135 O O . LYS A 1 380 ? 41.543 -0.072 -92.520 1.00 49.50 380 LYS A O 1
ATOM 3140 N N . THR A 1 381 ? 43.560 0.668 -93.179 1.00 53.19 381 THR A N 1
ATOM 3141 C CA . THR A 1 381 ? 44.280 0.149 -92.006 1.00 53.19 381 THR A CA 1
ATOM 3142 C C . THR A 1 381 ? 43.962 0.973 -90.754 1.00 53.19 381 THR A C 1
ATOM 3144 O O . THR A 1 381 ? 43.661 0.394 -89.719 1.00 53.19 381 THR A O 1
ATOM 3147 N N . LEU A 1 382 ? 43.864 2.308 -90.859 1.00 51.41 382 LEU A N 1
ATOM 3148 C CA . LEU A 1 382 ? 43.481 3.170 -89.728 1.00 51.41 382 LEU A CA 1
ATOM 3149 C C . LEU A 1 382 ? 42.041 2.940 -89.240 1.00 51.41 382 LEU A C 1
ATOM 3151 O O . LEU A 1 382 ? 41.758 3.143 -88.062 1.00 51.41 382 LEU A O 1
ATOM 3155 N N . LEU A 1 383 ? 41.127 2.546 -90.136 1.00 50.91 383 LEU A N 1
ATOM 3156 C CA . LEU A 1 383 ? 39.741 2.194 -89.802 1.00 50.91 383 LEU A CA 1
ATOM 3157 C C . LEU A 1 383 ? 39.621 0.788 -89.204 1.00 50.91 383 LEU A C 1
ATOM 3159 O O . LEU A 1 383 ? 38.808 0.598 -88.302 1.00 50.91 383 LEU A O 1
ATOM 3163 N N . ASN A 1 384 ? 40.436 -0.175 -89.644 1.00 49.31 384 ASN A N 1
ATOM 3164 C CA . ASN A 1 384 ? 40.469 -1.506 -89.030 1.00 49.31 384 ASN A CA 1
ATOM 3165 C C . ASN A 1 384 ? 41.136 -1.482 -87.645 1.00 49.31 384 ASN A C 1
ATOM 3167 O O . ASN A 1 384 ? 40.623 -2.120 -86.728 1.00 49.31 384 ASN A O 1
ATOM 3171 N N . ASP A 1 385 ? 42.195 -0.688 -87.464 1.00 50.53 385 ASP A N 1
ATOM 3172 C CA . ASP A 1 385 ? 42.903 -0.568 -86.184 1.00 50.53 385 ASP A CA 1
ATOM 3173 C C . ASP A 1 385 ? 42.144 0.297 -85.162 1.00 50.53 385 ASP A C 1
ATOM 3175 O O . ASP A 1 385 ? 42.228 0.038 -83.963 1.00 50.53 385 ASP A O 1
ATOM 3179 N N . ASN A 1 386 ? 41.340 1.278 -85.603 1.00 50.25 386 ASN A N 1
ATOM 3180 C CA . ASN A 1 386 ? 40.507 2.067 -84.686 1.00 50.25 386 ASN A CA 1
ATOM 3181 C C . ASN A 1 386 ? 39.122 1.473 -84.416 1.00 50.25 386 ASN A C 1
ATOM 3183 O O . ASN A 1 386 ? 38.577 1.769 -83.363 1.00 50.25 386 ASN A O 1
ATOM 3187 N N . ILE A 1 387 ? 38.521 0.667 -85.303 1.00 49.28 387 ILE A N 1
ATOM 3188 C CA . ILE A 1 387 ? 37.170 0.113 -85.061 1.00 49.28 387 ILE A CA 1
ATOM 3189 C C . ILE A 1 387 ? 37.214 -1.341 -84.567 1.00 49.28 387 ILE A C 1
ATOM 3191 O O . ILE A 1 387 ? 36.369 -1.730 -83.763 1.00 49.28 387 ILE A O 1
ATOM 3195 N N . GLY A 1 388 ? 38.224 -2.132 -84.949 1.00 49.47 388 GLY A N 1
ATOM 3196 C CA . GLY A 1 388 ? 38.403 -3.512 -84.472 1.00 49.47 388 GLY A CA 1
ATOM 3197 C C . GLY A 1 388 ? 38.942 -3.641 -83.040 1.00 49.47 388 GLY A C 1
ATOM 3198 O O . GLY A 1 388 ? 39.041 -4.753 -82.530 1.00 49.47 388 GLY A O 1
ATOM 3199 N N . GLY A 1 389 ? 39.288 -2.521 -82.395 1.00 48.16 389 GLY A N 1
ATOM 3200 C CA . GLY A 1 389 ? 39.896 -2.456 -81.061 1.00 48.16 389 GLY A CA 1
ATOM 3201 C C . GLY A 1 389 ? 38.976 -1.961 -79.938 1.00 48.16 389 GLY A C 1
ATOM 3202 O O . GLY A 1 389 ? 39.460 -1.660 -78.847 1.00 48.16 389 GLY A O 1
ATOM 3203 N N . TYR A 1 390 ? 37.665 -1.841 -80.165 1.00 51.72 390 TYR A N 1
ATOM 3204 C CA . TYR A 1 390 ? 36.734 -1.469 -79.097 1.00 51.72 390 TYR A CA 1
ATOM 3205 C C . TYR A 1 390 ? 36.352 -2.705 -78.275 1.00 51.72 390 TYR A C 1
ATOM 3207 O O . TYR A 1 390 ? 35.475 -3.478 -78.653 1.00 51.72 390 TYR A O 1
ATOM 3215 N N . TYR A 1 391 ? 37.042 -2.821 -77.135 1.00 51.91 391 TYR A N 1
ATOM 3216 C CA . TYR A 1 391 ? 37.096 -3.917 -76.161 1.00 51.91 391 TYR A CA 1
ATOM 3217 C C . TYR A 1 391 ? 38.030 -5.055 -76.582 1.00 51.91 391 TYR A C 1
ATOM 3219 O O . TYR A 1 391 ? 37.666 -5.945 -77.346 1.00 51.91 391 TYR A O 1
ATOM 3227 N N . SER A 1 392 ? 39.249 -5.051 -76.031 1.00 60.94 392 SER A N 1
ATOM 3228 C CA . SER A 1 392 ? 40.083 -6.249 -76.041 1.00 60.94 392 SER A CA 1
ATOM 3229 C C . SER A 1 392 ? 39.318 -7.391 -75.362 1.00 60.94 392 SER A C 1
ATOM 3231 O O . SER A 1 392 ? 38.468 -7.161 -74.498 1.00 60.94 392 SER A O 1
ATOM 3233 N N . GLU A 1 393 ? 39.625 -8.636 -75.722 1.00 62.31 393 GLU A N 1
ATOM 3234 C CA . GLU A 1 393 ? 39.076 -9.830 -75.060 1.00 62.31 393 GLU A CA 1
ATOM 3235 C C . GLU A 1 393 ? 39.210 -9.735 -73.526 1.00 62.31 393 GLU A C 1
ATOM 3237 O O . GLU A 1 393 ? 38.323 -10.140 -72.778 1.00 62.31 393 GLU A O 1
ATOM 3242 N N . GLN A 1 394 ? 40.266 -9.060 -73.070 1.00 62.16 394 GLN A N 1
ATOM 3243 C CA . GLN A 1 394 ? 40.513 -8.701 -71.681 1.00 62.16 394 GLN A CA 1
ATOM 3244 C C . GLN A 1 394 ? 39.449 -7.757 -71.088 1.00 62.16 394 GLN A C 1
ATOM 3246 O O . GLN A 1 394 ? 38.958 -8.019 -69.996 1.00 62.16 394 GLN A O 1
ATOM 3251 N N . THR A 1 395 ? 39.018 -6.704 -71.792 1.00 67.69 395 THR A N 1
ATOM 3252 C CA . THR A 1 395 ? 37.951 -5.814 -71.294 1.00 67.69 395 THR A CA 1
ATOM 3253 C C . THR A 1 395 ? 36.590 -6.515 -71.250 1.00 67.69 395 THR A C 1
ATOM 3255 O O . THR A 1 395 ? 35.801 -6.286 -70.335 1.00 67.69 395 THR A O 1
ATOM 3258 N N . ILE A 1 396 ? 36.309 -7.408 -72.204 1.00 71.81 396 ILE A N 1
ATOM 3259 C CA . ILE A 1 396 ? 35.087 -8.229 -72.182 1.00 71.81 396 ILE A CA 1
ATOM 3260 C C . ILE A 1 396 ? 35.108 -9.186 -70.980 1.00 71.81 396 ILE A C 1
ATOM 3262 O O . ILE A 1 396 ? 34.101 -9.307 -70.281 1.00 71.81 396 ILE A O 1
ATOM 3266 N N . GLN A 1 397 ? 36.252 -9.814 -70.690 1.00 72.62 397 GLN A N 1
ATOM 3267 C CA . GLN A 1 397 ? 36.430 -10.669 -69.511 1.00 72.62 397 GLN A CA 1
ATOM 3268 C C . GLN A 1 397 ? 36.297 -9.889 -68.194 1.00 72.62 397 GLN A C 1
ATOM 3270 O O . GLN A 1 397 ? 35.658 -10.372 -67.259 1.00 72.62 397 GLN A O 1
ATOM 3275 N N . GLU A 1 398 ? 36.830 -8.667 -68.121 1.00 74.12 398 GLU A N 1
ATOM 3276 C CA . GLU A 1 398 ? 36.667 -7.784 -66.959 1.00 74.12 398 GLU A CA 1
ATOM 3277 C C . GLU A 1 398 ? 35.195 -7.413 -66.728 1.00 74.12 398 GLU A C 1
ATOM 3279 O O . GLU A 1 398 ? 34.711 -7.481 -65.594 1.00 74.12 398 GLU A O 1
ATOM 3284 N N . PHE A 1 399 ? 34.440 -7.093 -67.786 1.00 76.25 399 PHE A N 1
ATOM 3285 C CA . PHE A 1 399 ? 33.000 -6.847 -67.669 1.00 76.25 399 PHE A CA 1
ATOM 3286 C C . PHE A 1 399 ? 32.223 -8.098 -67.247 1.00 76.25 399 PHE A C 1
ATOM 3288 O O . PHE A 1 399 ? 31.329 -7.999 -66.406 1.00 76.25 399 PHE A O 1
ATOM 3295 N N . GLN A 1 400 ? 32.571 -9.278 -67.768 1.00 75.94 400 GLN A N 1
ATOM 3296 C CA . GLN A 1 400 ? 31.955 -10.540 -67.349 1.00 75.94 400 GLN A CA 1
ATOM 3297 C C . GLN A 1 400 ? 32.228 -10.846 -65.871 1.00 75.94 400 GLN A C 1
ATOM 3299 O O . GLN A 1 400 ? 31.298 -11.201 -65.146 1.00 75.94 400 GLN A O 1
ATOM 3304 N N . GLN A 1 401 ? 33.456 -10.629 -65.388 1.00 78.38 401 GLN A N 1
ATOM 3305 C CA . GLN A 1 401 ? 33.773 -10.771 -63.964 1.00 78.38 401 GLN A CA 1
ATOM 3306 C C . GLN A 1 401 ? 33.003 -9.768 -63.097 1.00 78.38 401 GLN A C 1
ATOM 3308 O O . GLN A 1 401 ? 32.484 -10.148 -62.048 1.00 78.38 401 GLN A O 1
ATOM 3313 N N . GLN A 1 402 ? 32.873 -8.508 -63.527 1.00 79.44 402 GLN A N 1
ATOM 3314 C CA . GLN A 1 402 ? 32.085 -7.512 -62.791 1.00 79.44 402 GLN A CA 1
ATOM 3315 C C . GLN A 1 402 ? 30.596 -7.872 -62.728 1.00 79.44 402 GLN A C 1
ATOM 3317 O O . GLN A 1 402 ? 29.968 -7.686 -61.684 1.00 79.44 402 GLN A O 1
ATOM 3322 N N . ILE A 1 403 ? 30.025 -8.396 -63.818 1.00 80.81 403 ILE A N 1
ATOM 3323 C CA . ILE A 1 403 ? 28.636 -8.875 -63.843 1.00 80.81 403 ILE A CA 1
ATOM 3324 C C . ILE A 1 403 ? 28.471 -10.043 -62.868 1.00 80.81 403 ILE A C 1
ATOM 3326 O O . ILE A 1 403 ? 27.579 -10.001 -62.024 1.00 80.81 403 ILE A O 1
ATOM 3330 N N . GLN A 1 404 ? 29.377 -11.021 -62.905 1.00 84.50 404 GLN A N 1
ATOM 3331 C CA . GLN A 1 404 ? 29.325 -12.194 -62.031 1.00 84.50 404 GLN A CA 1
ATOM 3332 C C . GLN A 1 404 ? 29.478 -11.820 -60.544 1.00 84.50 404 GLN A C 1
ATOM 3334 O O . GLN A 1 404 ? 28.770 -12.349 -59.687 1.00 84.50 404 GLN A O 1
ATOM 3339 N N . GLN A 1 405 ? 30.344 -10.853 -60.223 1.00 83.25 405 GLN A N 1
ATOM 3340 C CA . GLN A 1 405 ? 30.464 -10.306 -58.867 1.00 83.25 405 GLN A CA 1
ATOM 3341 C C . GLN A 1 405 ? 29.190 -9.575 -58.427 1.00 83.25 405 GLN A C 1
ATOM 3343 O O . GLN A 1 405 ? 28.745 -9.747 -57.290 1.00 83.25 405 GLN A O 1
ATOM 3348 N N . LYS A 1 406 ? 28.568 -8.780 -59.309 1.00 85.25 406 LYS A N 1
ATOM 3349 C CA . LYS A 1 406 ? 27.292 -8.117 -59.000 1.00 85.25 406 LYS A CA 1
ATOM 3350 C C . LYS A 1 406 ? 26.148 -9.109 -58.807 1.00 85.25 406 LYS A C 1
ATOM 3352 O O . LYS A 1 406 ? 25.329 -8.891 -57.917 1.00 85.25 406 LYS A O 1
ATOM 3357 N N . GLU A 1 407 ? 26.097 -10.191 -59.580 1.00 85.38 407 GLU A N 1
ATOM 3358 C CA . GLU A 1 407 ? 25.111 -11.264 -59.398 1.00 85.38 407 GLU A CA 1
ATOM 3359 C C . GLU A 1 407 ? 25.278 -11.961 -58.044 1.00 85.38 407 GLU A C 1
ATOM 3361 O O . GLU A 1 407 ? 24.297 -12.138 -57.323 1.00 85.38 407 GLU A O 1
ATOM 3366 N N . GLN A 1 408 ? 26.513 -12.270 -57.635 1.00 83.00 408 GLN A N 1
ATOM 3367 C CA . GLN A 1 408 ? 26.777 -12.840 -56.309 1.00 83.00 408 GLN A CA 1
ATOM 3368 C C . GLN A 1 408 ? 26.384 -11.881 -55.175 1.00 83.00 408 GLN A C 1
ATOM 3370 O O . GLN A 1 408 ? 25.785 -12.305 -54.186 1.00 83.00 408 GLN A O 1
ATOM 3375 N N . GLN A 1 409 ? 26.657 -10.579 -55.319 1.00 85.38 409 GLN A N 1
ATOM 3376 C CA . GLN A 1 409 ? 26.222 -9.570 -54.345 1.00 85.38 409 GLN A CA 1
ATOM 3377 C C . GLN A 1 409 ? 24.694 -9.451 -54.268 1.00 85.38 409 GLN A C 1
ATOM 3379 O O . GLN A 1 409 ? 24.146 -9.261 -53.180 1.00 85.38 409 GLN A O 1
ATOM 3384 N N . LEU A 1 410 ? 23.994 -9.559 -55.402 1.00 84.69 410 LEU A N 1
ATOM 3385 C CA . LEU A 1 410 ? 22.531 -9.559 -55.446 1.00 84.69 410 LEU A CA 1
ATOM 3386 C C . LEU A 1 410 ? 21.950 -10.792 -54.745 1.00 84.69 410 LEU A C 1
ATOM 3388 O O . LEU A 1 410 ? 21.072 -10.625 -53.902 1.00 84.69 410 LEU A O 1
ATOM 3392 N N . GLN A 1 411 ? 22.496 -11.986 -54.990 1.00 85.88 411 GLN A N 1
ATOM 3393 C CA . GLN A 1 411 ? 22.071 -13.215 -54.307 1.00 85.88 411 GLN A CA 1
ATOM 3394 C C . GLN A 1 411 ? 22.286 -13.144 -52.788 1.00 85.88 411 GLN A C 1
ATOM 3396 O O . GLN A 1 411 ? 21.418 -13.539 -52.012 1.00 85.88 411 GLN A O 1
ATOM 3401 N N . GLN A 1 412 ? 23.413 -12.587 -52.331 1.00 85.00 412 GLN A N 1
ATOM 3402 C CA . GLN A 1 412 ? 23.652 -12.388 -50.896 1.00 85.00 412 GLN A CA 1
ATOM 3403 C C . GLN A 1 412 ? 22.656 -11.400 -50.274 1.00 85.00 412 GLN A C 1
ATOM 3405 O O . GLN A 1 412 ? 22.175 -11.624 -49.160 1.00 85.00 412 GLN A O 1
ATOM 3410 N N . LYS A 1 413 ? 22.308 -10.322 -50.991 1.00 89.25 413 LYS A N 1
ATOM 3411 C CA . LYS A 1 413 ? 21.276 -9.373 -50.547 1.00 89.25 413 LYS A CA 1
ATOM 3412 C C . LYS A 1 413 ? 19.894 -10.017 -50.491 1.00 89.25 413 LYS A C 1
ATOM 3414 O O . LYS A 1 413 ? 19.164 -9.755 -49.542 1.00 89.25 413 LYS A O 1
ATOM 3419 N N . GLU A 1 414 ? 19.549 -10.860 -51.458 1.00 88.31 414 GLU A N 1
ATOM 3420 C CA . GLU A 1 414 ? 18.279 -11.593 -51.490 1.00 88.31 414 GLU A CA 1
ATOM 3421 C C . GLU A 1 414 ? 18.136 -12.515 -50.270 1.00 88.31 414 GLU A C 1
ATOM 3423 O O . GLU A 1 414 ? 17.160 -12.404 -49.530 1.00 88.31 414 GLU A O 1
ATOM 3428 N N . ILE A 1 415 ? 19.172 -13.301 -49.952 1.00 89.00 415 ILE A N 1
ATOM 3429 C CA . ILE A 1 415 ? 19.205 -14.152 -48.748 1.00 89.00 415 ILE A CA 1
ATOM 3430 C C . ILE A 1 415 ? 19.045 -13.316 -47.467 1.00 89.00 415 ILE A C 1
ATOM 3432 O O . ILE A 1 415 ? 18.309 -13.700 -46.553 1.00 89.00 415 ILE A O 1
ATOM 3436 N N . LEU A 1 416 ? 19.717 -12.163 -47.386 1.00 89.56 416 LEU A N 1
ATOM 3437 C CA . LEU A 1 416 ? 19.611 -11.263 -46.237 1.00 89.56 416 LEU A CA 1
ATOM 3438 C C . LEU A 1 416 ? 18.189 -10.700 -46.084 1.00 89.56 416 LEU A C 1
ATOM 3440 O O . LEU A 1 416 ? 17.680 -10.592 -44.964 1.00 89.56 416 LEU A O 1
ATOM 3444 N N . TYR A 1 417 ? 17.542 -10.327 -47.191 1.00 88.38 417 TYR A N 1
ATOM 3445 C CA . TYR A 1 417 ? 16.169 -9.833 -47.166 1.00 88.38 417 TYR A CA 1
ATOM 3446 C C . TYR A 1 417 ? 15.178 -10.930 -46.775 1.00 88.38 417 TYR A C 1
ATOM 3448 O O . TYR A 1 417 ? 14.336 -10.676 -45.915 1.00 88.38 417 TYR A O 1
ATOM 3456 N N . ASP A 1 418 ? 15.339 -12.156 -47.270 1.00 89.12 418 ASP A N 1
ATOM 3457 C CA . ASP A 1 418 ? 14.514 -13.299 -46.865 1.00 89.12 418 ASP A CA 1
ATOM 3458 C C . ASP A 1 418 ? 14.628 -13.602 -45.365 1.00 89.12 418 ASP A C 1
ATOM 3460 O O . ASP A 1 418 ? 13.630 -13.861 -44.686 1.00 89.12 418 ASP A O 1
ATOM 3464 N N . GLN A 1 419 ? 15.835 -13.518 -44.798 1.00 87.62 419 GLN A N 1
ATOM 3465 C CA . GLN A 1 419 ? 16.040 -13.669 -43.354 1.00 87.62 419 GLN A CA 1
ATOM 3466 C C . GLN A 1 419 ? 15.376 -12.541 -42.552 1.00 87.62 419 GLN A C 1
ATOM 3468 O O . GLN A 1 419 ? 14.766 -12.794 -41.505 1.00 87.62 419 GLN A O 1
ATOM 3473 N N . LYS A 1 420 ? 15.448 -11.295 -43.043 1.00 87.62 420 LYS A N 1
ATOM 3474 C CA . LYS A 1 420 ? 14.753 -10.153 -42.430 1.00 87.62 420 LYS A CA 1
ATOM 3475 C C . LYS A 1 420 ? 13.237 -10.325 -42.478 1.00 87.62 420 LYS A C 1
ATOM 3477 O O . LYS A 1 420 ? 12.591 -10.077 -41.461 1.00 87.62 420 LYS A O 1
ATOM 3482 N N . ILE A 1 421 ? 12.687 -10.790 -43.600 1.00 87.56 421 ILE A N 1
ATOM 3483 C CA . ILE A 1 421 ? 11.252 -11.063 -43.758 1.00 87.56 421 ILE A CA 1
ATOM 3484 C C . ILE A 1 421 ? 10.808 -12.124 -42.748 1.00 87.56 421 ILE A C 1
ATOM 3486 O O . ILE A 1 421 ? 9.929 -11.841 -41.937 1.00 87.56 421 ILE A O 1
ATOM 3490 N N . LYS A 1 422 ? 11.490 -13.276 -42.676 1.00 89.38 422 LYS A N 1
ATOM 3491 C CA . LYS A 1 422 ? 11.170 -14.333 -41.694 1.00 89.38 422 LYS A CA 1
ATOM 3492 C C . LYS A 1 422 ? 11.229 -13.838 -40.248 1.00 89.38 422 LYS A C 1
ATOM 3494 O O . LYS A 1 422 ? 10.386 -14.186 -39.422 1.00 89.38 422 LYS A O 1
ATOM 3499 N N . THR A 1 423 ? 12.212 -12.996 -39.930 1.00 86.88 423 THR A N 1
ATOM 3500 C CA . THR A 1 423 ? 12.352 -12.415 -38.586 1.00 86.88 423 THR A CA 1
ATOM 3501 C C . THR A 1 423 ? 11.203 -11.457 -38.261 1.00 86.88 423 THR A C 1
ATOM 3503 O O . THR A 1 423 ? 10.707 -11.442 -37.133 1.00 86.88 423 THR A O 1
ATOM 3506 N N . LEU A 1 424 ? 10.772 -10.649 -39.232 1.00 85.62 424 LEU A N 1
ATOM 3507 C CA . LEU A 1 424 ? 9.636 -9.745 -39.072 1.00 85.62 424 LEU A CA 1
ATOM 3508 C C . LEU A 1 424 ? 8.319 -10.514 -38.937 1.00 85.62 424 LEU A C 1
ATOM 3510 O O . LEU A 1 424 ? 7.537 -10.199 -38.045 1.00 85.62 424 LEU A O 1
ATOM 3514 N N . GLU A 1 425 ? 8.104 -11.561 -39.731 1.00 87.06 425 GLU A N 1
ATOM 3515 C CA . GLU A 1 425 ? 6.930 -12.435 -39.619 1.00 87.06 425 GLU A CA 1
ATOM 3516 C C . GLU A 1 425 ? 6.840 -13.101 -38.239 1.00 87.06 425 GLU A C 1
ATOM 3518 O O . GLU A 1 425 ? 5.777 -13.099 -37.615 1.00 87.06 425 GLU A O 1
ATOM 3523 N N . ALA A 1 426 ? 7.964 -13.593 -37.706 1.00 86.44 426 ALA A N 1
ATOM 3524 C CA . ALA A 1 426 ? 8.017 -14.155 -36.357 1.00 86.44 426 ALA A CA 1
ATOM 3525 C C . ALA A 1 426 ? 7.674 -13.113 -35.275 1.00 86.44 426 ALA A C 1
ATOM 3527 O O . ALA A 1 426 ? 6.946 -13.420 -34.327 1.00 86.44 426 ALA A O 1
ATOM 3528 N N . LYS A 1 427 ? 8.152 -11.867 -35.420 1.00 86.12 427 LYS A N 1
ATOM 3529 C CA . LYS A 1 427 ? 7.809 -10.763 -34.506 1.00 86.12 427 LYS A CA 1
ATOM 3530 C C . LYS A 1 427 ? 6.324 -10.412 -34.573 1.00 86.12 427 LYS A C 1
ATOM 3532 O O . LYS A 1 427 ? 5.692 -10.316 -33.525 1.00 86.12 427 LYS A O 1
ATOM 3537 N N . ILE A 1 428 ? 5.763 -10.303 -35.778 1.00 85.19 428 ILE A N 1
ATOM 3538 C CA . ILE A 1 428 ? 4.337 -10.018 -35.994 1.00 85.19 428 ILE A CA 1
ATOM 3539 C C . ILE A 1 428 ? 3.466 -11.111 -35.371 1.00 85.19 428 ILE A C 1
ATOM 3541 O O . ILE A 1 428 ? 2.480 -10.805 -34.702 1.00 85.19 428 ILE A O 1
ATOM 3545 N N . ASN A 1 429 ? 3.820 -12.385 -35.550 1.00 85.38 429 ASN A N 1
ATOM 3546 C CA . ASN A 1 429 ? 3.053 -13.488 -34.969 1.00 85.38 429 ASN A CA 1
ATOM 3547 C C . ASN A 1 429 ? 3.094 -13.471 -33.437 1.00 85.38 429 ASN A C 1
ATOM 3549 O O . ASN A 1 429 ? 2.054 -13.629 -32.800 1.00 85.38 429 ASN A O 1
ATOM 3553 N N . LYS A 1 430 ? 4.257 -13.183 -32.844 1.00 87.75 430 LYS A N 1
ATOM 3554 C CA . LYS A 1 430 ? 4.388 -13.039 -31.390 1.00 87.75 430 LYS A CA 1
ATOM 3555 C C . LYS A 1 430 ? 3.566 -11.869 -30.838 1.00 87.75 430 LYS A C 1
ATOM 3557 O O . LYS A 1 430 ? 2.953 -11.979 -29.776 1.00 87.75 430 LYS A O 1
ATOM 3562 N N . GLU A 1 431 ? 3.534 -10.750 -31.556 1.00 80.94 431 GLU A N 1
ATOM 3563 C CA . GLU A 1 431 ? 2.747 -9.577 -31.170 1.00 80.94 431 GLU A CA 1
ATOM 3564 C C . GLU A 1 431 ? 1.240 -9.848 -31.276 1.00 80.94 431 GLU A C 1
ATOM 3566 O O . GLU A 1 431 ? 0.487 -9.515 -30.361 1.00 80.94 431 GLU A O 1
ATOM 3571 N N . LYS A 1 432 ? 0.798 -10.549 -32.329 1.00 84.50 432 LYS A N 1
ATOM 3572 C CA . LYS A 1 432 ? -0.591 -11.021 -32.452 1.00 84.50 432 LYS A CA 1
ATOM 3573 C C . LYS A 1 432 ? -0.998 -11.914 -31.283 1.00 84.50 432 LYS A C 1
ATOM 3575 O O . LYS A 1 432 ? -2.079 -11.727 -30.735 1.00 84.50 432 LYS A O 1
ATOM 3580 N N . GLU A 1 433 ? -0.144 -12.854 -30.890 1.00 85.50 433 GLU A N 1
ATOM 3581 C CA . GLU A 1 433 ? -0.417 -13.758 -29.769 1.00 85.50 433 GLU A CA 1
ATOM 3582 C C . GLU A 1 433 ? -0.532 -12.995 -28.442 1.00 85.50 433 GLU A C 1
ATOM 3584 O O . GLU A 1 433 ? -1.488 -13.190 -27.691 1.00 85.50 433 GLU A O 1
ATOM 3589 N N . THR A 1 434 ? 0.366 -12.033 -28.211 1.00 82.12 434 THR A N 1
ATOM 3590 C CA . THR A 1 434 ? 0.307 -11.134 -27.045 1.00 82.12 434 THR A CA 1
ATOM 3591 C C . THR A 1 434 ? -0.984 -10.307 -27.033 1.00 82.12 434 THR A C 1
ATOM 3593 O O . THR A 1 434 ? -1.642 -10.184 -26.001 1.00 82.12 434 THR A O 1
ATOM 3596 N N . ASN A 1 435 ? -1.405 -9.779 -28.186 1.00 83.62 435 ASN A N 1
ATOM 3597 C CA . ASN A 1 435 ? -2.650 -9.016 -28.296 1.00 83.62 435 ASN A CA 1
ATOM 3598 C C . ASN A 1 435 ? -3.894 -9.872 -28.028 1.00 83.62 435 ASN A C 1
ATOM 3600 O O . ASN A 1 435 ? -4.819 -9.408 -27.363 1.00 83.62 435 ASN A O 1
ATOM 3604 N N . ILE A 1 436 ? -3.918 -11.125 -28.490 1.00 84.25 436 ILE A N 1
ATOM 3605 C CA . ILE A 1 436 ? -5.012 -12.059 -28.187 1.00 84.25 436 ILE A CA 1
ATOM 3606 C C . ILE A 1 436 ? -5.098 -12.306 -26.674 1.00 84.25 436 ILE A C 1
ATOM 3608 O O . ILE A 1 436 ? -6.193 -12.252 -26.111 1.00 84.25 436 ILE A O 1
ATOM 3612 N N . GLN A 1 437 ? -3.958 -12.502 -26.006 1.00 84.62 437 GLN A N 1
ATOM 3613 C CA . GLN A 1 437 ? -3.907 -12.660 -24.549 1.00 84.62 437 GLN A CA 1
ATOM 3614 C C . GLN A 1 437 ? -4.410 -11.405 -23.822 1.00 84.62 437 GLN A C 1
ATOM 3616 O O . GLN A 1 437 ? -5.224 -11.514 -22.905 1.00 84.62 437 GLN A O 1
ATOM 3621 N N . HIS A 1 438 ? -4.002 -10.209 -24.260 1.00 80.25 438 HIS A N 1
ATOM 3622 C CA . HIS A 1 438 ? -4.506 -8.958 -23.689 1.00 80.25 438 HIS A CA 1
ATOM 3623 C C . HIS A 1 438 ? -6.026 -8.833 -23.816 1.00 80.25 438 HIS A C 1
ATOM 3625 O O . HIS A 1 438 ? -6.689 -8.529 -22.827 1.00 80.25 438 HIS A O 1
ATOM 3631 N N . ILE A 1 439 ? -6.592 -9.130 -24.990 1.00 79.69 439 ILE A N 1
ATOM 3632 C CA . ILE A 1 439 ? -8.045 -9.087 -25.214 1.00 79.69 439 ILE A CA 1
ATOM 3633 C C . ILE A 1 439 ? -8.779 -10.058 -24.276 1.00 79.69 439 ILE A C 1
ATOM 3635 O O . ILE A 1 439 ? -9.817 -9.703 -23.707 1.00 79.69 439 ILE A O 1
ATOM 3639 N N . GLN A 1 440 ? -8.241 -11.263 -24.072 1.00 82.06 440 GLN A N 1
ATOM 3640 C CA . GLN A 1 440 ? -8.824 -12.249 -23.158 1.00 82.06 440 GLN A CA 1
ATOM 3641 C C . GLN A 1 440 ? -8.802 -11.768 -21.703 1.00 82.06 440 GLN A C 1
ATOM 3643 O O . GLN A 1 440 ? -9.838 -11.804 -21.039 1.00 82.06 440 GLN A O 1
ATOM 3648 N N . ILE A 1 441 ? -7.664 -11.249 -21.229 1.00 82.69 441 ILE A N 1
ATOM 3649 C CA . ILE A 1 441 ? -7.529 -10.712 -19.865 1.00 82.69 441 ILE A CA 1
ATOM 3650 C C . ILE A 1 441 ? -8.478 -9.527 -19.656 1.00 82.69 441 ILE A C 1
ATOM 3652 O O . ILE A 1 441 ? -9.178 -9.461 -18.647 1.00 82.69 441 ILE A O 1
ATOM 3656 N N . THR A 1 442 ? -8.553 -8.599 -20.615 1.00 80.38 442 THR A N 1
ATOM 3657 C CA . THR A 1 442 ? -9.474 -7.457 -20.532 1.00 80.38 442 THR A CA 1
ATOM 3658 C C . THR A 1 442 ? -10.930 -7.913 -20.457 1.00 80.38 442 THR A C 1
ATOM 3660 O O . THR A 1 442 ? -11.695 -7.365 -19.665 1.00 80.38 442 THR A O 1
ATOM 3663 N N . SER A 1 443 ? -11.310 -8.938 -21.224 1.00 83.38 443 SER A N 1
ATOM 3664 C CA . SER A 1 443 ? -12.671 -9.488 -21.198 1.00 83.38 443 SER A CA 1
ATOM 3665 C C . SER A 1 443 ? -13.004 -10.120 -19.840 1.00 83.38 443 SER A C 1
ATOM 3667 O O . SER A 1 443 ? -14.071 -9.856 -19.288 1.00 83.38 443 SER A O 1
ATOM 3669 N N . GLN A 1 444 ? -12.071 -10.879 -19.255 1.00 83.25 444 GLN A N 1
ATOM 3670 C CA . GLN A 1 444 ? -12.235 -11.468 -17.920 1.00 83.25 444 GLN A CA 1
ATOM 3671 C C . GLN A 1 444 ? -12.385 -10.394 -16.834 1.00 83.25 444 GLN A C 1
ATOM 3673 O O . GLN A 1 444 ? -13.319 -10.448 -16.035 1.00 83.25 444 GLN A O 1
ATOM 3678 N N . LEU A 1 445 ? -11.534 -9.364 -16.854 1.00 83.00 445 LEU A N 1
ATOM 3679 C CA . LEU A 1 445 ? -11.609 -8.249 -15.902 1.00 83.00 445 LEU A CA 1
ATOM 3680 C C . LEU A 1 445 ? -12.916 -7.452 -16.025 1.00 83.00 445 LEU A C 1
ATOM 3682 O O . LEU A 1 445 ? -13.440 -6.955 -15.027 1.00 83.00 445 LEU A O 1
ATOM 3686 N N . GLN A 1 446 ? -13.465 -7.315 -17.235 1.00 82.00 446 GLN A N 1
ATOM 3687 C CA . GLN A 1 446 ? -14.777 -6.692 -17.429 1.00 82.00 446 GLN A CA 1
ATOM 3688 C C . GLN A 1 446 ? -15.904 -7.524 -16.810 1.00 82.00 446 GLN A C 1
ATOM 3690 O O . GLN A 1 446 ? -16.853 -6.959 -16.261 1.00 82.00 446 GLN A O 1
ATOM 3695 N N . GLU A 1 447 ? -15.818 -8.849 -16.882 1.00 89.56 447 GLU A N 1
ATOM 3696 C CA . GLU A 1 447 ? -16.819 -9.742 -16.306 1.00 89.56 447 GLU A CA 1
ATOM 3697 C C . GLU A 1 447 ? -16.748 -9.787 -14.773 1.00 89.56 447 GLU A C 1
ATOM 3699 O O . GLU A 1 447 ? -17.784 -9.716 -14.109 1.00 89.56 447 GLU A O 1
ATOM 3704 N N . GLU A 1 448 ? -15.544 -9.791 -14.197 1.00 88.44 448 GLU A N 1
ATOM 3705 C CA . GLU A 1 448 ? -15.344 -9.649 -12.748 1.00 88.44 448 GLU A CA 1
ATOM 3706 C C . GLU A 1 448 ? -15.879 -8.312 -12.224 1.00 88.44 448 GLU A C 1
ATOM 3708 O O . GLU A 1 448 ? -16.617 -8.288 -11.239 1.00 88.44 448 GLU A O 1
ATOM 3713 N N . ASN A 1 449 ? -15.612 -7.205 -12.926 1.00 86.00 449 ASN A N 1
ATOM 3714 C CA . ASN A 1 449 ? -16.163 -5.897 -12.561 1.00 86.00 449 ASN A CA 1
ATOM 3715 C C . ASN A 1 449 ? -17.697 -5.880 -12.566 1.00 86.00 449 ASN A C 1
ATOM 3717 O O . ASN A 1 449 ? -18.312 -5.271 -11.689 1.00 86.00 449 ASN A O 1
ATOM 3721 N N . LYS A 1 450 ? -18.338 -6.559 -13.527 1.00 89.75 450 LYS A N 1
ATOM 3722 C CA . LYS A 1 450 ? -19.804 -6.689 -13.542 1.00 89.75 450 LYS A CA 1
ATOM 3723 C C . LYS A 1 450 ? -20.312 -7.451 -12.317 1.00 89.75 450 LYS A C 1
ATOM 3725 O O . LYS A 1 450 ? -21.307 -7.031 -11.731 1.00 89.75 450 LYS A O 1
ATOM 3730 N N . LYS A 1 451 ? -19.635 -8.531 -11.911 1.00 89.69 451 LYS A N 1
ATOM 3731 C CA . LYS A 1 451 ? -20.004 -9.310 -10.715 1.00 89.69 451 LYS A CA 1
ATOM 3732 C C . LYS A 1 451 ? -19.858 -8.487 -9.436 1.00 89.69 451 LYS A C 1
ATOM 3734 O O . LYS A 1 451 ? -20.812 -8.409 -8.668 1.00 89.69 451 LYS A O 1
ATOM 3739 N N . LEU A 1 452 ? -18.721 -7.811 -9.265 1.00 88.00 452 LEU A N 1
ATOM 3740 C CA . LEU A 1 452 ? -18.463 -6.951 -8.106 1.00 88.00 452 LEU A CA 1
ATOM 3741 C C . LEU A 1 452 ? -19.479 -5.811 -7.998 1.00 88.00 452 LEU A C 1
ATOM 3743 O O . LEU A 1 452 ? -19.935 -5.491 -6.904 1.00 88.00 452 LEU A O 1
ATOM 3747 N N . LYS A 1 453 ? -19.890 -5.226 -9.129 1.00 88.94 453 LYS A N 1
ATOM 3748 C CA . LYS A 1 453 ? -20.922 -4.185 -9.137 1.00 88.94 453 LYS A CA 1
ATOM 3749 C C . LYS A 1 453 ? -22.269 -4.697 -8.611 1.00 88.94 453 LYS A C 1
ATOM 3751 O O . LYS A 1 453 ? -22.888 -4.026 -7.793 1.00 88.94 453 LYS A O 1
ATOM 3756 N N . ILE A 1 454 ? -22.693 -5.886 -9.042 1.00 90.31 454 ILE A N 1
ATOM 3757 C CA . ILE A 1 454 ? -23.939 -6.513 -8.566 1.00 90.31 454 ILE A CA 1
ATOM 3758 C C . ILE A 1 454 ? -23.853 -6.825 -7.064 1.00 90.31 454 ILE A C 1
ATOM 3760 O O . ILE A 1 454 ? -24.834 -6.682 -6.337 1.00 90.31 454 ILE A O 1
ATOM 3764 N N . GLU A 1 455 ? -22.693 -7.263 -6.581 1.00 88.25 455 GLU A N 1
ATOM 3765 C CA . GLU A 1 455 ? -22.481 -7.557 -5.162 1.00 88.25 455 GLU A CA 1
ATOM 3766 C C . GLU A 1 455 ? -22.498 -6.291 -4.295 1.00 88.25 455 GLU A C 1
ATOM 3768 O O . GLU A 1 455 ? -23.126 -6.276 -3.235 1.00 88.25 455 GLU A O 1
ATOM 3773 N N . LEU A 1 456 ? -21.910 -5.199 -4.788 1.00 86.62 456 LEU A N 1
ATOM 3774 C CA . LEU A 1 456 ? -21.969 -3.895 -4.132 1.00 86.62 456 LEU A CA 1
ATOM 3775 C C . LEU A 1 456 ? -23.411 -3.380 -4.018 1.00 86.62 456 LEU A C 1
ATOM 3777 O O . LEU A 1 456 ? -23.802 -2.906 -2.954 1.00 86.62 456 LEU A O 1
ATOM 3781 N N . GLU A 1 457 ? -24.214 -3.508 -5.078 1.00 88.25 457 GLU A N 1
ATOM 3782 C CA . GLU A 1 457 ? -25.636 -3.134 -5.055 1.00 88.25 457 GLU A CA 1
ATOM 3783 C C . GLU A 1 457 ? -26.405 -3.925 -3.978 1.00 88.25 457 GLU A C 1
ATOM 3785 O O . GLU A 1 457 ? -27.128 -3.333 -3.177 1.00 88.25 457 GLU A O 1
ATOM 3790 N N . LYS A 1 458 ? -26.159 -5.238 -3.853 1.00 91.00 458 LYS A N 1
ATOM 3791 C CA . LYS A 1 458 ? -26.761 -6.065 -2.788 1.00 91.00 458 LYS A CA 1
ATOM 3792 C C . LYS A 1 458 ? -26.347 -5.632 -1.379 1.00 91.00 458 LYS A C 1
ATOM 3794 O O . LYS A 1 458 ? -27.166 -5.672 -0.456 1.00 91.00 458 LYS A O 1
ATOM 3799 N N . LEU A 1 459 ? -25.086 -5.246 -1.185 1.00 88.12 459 LEU A N 1
ATOM 3800 C CA . LEU A 1 459 ? -24.593 -4.770 0.112 1.00 88.12 459 LEU A CA 1
ATOM 3801 C C . LEU A 1 459 ? -25.216 -3.426 0.497 1.00 88.12 459 LEU A C 1
ATOM 3803 O O . LEU A 1 459 ? -25.572 -3.237 1.660 1.00 88.12 459 LEU A O 1
ATOM 3807 N N . ILE A 1 460 ? -25.398 -2.521 -0.468 1.00 87.00 460 ILE A N 1
ATOM 3808 C CA . ILE A 1 460 ? -26.088 -1.242 -0.254 1.00 87.00 460 ILE A CA 1
ATOM 3809 C C . ILE A 1 460 ? -27.534 -1.488 0.191 1.00 87.00 460 ILE A C 1
ATOM 3811 O O . ILE A 1 460 ? -27.954 -0.935 1.210 1.00 87.00 460 ILE A O 1
ATOM 3815 N N . ASP A 1 461 ? -28.263 -2.368 -0.501 1.00 87.44 461 ASP A N 1
ATOM 3816 C CA . ASP A 1 461 ? -29.638 -2.727 -0.131 1.00 87.44 461 ASP A CA 1
ATOM 3817 C C . ASP A 1 461 ? -29.710 -3.340 1.273 1.00 87.44 461 ASP A C 1
ATOM 3819 O O . ASP A 1 461 ? -30.581 -2.994 2.077 1.00 87.44 461 ASP A O 1
ATOM 3823 N N . THR A 1 462 ? -28.761 -4.217 1.605 1.00 88.25 462 THR A N 1
ATOM 3824 C CA . THR A 1 462 ? -28.680 -4.845 2.931 1.00 88.25 462 THR A CA 1
ATOM 3825 C C . THR A 1 462 ? -28.423 -3.803 4.019 1.00 88.25 462 THR A C 1
ATOM 3827 O O . THR A 1 462 ? -29.104 -3.795 5.044 1.00 88.25 462 THR A O 1
ATOM 3830 N N . ASN A 1 463 ? -27.485 -2.881 3.794 1.00 88.31 463 ASN A N 1
ATOM 3831 C CA . ASN A 1 463 ? -27.180 -1.812 4.740 1.00 88.31 463 ASN A CA 1
ATOM 3832 C C . ASN A 1 463 ? -28.385 -0.879 4.950 1.00 88.31 463 ASN A C 1
ATOM 3834 O O . ASN A 1 463 ? -28.695 -0.490 6.080 1.00 88.31 463 ASN A O 1
ATOM 3838 N N . TYR A 1 464 ? -29.124 -0.579 3.879 1.00 88.94 464 TYR A N 1
ATOM 3839 C CA . TYR A 1 464 ? -30.360 0.192 3.973 1.00 88.94 464 TYR A CA 1
ATOM 3840 C C . TYR A 1 464 ? -31.408 -0.516 4.849 1.00 88.94 464 TYR A C 1
ATOM 3842 O O . TYR A 1 464 ? -32.008 0.109 5.728 1.00 88.94 464 TYR A O 1
ATOM 3850 N N . GLN A 1 465 ? -31.586 -1.832 4.684 1.00 86.75 465 GLN A N 1
ATOM 3851 C CA . GLN A 1 465 ? -32.496 -2.619 5.524 1.00 86.75 465 GLN A CA 1
ATOM 3852 C C . GLN A 1 465 ? -32.064 -2.654 6.995 1.00 86.75 465 GLN A C 1
ATOM 3854 O O . GLN A 1 465 ? -32.895 -2.437 7.878 1.00 86.75 465 GLN A O 1
ATOM 3859 N N . VAL A 1 466 ? -30.775 -2.874 7.273 1.00 87.44 466 VAL A N 1
ATOM 3860 C CA . VAL A 1 466 ? -30.229 -2.860 8.642 1.00 87.44 466 VAL A CA 1
ATOM 3861 C C . VAL A 1 466 ? -30.442 -1.498 9.299 1.00 87.44 466 VAL A C 1
ATOM 3863 O O . VAL A 1 466 ? -30.904 -1.430 10.439 1.00 87.44 466 VAL A O 1
ATOM 3866 N N . SER A 1 467 ? -30.179 -0.413 8.569 1.00 87.19 467 SER A N 1
ATOM 3867 C CA . SER A 1 467 ? -30.404 0.951 9.053 1.00 87.19 467 SER A CA 1
ATOM 3868 C C . SER A 1 467 ? -31.874 1.191 9.408 1.00 87.19 467 SER A C 1
ATOM 3870 O O . SER A 1 467 ? -32.169 1.764 10.459 1.00 87.19 467 SER A O 1
ATOM 3872 N N . ARG A 1 468 ? -32.809 0.687 8.588 1.00 89.94 468 ARG A N 1
ATOM 3873 C CA . ARG A 1 468 ? -34.248 0.777 8.871 1.00 89.94 468 ARG A CA 1
ATOM 3874 C C . ARG A 1 468 ? -34.630 0.018 10.143 1.00 89.94 468 ARG A C 1
ATOM 3876 O O . ARG A 1 468 ? -35.283 0.586 11.012 1.00 89.94 468 ARG A O 1
ATOM 3883 N N . ILE A 1 469 ? -34.168 -1.227 10.288 1.00 85.69 469 ILE A N 1
ATOM 3884 C CA . ILE A 1 469 ? -34.419 -2.053 11.483 1.00 85.69 469 ILE A CA 1
ATOM 3885 C C . ILE A 1 469 ? -33.847 -1.381 12.738 1.00 85.69 469 ILE A C 1
ATOM 3887 O O . ILE A 1 469 ? -34.468 -1.400 13.801 1.00 85.69 469 ILE A O 1
ATOM 3891 N N . HIS A 1 470 ? -32.665 -0.768 12.635 1.00 87.94 470 HIS A N 1
ATOM 3892 C CA . HIS A 1 470 ? -32.060 -0.050 13.752 1.00 87.94 470 HIS A CA 1
ATOM 3893 C C . HIS A 1 470 ? -32.911 1.152 14.186 1.00 87.94 470 HIS A C 1
ATOM 3895 O O . HIS A 1 470 ? -33.154 1.320 15.383 1.00 87.94 470 HIS A O 1
ATOM 3901 N N . ALA A 1 471 ? -33.416 1.937 13.230 1.00 84.56 471 ALA A N 1
ATOM 3902 C CA . ALA A 1 471 ? -34.314 3.055 13.506 1.00 84.56 471 ALA A CA 1
ATOM 3903 C C . ALA A 1 471 ? -35.633 2.592 14.157 1.00 84.56 471 ALA A C 1
ATOM 3905 O O . ALA A 1 471 ? -36.030 3.133 15.190 1.00 84.56 471 ALA A O 1
ATOM 3906 N N . GLU A 1 472 ? -36.264 1.539 13.626 1.00 87.75 472 GLU A N 1
ATOM 3907 C CA . GLU A 1 472 ? -37.473 0.930 14.209 1.00 87.75 472 GLU A CA 1
ATOM 3908 C C . GLU A 1 472 ? -37.219 0.451 15.653 1.00 87.75 472 GLU A C 1
ATOM 3910 O O . GLU A 1 472 ? -38.031 0.671 16.554 1.00 87.75 472 GLU A O 1
ATOM 3915 N N . LYS A 1 473 ? -36.051 -0.150 15.919 1.00 90.19 473 LYS A N 1
ATOM 3916 C CA . LYS A 1 473 ? -35.666 -0.596 17.265 1.00 90.19 473 LYS A CA 1
ATOM 3917 C C . LYS A 1 473 ? -35.492 0.569 18.241 1.00 90.19 473 LYS A C 1
ATOM 3919 O O . LYS A 1 473 ? -35.930 0.459 19.385 1.00 90.19 473 LYS A O 1
ATOM 3924 N N . GLN A 1 474 ? -34.867 1.668 17.816 1.00 88.06 474 GLN A N 1
ATOM 3925 C CA . GLN A 1 474 ? -34.740 2.870 18.647 1.00 88.06 474 GLN A CA 1
ATOM 3926 C C . GLN A 1 474 ? -36.115 3.469 18.972 1.00 88.06 474 GLN A C 1
ATOM 3928 O O . GLN A 1 474 ? -36.376 3.816 20.123 1.00 88.06 474 GLN A O 1
ATOM 3933 N N . GLN A 1 475 ? -37.018 3.520 17.989 1.00 87.50 475 GLN A N 1
ATOM 3934 C CA . GLN A 1 475 ? -38.387 3.985 18.198 1.00 87.50 475 GLN A CA 1
ATOM 3935 C C . GLN A 1 475 ? -39.142 3.103 19.204 1.00 87.50 475 GLN A C 1
ATOM 3937 O O . GLN A 1 475 ? -39.778 3.625 20.118 1.00 87.50 475 GLN A O 1
ATOM 3942 N N . ASN A 1 476 ? -39.021 1.777 19.094 1.00 87.44 476 ASN A N 1
ATOM 3943 C CA . ASN A 1 476 ? -39.638 0.840 20.035 1.00 87.44 476 ASN A CA 1
ATOM 3944 C C . ASN A 1 476 ? -39.096 0.997 21.463 1.00 87.44 476 ASN A C 1
ATOM 3946 O O . ASN A 1 476 ? -39.872 0.943 22.414 1.00 87.44 476 ASN A O 1
ATOM 3950 N N . MET A 1 477 ? -37.792 1.237 21.624 1.00 86.69 477 MET A N 1
ATOM 3951 C CA . MET A 1 477 ? -37.188 1.509 22.936 1.00 86.69 477 MET A CA 1
ATOM 3952 C C . MET A 1 477 ? -37.779 2.762 23.588 1.00 86.69 477 MET A C 1
ATOM 3954 O O . MET A 1 477 ? -38.147 2.722 24.759 1.00 86.69 477 MET A O 1
ATOM 3958 N N . LEU A 1 478 ? -37.926 3.851 22.827 1.00 88.88 478 LEU A N 1
ATOM 3959 C CA . LEU A 1 478 ? -38.568 5.072 23.324 1.00 88.88 478 LEU A CA 1
ATOM 3960 C C . LEU A 1 478 ? -40.020 4.812 23.736 1.00 88.88 478 LEU A C 1
ATOM 3962 O O . LEU A 1 478 ? -40.464 5.291 24.777 1.00 88.88 478 LEU A O 1
ATOM 3966 N N . LEU A 1 479 ? -40.750 4.021 22.945 1.00 87.88 479 LEU A N 1
ATOM 3967 C CA . LEU A 1 479 ? -42.136 3.663 23.236 1.00 87.88 479 LEU A CA 1
ATOM 3968 C C . LEU A 1 479 ? -42.259 2.861 24.541 1.00 87.88 479 LEU A C 1
ATOM 3970 O O . LEU A 1 479 ? -43.149 3.138 25.342 1.00 87.88 479 LEU A O 1
ATOM 3974 N N . ILE A 1 480 ? -41.339 1.919 24.784 1.00 88.62 480 ILE A N 1
ATOM 3975 C CA . ILE A 1 480 ? -41.259 1.159 26.040 1.00 88.62 480 ILE A CA 1
ATOM 3976 C C . ILE A 1 480 ? -41.028 2.105 27.222 1.00 88.62 480 ILE A C 1
ATOM 3978 O O . ILE A 1 480 ? -41.792 2.054 28.183 1.00 88.62 480 ILE A O 1
ATOM 3982 N N . SER A 1 481 ? -40.061 3.024 27.131 1.00 88.12 481 SER A N 1
ATOM 3983 C CA . SER A 1 481 ? -39.798 3.994 28.205 1.00 88.12 481 SER A CA 1
ATOM 3984 C C . SER A 1 481 ? -41.002 4.898 28.500 1.00 88.12 481 SER A C 1
ATOM 3986 O O . SER A 1 481 ? -41.280 5.213 29.657 1.00 88.12 481 SER A O 1
ATOM 3988 N N . VAL A 1 482 ? -41.762 5.293 27.472 1.00 88.75 482 VAL A N 1
ATOM 3989 C CA . VAL A 1 482 ? -43.011 6.051 27.654 1.00 88.75 482 VAL A CA 1
ATOM 3990 C C . VAL A 1 482 ? -44.069 5.211 28.375 1.00 88.75 482 VAL A C 1
ATOM 3992 O O . VAL A 1 482 ? -44.716 5.711 29.295 1.00 88.75 482 VAL A O 1
ATOM 3995 N N . ILE A 1 483 ? -44.238 3.938 27.999 1.00 87.00 483 ILE A N 1
ATOM 3996 C CA . ILE A 1 483 ? -45.176 3.019 28.664 1.00 87.00 483 ILE A CA 1
ATOM 3997 C C . ILE A 1 483 ? -44.792 2.818 30.135 1.00 87.00 483 ILE A C 1
ATOM 3999 O O . ILE A 1 483 ? -45.666 2.861 31.000 1.00 87.00 483 ILE A O 1
ATOM 4003 N N . GLU A 1 484 ? -43.506 2.630 30.433 1.00 88.56 484 GLU A N 1
ATOM 4004 C CA . GLU A 1 484 ? -43.001 2.484 31.803 1.00 88.56 484 GLU A CA 1
ATOM 4005 C C . GLU A 1 484 ? -43.306 3.726 32.648 1.00 88.56 484 GLU A C 1
ATOM 4007 O O . GLU A 1 484 ? -43.873 3.603 33.734 1.00 88.56 484 GLU A O 1
ATOM 4012 N N . CYS A 1 485 ? -43.043 4.923 32.114 1.00 87.56 485 CYS A N 1
ATOM 4013 C CA . CYS A 1 485 ? -43.351 6.188 32.785 1.00 87.56 485 CYS A CA 1
ATOM 4014 C C . CYS A 1 485 ? -44.859 6.363 33.039 1.00 87.56 485 CYS A C 1
ATOM 4016 O O . CYS A 1 485 ? -45.278 6.765 34.128 1.00 87.56 485 CYS A O 1
ATOM 4018 N N . LEU A 1 486 ? -45.700 6.023 32.056 1.00 85.25 486 LEU A N 1
ATOM 4019 C CA . LEU A 1 486 ? -47.156 6.064 32.211 1.00 85.25 486 LEU A CA 1
ATOM 4020 C C . LEU A 1 486 ? -47.642 5.066 33.268 1.00 85.25 486 LEU A C 1
ATOM 4022 O O . LEU A 1 486 ? -48.468 5.429 34.104 1.00 85.25 486 LEU A O 1
ATOM 4026 N N . ASN A 1 487 ? -47.110 3.841 33.281 1.00 86.88 487 ASN A N 1
ATOM 4027 C CA . ASN A 1 487 ? -47.426 2.840 34.302 1.00 86.88 487 ASN A CA 1
ATOM 4028 C C . ASN A 1 487 ? -47.026 3.312 35.702 1.00 86.88 487 ASN A C 1
ATOM 4030 O O . ASN A 1 487 ? -47.796 3.157 36.651 1.00 86.88 487 ASN A O 1
ATOM 4034 N N . GLU A 1 488 ? -45.854 3.928 35.839 1.00 88.62 488 GLU A N 1
ATOM 4035 C CA . GLU A 1 488 ? -45.412 4.508 37.103 1.00 88.62 488 GLU A CA 1
ATOM 4036 C C . GLU A 1 488 ? -46.362 5.623 37.562 1.00 88.62 488 GLU A C 1
ATOM 4038 O O . GLU A 1 488 ? -46.778 5.653 38.723 1.00 88.62 488 GLU A O 1
ATOM 4043 N N . LYS A 1 489 ? -46.809 6.483 36.638 1.00 85.69 489 LYS A N 1
ATOM 4044 C CA . LYS A 1 489 ? -47.784 7.538 36.936 1.00 85.69 489 LYS A CA 1
ATOM 4045 C C . LYS A 1 489 ? -49.151 6.988 37.347 1.00 85.69 489 LYS A C 1
ATOM 4047 O O . LYS A 1 489 ? -49.749 7.494 38.296 1.00 85.69 489 LYS A O 1
ATOM 4052 N N . VAL A 1 490 ? -49.632 5.939 36.681 1.00 85.31 490 VAL A N 1
ATOM 4053 C CA . VAL A 1 490 ? -50.874 5.239 37.048 1.00 85.31 490 VAL A CA 1
ATOM 4054 C C . VAL A 1 490 ? -50.752 4.615 38.438 1.00 85.31 490 VAL A C 1
ATOM 4056 O O . VAL A 1 490 ? -51.658 4.762 39.258 1.00 85.31 490 VAL A O 1
ATOM 4059 N N . ASN A 1 491 ? -49.616 3.987 38.749 1.00 82.12 491 ASN A N 1
ATOM 4060 C CA . ASN A 1 491 ? -49.358 3.425 40.074 1.00 82.12 491 ASN A CA 1
ATOM 4061 C C . ASN A 1 491 ? -49.320 4.511 41.158 1.00 82.12 491 ASN A C 1
ATOM 4063 O O . ASN A 1 491 ? -49.920 4.332 42.221 1.00 82.12 491 ASN A O 1
ATOM 4067 N N . GLN A 1 492 ? -48.695 5.662 40.892 1.00 81.88 492 GLN A N 1
ATOM 4068 C CA . GLN A 1 492 ? -48.719 6.817 41.798 1.00 81.88 492 GLN A CA 1
ATOM 4069 C C . GLN A 1 492 ? -50.154 7.302 42.055 1.00 81.88 492 GLN A C 1
ATOM 4071 O O . GLN A 1 492 ? -50.539 7.475 43.211 1.00 81.88 492 GLN A O 1
ATOM 4076 N N . LEU A 1 493 ? -50.970 7.447 41.005 1.00 78.12 493 LEU A N 1
ATOM 4077 C CA . LEU A 1 493 ? -52.375 7.851 41.127 1.00 78.12 493 LEU A CA 1
ATOM 4078 C C . LEU A 1 493 ? -53.202 6.833 41.923 1.00 78.12 493 LEU A C 1
ATOM 4080 O O . LEU A 1 493 ? -53.943 7.223 42.819 1.00 78.12 493 LEU A O 1
ATOM 4084 N N . HIS A 1 494 ? -53.038 5.531 41.676 1.00 73.19 494 HIS A N 1
ATOM 4085 C CA . HIS A 1 494 ? -53.685 4.478 42.471 1.00 73.19 494 HIS A CA 1
ATOM 4086 C C . HIS A 1 494 ? -53.277 4.513 43.950 1.00 73.19 494 HIS A C 1
ATOM 4088 O O . HIS A 1 494 ? -54.091 4.219 44.829 1.00 73.19 494 HIS A O 1
ATOM 4094 N N . THR A 1 495 ? -52.024 4.865 44.239 1.00 73.56 495 THR A N 1
ATOM 4095 C CA . THR A 1 495 ? -51.515 4.968 45.612 1.00 73.56 495 THR A CA 1
ATOM 4096 C C . THR A 1 495 ? -52.113 6.187 46.316 1.00 73.56 495 THR A C 1
ATOM 4098 O O . THR A 1 495 ? -52.647 6.045 47.414 1.00 73.56 495 THR A O 1
ATOM 4101 N N . GLN A 1 496 ? -52.165 7.339 45.639 1.00 71.81 496 GLN A N 1
ATOM 4102 C CA . GLN A 1 496 ? -52.837 8.552 46.127 1.00 71.81 496 GLN A CA 1
ATOM 4103 C C . GLN A 1 496 ? -54.343 8.338 46.339 1.00 71.81 496 GLN A C 1
ATOM 4105 O O . GLN A 1 496 ? -54.904 8.782 47.337 1.00 71.81 496 GLN A O 1
ATOM 4110 N N . GLN A 1 497 ? -55.007 7.596 45.450 1.00 62.88 497 GLN A N 1
ATOM 4111 C CA . GLN A 1 497 ? -56.424 7.258 45.594 1.00 62.88 497 GLN A CA 1
ATOM 4112 C C . GLN A 1 497 ? -56.667 6.336 46.802 1.00 62.88 497 GLN A C 1
ATOM 4114 O O . GLN A 1 497 ? -57.628 6.531 47.544 1.00 62.88 497 GLN A O 1
ATOM 4119 N N . LYS A 1 498 ? -55.775 5.363 47.054 1.00 59.75 498 LYS A N 1
ATOM 4120 C CA . LYS A 1 498 ? -55.810 4.505 48.254 1.00 59.75 498 LYS A CA 1
ATOM 4121 C C . LYS A 1 498 ? -55.533 5.273 49.548 1.00 59.75 498 LYS A C 1
ATOM 4123 O O . LYS A 1 498 ? -56.093 4.909 50.580 1.00 59.75 498 LYS A O 1
ATOM 4128 N N . GLU A 1 499 ? -54.684 6.296 49.519 1.00 57.00 499 GLU A N 1
ATOM 4129 C CA . GLU A 1 499 ? -54.446 7.177 50.668 1.00 57.00 499 GLU A CA 1
ATOM 4130 C C . GLU A 1 499 ? -55.651 8.081 50.949 1.00 57.00 499 GLU A C 1
ATOM 4132 O O . GLU A 1 499 ? -56.094 8.141 52.096 1.00 57.00 499 GLU A O 1
ATOM 4137 N N . HIS A 1 500 ? -56.276 8.650 49.913 1.00 52.09 500 HIS A N 1
ATOM 4138 C CA . HIS A 1 500 ? -57.544 9.379 50.042 1.00 52.09 500 HIS A CA 1
ATOM 4139 C C . HIS A 1 500 ? -58.689 8.496 50.580 1.00 52.09 500 HIS A C 1
ATOM 4141 O O . HIS A 1 500 ? -59.460 8.920 51.439 1.00 52.09 500 HIS A O 1
ATOM 4147 N N . LEU A 1 501 ? -58.757 7.227 50.166 1.00 49.38 501 LEU A N 1
ATOM 4148 C CA . LEU A 1 501 ? -59.712 6.244 50.702 1.00 49.38 501 LEU A CA 1
ATOM 4149 C C . LEU A 1 501 ? -59.398 5.800 52.146 1.00 49.38 501 LEU A C 1
ATOM 4151 O O . LEU A 1 501 ? -60.280 5.286 52.832 1.00 49.38 501 LEU A O 1
ATOM 4155 N N . LYS A 1 502 ? -58.163 5.983 52.636 1.00 48.06 502 LYS A N 1
ATOM 4156 C CA . LYS A 1 502 ? -57.803 5.745 54.046 1.00 48.06 502 LYS A CA 1
ATOM 4157 C C . LYS A 1 502 ? -58.096 6.953 54.940 1.00 48.06 502 LYS A C 1
ATOM 4159 O O . LYS A 1 502 ? -58.379 6.736 56.119 1.00 48.06 502 LYS A O 1
ATOM 4164 N N . SER A 1 503 ? -58.059 8.180 54.408 1.00 45.38 503 SER A N 1
ATOM 4165 C CA . SER A 1 503 ? -58.499 9.384 55.129 1.00 45.38 503 SER A CA 1
ATOM 4166 C C . SER A 1 503 ? -60.022 9.481 55.258 1.00 45.38 503 SER A C 1
ATOM 4168 O O . SER A 1 503 ? -60.503 10.001 56.259 1.00 45.38 503 SER A O 1
ATOM 4170 N N . ASP A 1 504 ? -60.781 8.881 54.338 1.00 41.66 504 ASP A N 1
ATOM 4171 C CA . ASP A 1 504 ? -62.243 8.797 54.418 1.00 41.66 504 ASP A CA 1
ATOM 4172 C C . ASP A 1 504 ? -62.723 7.454 54.993 1.00 41.66 504 ASP A C 1
ATOM 4174 O O . ASP A 1 504 ? -63.493 6.703 54.397 1.00 41.66 504 ASP A O 1
ATOM 4178 N N . LYS A 1 505 ? -62.327 7.154 56.237 1.00 44.00 505 LYS A N 1
ATOM 4179 C CA . LYS A 1 505 ? -63.027 6.157 57.070 1.00 44.00 505 LYS A CA 1
ATOM 4180 C C . LYS A 1 505 ? -64.265 6.763 57.738 1.00 44.00 505 LYS A C 1
ATOM 4182 O O . LYS A 1 505 ? -64.399 6.754 58.956 1.00 44.00 505 LYS A O 1
ATOM 4187 N N . LYS A 1 506 ? -65.205 7.232 56.924 1.00 43.53 506 LYS A N 1
ATOM 4188 C CA . LYS A 1 506 ? -66.646 7.217 57.205 1.00 43.53 506 LYS A CA 1
ATOM 4189 C C . LYS A 1 506 ? -67.340 7.179 55.853 1.00 43.53 506 LYS A C 1
ATOM 4191 O O . LYS A 1 506 ? -67.480 8.219 55.234 1.00 43.53 506 LYS A O 1
ATOM 4196 N N . ILE A 1 507 ? -67.729 5.981 55.424 1.00 38.94 507 ILE A N 1
ATOM 4197 C CA . ILE A 1 507 ? -68.945 5.624 54.668 1.00 38.94 507 ILE A CA 1
ATOM 4198 C C . ILE A 1 507 ? -68.693 4.256 54.009 1.00 38.94 507 ILE A C 1
ATOM 4200 O O . ILE A 1 507 ? -67.699 4.030 53.326 1.00 38.94 507 ILE A O 1
ATOM 4204 N N . GLN A 1 508 ? -69.596 3.319 54.282 1.00 33.72 508 GLN A N 1
ATOM 4205 C CA . GLN A 1 508 ? -69.686 2.000 53.654 1.00 33.72 508 GLN A CA 1
ATOM 4206 C C . GLN A 1 508 ? -70.660 2.075 52.445 1.00 33.72 508 GLN A C 1
ATOM 4208 O O . GLN A 1 508 ? -71.308 3.099 52.248 1.00 33.72 508 GLN A O 1
ATOM 4213 N N . PRO A 1 509 ? -70.781 1.023 51.620 1.00 54.22 509 PRO A N 1
ATOM 4214 C CA . PRO A 1 509 ? -70.321 0.966 50.236 1.00 54.22 509 PRO A CA 1
ATOM 4215 C C . PRO A 1 509 ? -71.441 1.175 49.198 1.00 54.22 509 PRO A C 1
ATOM 4217 O O . PRO A 1 509 ? -72.606 0.885 49.460 1.00 54.22 509 PRO A O 1
ATOM 4220 N N . GLN A 1 510 ? -71.079 1.533 47.962 1.00 34.16 510 GLN A N 1
ATOM 4221 C CA . GLN A 1 510 ? -71.908 1.215 46.797 1.00 34.16 510 GLN A CA 1
ATOM 4222 C C . GLN A 1 510 ? -71.077 0.534 45.713 1.00 34.16 510 GLN A C 1
ATOM 4224 O O . GLN A 1 510 ? -70.093 1.055 45.198 1.00 34.16 510 GLN A O 1
ATOM 4229 N N . ILE A 1 511 ? -71.513 -0.684 45.419 1.00 44.25 511 ILE A N 1
ATOM 4230 C CA . ILE A 1 511 ? -71.158 -1.494 44.265 1.00 44.25 511 ILE A CA 1
ATOM 4231 C C . ILE A 1 511 ? -71.463 -0.685 43.003 1.00 44.25 511 ILE A C 1
ATOM 4233 O O . ILE A 1 511 ? -72.598 -0.246 42.852 1.00 44.25 511 ILE A O 1
ATOM 4237 N N . LEU A 1 512 ? -70.512 -0.583 42.072 1.00 34.16 512 LEU A N 1
ATOM 4238 C CA . LEU A 1 512 ? -70.819 -0.502 40.645 1.00 34.16 512 LEU A CA 1
ATOM 4239 C C . LEU A 1 512 ? -69.697 -1.148 39.821 1.00 34.16 512 LEU A C 1
ATOM 4241 O O . LEU A 1 512 ? -68.510 -0.863 39.937 1.00 34.16 512 LEU A O 1
ATOM 4245 N N . THR A 1 513 ? -70.160 -2.114 39.049 1.00 43.06 513 THR A N 1
ATOM 4246 C CA . THR A 1 513 ? -69.518 -3.058 38.141 1.00 43.06 513 THR A CA 1
ATOM 4247 C C . THR A 1 513 ? -68.789 -2.445 36.941 1.00 43.06 513 THR A C 1
ATOM 4249 O O . THR A 1 513 ? -69.213 -1.418 36.428 1.00 43.06 513 THR A O 1
ATOM 4252 N N . ARG A 1 514 ? -67.866 -3.254 36.386 1.00 40.00 514 ARG A N 1
ATOM 4253 C CA . ARG A 1 514 ? -67.479 -3.366 34.960 1.00 40.00 514 ARG A CA 1
ATOM 4254 C C . ARG A 1 514 ? -66.758 -2.171 34.315 1.00 40.00 514 ARG A C 1
ATOM 4256 O O . ARG A 1 514 ? -67.372 -1.181 33.953 1.00 40.00 514 ARG A O 1
ATOM 4263 N N . ASN A 1 515 ? -65.488 -2.388 33.966 1.00 33.81 515 ASN A N 1
ATOM 4264 C CA . ASN A 1 515 ? -65.111 -2.640 32.568 1.00 33.81 515 ASN A CA 1
ATOM 4265 C C . ASN A 1 515 ? -63.670 -3.160 32.480 1.00 33.81 515 ASN A C 1
ATOM 4267 O O . ASN A 1 515 ? -62.698 -2.436 32.661 1.00 33.81 515 ASN A O 1
ATOM 4271 N N . SER A 1 516 ? -63.557 -4.451 32.185 1.00 38.31 516 SER A N 1
ATOM 4272 C CA . SER A 1 516 ? -62.365 -5.081 31.633 1.00 38.31 516 SER A CA 1
ATOM 4273 C C . SER A 1 516 ? -62.151 -4.557 30.213 1.00 38.31 516 SER A C 1
ATOM 4275 O O . SER A 1 516 ? -62.928 -4.898 29.321 1.00 38.31 516 SER A O 1
ATOM 4277 N N . ILE A 1 517 ? -61.115 -3.749 29.992 1.00 35.66 517 ILE A N 1
ATOM 4278 C CA . ILE A 1 517 ? -60.641 -3.453 28.638 1.00 35.66 517 ILE A CA 1
ATOM 4279 C C . ILE A 1 517 ? -59.600 -4.510 28.285 1.00 35.66 517 ILE A C 1
ATOM 4281 O O . ILE A 1 517 ? -58.493 -4.545 28.816 1.00 35.66 517 ILE A O 1
ATOM 4285 N N . SER A 1 518 ? -60.023 -5.413 27.408 1.00 38.59 518 SER A N 1
ATOM 4286 C CA . SER A 1 518 ? -59.197 -6.391 26.721 1.00 38.59 518 SER A CA 1
ATOM 4287 C C . SER A 1 518 ? -58.201 -5.690 25.795 1.00 38.59 518 SER A C 1
ATOM 4289 O O . SER A 1 518 ? -58.613 -4.959 24.894 1.00 38.59 518 SER A O 1
ATOM 4291 N N . LEU A 1 519 ? -56.910 -5.971 25.966 1.00 33.72 519 LEU A N 1
ATOM 4292 C CA . LEU A 1 519 ? -55.880 -5.700 24.964 1.00 33.72 519 LEU A CA 1
ATOM 4293 C C . LEU A 1 519 ? -56.090 -6.651 23.778 1.00 33.72 519 LEU A C 1
ATOM 4295 O O . LEU A 1 519 ? -55.624 -7.788 23.782 1.00 33.72 519 LEU A O 1
ATOM 4299 N N . TRP A 1 520 ? -56.837 -6.189 22.776 1.00 36.28 520 TRP A N 1
ATOM 4300 C CA . TRP A 1 520 ? -56.836 -6.789 21.448 1.00 36.28 520 TRP A CA 1
ATOM 4301 C C . TRP A 1 520 ? -55.684 -6.205 20.631 1.00 36.28 520 TRP A C 1
ATOM 4303 O O . TRP A 1 520 ? -55.593 -5.000 20.424 1.00 36.28 520 TRP A O 1
ATOM 4313 N N . SER A 1 521 ? -54.806 -7.117 20.217 1.00 46.16 521 SER A N 1
ATOM 4314 C CA . SER A 1 521 ? -54.014 -7.144 18.986 1.00 46.16 521 SER A CA 1
ATOM 4315 C C . SER A 1 521 ? -53.974 -5.880 18.116 1.00 46.16 521 SER A C 1
ATOM 4317 O O . SER A 1 521 ? -54.972 -5.515 17.496 1.00 46.16 521 SER A O 1
ATOM 4319 N N . ALA A 1 522 ? -52.767 -5.373 17.878 1.00 32.16 522 ALA A N 1
ATOM 4320 C CA . ALA A 1 522 ? -52.440 -4.702 16.627 1.00 32.16 522 ALA A CA 1
ATOM 4321 C C . ALA A 1 522 ? -51.135 -5.293 16.077 1.00 32.16 522 ALA A C 1
ATOM 4323 O O . ALA A 1 522 ? -50.035 -4.896 16.446 1.00 32.16 522 ALA A O 1
ATOM 4324 N N . LYS A 1 523 ? -51.297 -6.309 15.222 1.00 38.59 523 LYS A N 1
ATOM 4325 C CA . LYS A 1 523 ? -50.390 -6.556 14.101 1.00 38.59 523 LYS A CA 1
ATOM 4326 C C . LYS A 1 523 ? -50.688 -5.483 13.056 1.00 38.59 523 LYS A C 1
ATOM 4328 O O . LYS A 1 523 ? -51.843 -5.399 12.640 1.00 38.59 523 LYS A O 1
ATOM 4333 N N . GLN A 1 524 ? -49.665 -4.780 12.591 1.00 38.03 524 GLN A N 1
ATOM 4334 C CA . GLN A 1 524 ? -49.428 -4.549 11.166 1.00 38.03 524 GLN A CA 1
ATOM 4335 C C . GLN A 1 524 ? -47.969 -4.184 10.947 1.00 38.03 524 GLN A C 1
ATOM 4337 O O . GLN A 1 524 ? -47.494 -3.270 11.654 1.00 38.03 524 GLN A O 1
#

Radius of gyration: 59.64 Å; chains: 1; bounding box: 132×60×210 Å

pLDDT: mean 76.93, std 15.92, range [32.16, 91.94]

Secondary structure (DSSP, 8-state):
-HHHHHHHHHHHHS---TT--GGGGGGSHHHHHHHHHH-TTTS--------S--HHHHHHHHHHHHHHHHHH-TT-----HHHHHHH--HHHHHHHHHHHHHHHHH-HHHHHHHTTS-HHHHHHHHHHHHHHHGGG-SSS---HHHHHHHHHHHHHHHHHHHHHHHHHHHHHHHHHHHHHHHHHHHHHHHHHHHHHHHHHHHHHTT---S-HHHHHHHHHHHHHHHHHHHHHHHHHHHHHHHHHHHHHHHHHHHHHHHHHHHHHHHHHHHHHHHHHHHHHHHHHHHHHHHHHHHHHHHHHHHHHHHHHHHHHHHHHHHHHHHHHHHHHHHHHHHHHHHHHHHHHHHHHHHHHHHHHHHHHHHHHTTS-------TTHHHHHHHHHHHTTSS-HHHHHHHHHHHHHHHHHHHHHHHHHHHHHHHHHHHHHHHHHHHHHHHHHHHHHHHHHHHHHHHHHHHHHHHHHHHHHHHHHHHHHHHHHHHHHHHHHHHHHHHHHHHHHHH--S------------------